Protein AF-0000000070388817 (afdb_homodimer)

Secondary structure (DSSP, 8-state):
-------EEEEEEES--S---TTSTT-GGGGTTS-EEEEEETT--HHHHHHT---HHHHHHHHHHHHHIIIII-EEEEEES-GGGGGGHHHHHHHSTTEE--TTHHHHHHHHHTS-SGGGGGTEEEEES-GGG--HHHHHTTT--TT--EEE----TTT-HHHHHHHS-PPP-HHHHHHHHHHHHHHHHHH-TT--EEEE-STT-GGGHHHHHHHH-SEEE-HHHHHHHHHHHHS------/-------EEEEEEES--S---TTSTT-GGGGTTS-EEEEEETT--HHHHHHT---HHHHHHHHHHHHHIIIII-EEEEEES-GGGGGGHHHHHTTSTTEE--TTHHHHHHHHHHS-STTGGGSEEEEES-GGG--HHHHHTTT--TT--EEE----TTT-HHHHHHHS-PPP-HHHHHHHHHHHHHHHHHH-TT--EEEE-STT-GGGHHHHHHHH-SEEE-HHHHHHHHHHHHS------

Foldseek 3Di:
DPPPADAAEEEAEEPFDFDADQQFPQDQNVQPPGHYDYDYLDVGHPCCQLVVVDDPVSLVSSLVVLVCCCVPRVYQAYEYQALSCLLVCVVNCVRHPHYHDWLLLVLQVCLPPPPDDDCSQLAEEEEEADPVSDALSSNVSNRHDSSRQYFYFDDPCVPGQSCCRGPVVDHDDPVSLLVRRLVRLVVSCVVRVNYQEYEYTGSRCSVNLVVNCVSPVHHYHYRSNSSNVSVCVRDPDDPPD/DPPPADAAEEEAEEPFDFDADQQFPQDQNVQPPGHYDYDYLDVGHPCCLLVVVDDPVSLVSSLVVLVCCCVPRVYQAYEYQALSCLLVCVVNCVRHPHYHDWLLLVLQVCLPPPPDDDCSQLAEEEEEADPVSDALSSNVSNRHDSSRQYFYFDDPCVPGQSCCRGPVVDHDDPVSLLVRRLVRLVVSCVVRVNYQEYEYTGSRCSVNLVVNCVSPVHHYHYRSNSSNVSVCVRDPDDPPD

Structure (mmCIF, N/CA/C/O backbone):
data_AF-0000000070388817-model_v1
#
loop_
_entity.id
_entity.type
_entity.pdbx_description
1 polymer 'Aspartate racemase'
#
loop_
_atom_site.group_PDB
_atom_site.id
_atom_site.type_symbol
_atom_site.label_atom_id
_atom_site.label_alt_id
_atom_site.label_comp_id
_atom_site.label_asym_id
_atom_site.label_entity_id
_atom_site.label_seq_id
_atom_site.pdbx_PDB_ins_code
_atom_site.Cartn_x
_atom_site.Cartn_y
_atom_site.Cartn_z
_atom_site.occupancy
_atom_site.B_iso_or_equiv
_atom_site.auth_seq_id
_atom_site.auth_comp_id
_atom_site.auth_asym_id
_atom_site.auth_atom_id
_atom_site.pdbx_PDB_model_num
ATOM 1 N N . MET A 1 1 ? -33.094 2.416 -12.523 1 27.52 1 MET A N 1
ATOM 2 C CA . MET A 1 1 ? -31.797 2.477 -13.211 1 27.52 1 MET A CA 1
ATOM 3 C C . MET A 1 1 ? -30.688 2.906 -12.258 1 27.52 1 MET A C 1
ATOM 5 O O . MET A 1 1 ? -30.672 4.047 -11.797 1 27.52 1 MET A O 1
ATOM 9 N N . THR A 1 2 ? -30.297 2.182 -11.258 1 37.56 2 THR A N 1
ATOM 10 C CA . THR A 1 2 ? -29.406 2.537 -10.156 1 37.56 2 THR A CA 1
ATOM 11 C C . THR A 1 2 ? -28.156 3.246 -10.68 1 37.56 2 THR A C 1
ATOM 13 O O . THR A 1 2 ? -27.438 2.707 -11.523 1 37.56 2 THR A O 1
ATOM 16 N N . THR A 1 3 ? -28.234 4.465 -10.977 1 45.88 3 THR A N 1
ATOM 17 C CA . THR A 1 3 ? -27.188 5.293 -11.57 1 45.88 3 THR A CA 1
ATOM 18 C C . THR A 1 3 ? -25.812 4.93 -11.008 1 45.88 3 THR A C 1
ATOM 20 O O . THR A 1 3 ? -25.594 5.027 -9.797 1 45.88 3 THR A O 1
ATOM 23 N N . THR A 1 4 ? -25.234 3.961 -11.539 1 62.66 4 THR A N 1
ATOM 24 C CA . THR A 1 4 ? -23.953 3.439 -11.102 1 62.66 4 THR A CA 1
ATOM 25 C C . THR A 1 4 ? -22.938 4.57 -10.93 1 62.66 4 THR A C 1
ATOM 27 O O . THR A 1 4 ? -22.562 5.23 -11.898 1 62.66 4 THR A O 1
ATOM 30 N N . ARG A 1 5 ? -22.938 5.211 -9.859 1 78.44 5 ARG A N 1
ATOM 31 C CA . ARG A 1 5 ? -22.047 6.316 -9.508 1 78.44 5 ARG A CA 1
ATOM 32 C C . ARG A 1 5 ? -20.578 5.883 -9.57 1 78.44 5 ARG A C 1
ATOM 34 O O . ARG A 1 5 ? -20.234 4.773 -9.156 1 78.44 5 ARG A O 1
ATOM 41 N N . THR A 1 6 ? -19.812 6.66 -10.305 1 92.69 6 THR A N 1
ATOM 42 C CA . THR A 1 6 ? -18.359 6.48 -10.352 1 92.69 6 THR A CA 1
ATOM 43 C C . THR A 1 6 ? -17.766 6.445 -8.945 1 92.69 6 THR A C 1
ATOM 45 O O . THR A 1 6 ? -17.984 7.363 -8.156 1 92.69 6 THR A O 1
ATOM 48 N N . PRO A 1 7 ? -17.219 5.363 -8.562 1 97.12 7 PRO A N 1
ATOM 49 C CA . PRO A 1 7 ? -16.594 5.312 -7.242 1 97.12 7 PRO A CA 1
ATOM 50 C C . PRO A 1 7 ? -15.523 6.391 -7.051 1 97.12 7 PRO A C 1
ATOM 52 O O . PRO A 1 7 ? -14.758 6.68 -7.973 1 97.12 7 PRO A O 1
ATOM 55 N N . LYS A 1 8 ? -15.531 7.074 -5.879 1 98.5 8 LYS A N 1
ATOM 56 C CA . LYS A 1 8 ? -14.625 8.195 -5.621 1 98.5 8 LYS A CA 1
ATOM 57 C C . LYS A 1 8 ? -13.812 7.961 -4.355 1 98.5 8 LYS A C 1
ATOM 59 O O . LYS A 1 8 ? -14.211 7.18 -3.486 1 98.5 8 LYS A O 1
ATOM 64 N N . LEU A 1 9 ? -12.688 8.539 -4.344 1 98.75 9 LEU A N 1
ATOM 65 C CA . LEU A 1 9 ? -11.922 8.664 -3.109 1 98.75 9 LEU A CA 1
ATOM 66 C C . LEU A 1 9 ? -12.398 9.859 -2.291 1 98.75 9 LEU A C 1
ATOM 68 O O . LEU A 1 9 ? -12.594 10.945 -2.832 1 98.75 9 LEU A O 1
ATOM 72 N N . GLY A 1 10 ? -12.672 9.633 -1.018 1 98.81 10 GLY A N 1
ATOM 73 C CA . GLY A 1 10 ? -13.078 10.719 -0.134 1 98.81 10 GLY A CA 1
ATOM 74 C C . GLY A 1 10 ? -11.93 11.273 0.688 1 98.81 10 GLY A C 1
ATOM 75 O O . GLY A 1 10 ? -11.125 10.508 1.231 1 98.81 10 GLY A O 1
ATOM 76 N N . VAL A 1 11 ? -11.82 12.539 0.743 1 98.88 11 VAL A N 1
ATOM 77 C CA . VAL A 1 11 ? -10.906 13.234 1.648 1 98.88 11 VAL A CA 1
ATOM 78 C C . VAL A 1 11 ? -11.703 13.953 2.732 1 98.88 11 VAL A C 1
ATOM 80 O O . VAL A 1 11 ? -12.461 14.883 2.441 1 98.88 11 VAL A O 1
ATOM 83 N N . LEU A 1 12 ? -11.602 13.5 3.939 1 98.88 12 LEU A N 1
ATOM 84 C CA . LEU A 1 12 ? -12.164 14.211 5.082 1 98.88 12 LEU A CA 1
ATOM 85 C C . LEU A 1 12 ? -11.188 15.266 5.598 1 98.88 12 LEU A C 1
ATOM 87 O O . LEU A 1 12 ? -10.219 14.938 6.281 1 98.88 12 LEU A O 1
ATOM 91 N N . GLN A 1 13 ? -11.484 16.469 5.305 1 98.62 13 GLN A N 1
ATOM 92 C CA . GLN A 1 13 ? -10.555 17.578 5.492 1 98.62 13 GLN A CA 1
ATOM 93 C C . GLN A 1 13 ? -10.852 18.328 6.781 1 98.62 13 GLN A C 1
ATOM 95 O O . GLN A 1 13 ? -12.016 18.594 7.098 1 98.62 13 GLN A O 1
ATOM 100 N N . LEU A 1 14 ? -9.789 18.672 7.527 1 97.94 14 LEU A N 1
ATOM 101 C CA . LEU A 1 14 ? -9.953 19.562 8.672 1 97.94 14 LEU A CA 1
ATOM 102 C C . LEU A 1 14 ? -10.398 20.938 8.227 1 97.94 14 LEU A C 1
ATOM 104 O O . LEU A 1 14 ? -10.211 21.312 7.062 1 97.94 14 LEU A O 1
ATOM 108 N N . LYS A 1 15 ? -10.992 21.688 9.156 1 96.88 15 LYS A N 1
ATOM 109 C CA . LYS A 1 15 ? -11.43 23.062 8.891 1 96.88 15 LYS A CA 1
ATOM 110 C C . LYS A 1 15 ? -10.242 24.016 8.836 1 96.88 15 LYS A C 1
ATOM 112 O O . LYS A 1 15 ? -9.867 24.609 9.852 1 96.88 15 LYS A O 1
ATOM 117 N N . THR A 1 16 ? -9.641 24.141 7.641 1 93.56 16 THR A N 1
ATOM 118 C CA . THR A 1 16 ? -8.477 24.969 7.418 1 93.56 16 THR A CA 1
ATOM 119 C C . THR A 1 16 ? -8.641 25.812 6.156 1 93.56 16 THR A C 1
ATOM 121 O O . THR A 1 16 ? -9.531 25.547 5.34 1 93.56 16 THR A O 1
ATOM 124 N N . THR A 1 17 ? -7.812 26.859 6.027 1 91.69 17 THR A N 1
ATOM 125 C CA . THR A 1 17 ? -8.031 27.797 4.926 1 91.69 17 THR A CA 1
ATOM 126 C C . THR A 1 17 ? -6.727 28.062 4.18 1 91.69 17 THR A C 1
ATOM 128 O O . THR A 1 17 ? -6.688 28.891 3.262 1 91.69 17 THR A O 1
ATOM 131 N N . PHE A 1 18 ? -5.602 27.469 4.543 1 93.75 18 PHE A N 1
ATOM 132 C CA . PHE A 1 18 ? -4.34 27.703 3.854 1 93.75 18 PHE A CA 1
ATOM 133 C C . PHE A 1 18 ? -4.395 27.156 2.43 1 93.75 18 PHE A C 1
ATOM 135 O O . PHE A 1 18 ? -5.23 26.312 2.115 1 93.75 18 PHE A O 1
ATOM 142 N N . PRO A 1 19 ? -3.51 27.672 1.552 1 94.12 19 PRO A N 1
ATOM 143 C CA . PRO A 1 19 ? -3.506 27.203 0.164 1 94.12 19 PRO A CA 1
ATOM 144 C C . PRO A 1 19 ? -3.133 25.719 0.041 1 94.12 19 PRO A C 1
ATOM 146 O O . PRO A 1 19 ? -2.301 25.219 0.805 1 94.12 19 PRO A O 1
ATOM 149 N N . ARG A 1 20 ? -3.746 25.109 -0.902 1 96.44 20 ARG A N 1
ATOM 150 C CA . ARG A 1 20 ? -3.482 23.703 -1.207 1 96.44 20 ARG A CA 1
ATOM 151 C C . ARG A 1 20 ? -3.15 23.516 -2.684 1 96.44 20 ARG A C 1
ATOM 153 O O . ARG A 1 20 ? -4.043 23.281 -3.502 1 96.44 20 ARG A O 1
ATOM 160 N N . PRO A 1 21 ? -1.899 23.594 -3.01 1 97.19 21 PRO A N 1
ATOM 161 C CA . PRO A 1 21 ? -1.491 23.422 -4.406 1 97.19 21 PRO A CA 1
ATOM 162 C C . PRO A 1 21 ? -1.543 21.953 -4.852 1 97.19 21 PRO A C 1
ATOM 164 O O . PRO A 1 21 ? -1.771 21.062 -4.027 1 97.19 21 PRO A O 1
ATOM 167 N N . PRO A 1 22 ? -1.35 21.688 -6.148 1 98 22 PRO A N 1
ATOM 168 C CA . PRO A 1 22 ? -1.189 20.297 -6.57 1 98 22 PRO A CA 1
ATOM 169 C C . PRO A 1 22 ? -0.124 19.562 -5.766 1 98 22 PRO A C 1
ATOM 171 O O . PRO A 1 22 ? 0.962 20.094 -5.531 1 98 22 PRO A O 1
ATOM 174 N N . GLY A 1 23 ? -0.397 18.391 -5.355 1 98.31 23 GLY A N 1
ATOM 175 C CA . GLY A 1 23 ? 0.413 17.609 -4.434 1 98.31 23 GLY A CA 1
ATOM 176 C C . GLY A 1 23 ? -0.197 17.5 -3.049 1 98.31 23 GLY A C 1
ATOM 177 O O . GLY A 1 23 ? 0.01 16.5 -2.35 1 98.31 23 GLY A O 1
ATOM 178 N N . ASP A 1 24 ? -0.891 18.578 -2.68 1 98.44 24 ASP A N 1
ATOM 179 C CA . ASP A 1 24 ? -1.602 18.562 -1.405 1 98.44 24 ASP A CA 1
ATOM 180 C C . ASP A 1 24 ? -2.764 17.562 -1.44 1 98.44 24 ASP A C 1
ATOM 182 O O . ASP A 1 24 ? -3.459 17.453 -2.453 1 98.44 24 ASP A O 1
ATOM 186 N N . VAL A 1 25 ? -3.1 16.969 -0.306 1 98.81 25 VAL A N 1
ATOM 187 C CA . VAL A 1 25 ? -4.145 15.961 -0.204 1 98.81 25 VAL A CA 1
ATOM 188 C C . VAL A 1 25 ? -5.488 16.562 -0.605 1 98.81 25 VAL A C 1
ATOM 190 O O . VAL A 1 25 ? -6.363 15.859 -1.12 1 98.81 25 VAL A O 1
ATOM 193 N N . GLY A 1 26 ? -5.625 17.891 -0.343 1 98.38 26 GLY A N 1
ATOM 194 C CA . GLY A 1 26 ? -6.891 18.578 -0.575 1 98.38 26 GLY A CA 1
ATOM 195 C C . GLY A 1 26 ? -7 19.172 -1.96 1 98.38 26 GLY A C 1
ATOM 196 O O . GLY A 1 26 ? -7.859 20.031 -2.203 1 98.38 26 GLY A O 1
ATOM 197 N N . HIS A 1 27 ? -6.137 18.844 -2.885 1 98.31 27 HIS A N 1
ATOM 198 C CA . HIS A 1 27 ? -6.195 19.344 -4.254 1 98.31 27 HIS A CA 1
ATOM 199 C C . HIS A 1 27 ? -6.551 18.219 -5.227 1 98.31 27 HIS A C 1
ATOM 201 O O . HIS A 1 27 ? -5.824 17.234 -5.332 1 98.31 27 HIS A O 1
ATOM 207 N N . PRO A 1 28 ? -7.598 18.391 -6.031 1 97.81 28 PRO A N 1
ATOM 208 C CA . PRO A 1 28 ? -8.023 17.312 -6.926 1 97.81 28 PRO A CA 1
ATOM 209 C C . PRO A 1 28 ? -6.922 16.891 -7.898 1 97.81 28 PRO A C 1
ATOM 211 O O . PRO A 1 28 ? -6.812 15.703 -8.234 1 97.81 28 PRO A O 1
ATOM 214 N N . ALA A 1 29 ? -6.031 17.766 -8.273 1 97.75 29 ALA A N 1
ATOM 215 C CA . ALA A 1 29 ? -5 17.453 -9.258 1 97.75 29 ALA A CA 1
ATOM 216 C C . ALA A 1 29 ? -3.934 16.531 -8.672 1 97.75 29 ALA A C 1
ATOM 218 O O . ALA A 1 29 ? -3.113 15.977 -9.406 1 97.75 29 ALA A O 1
ATOM 219 N N . SER A 1 30 ? -3.91 16.391 -7.324 1 98.62 30 SER A N 1
ATOM 220 C CA . SER A 1 30 ? -2.932 15.539 -6.656 1 98.62 30 SER A CA 1
ATOM 221 C C . SER A 1 30 ? -3.193 14.07 -6.949 1 98.62 30 SER A C 1
ATOM 223 O O . SER A 1 30 ? -2.301 13.234 -6.797 1 98.62 30 SER A O 1
ATOM 225 N N . TRP A 1 31 ? -4.383 13.75 -7.453 1 98.38 31 TRP A N 1
ATOM 226 C CA . TRP A 1 31 ? -4.848 12.367 -7.445 1 98.38 31 TRP A CA 1
ATOM 227 C C . TRP A 1 31 ? -4.922 11.812 -8.867 1 98.38 31 TRP A C 1
ATOM 229 O O . TRP A 1 31 ? -5.355 10.68 -9.07 1 98.38 31 TRP A O 1
ATOM 239 N N . GLY A 1 32 ? -4.41 12.57 -9.852 1 95.44 32 GLY A N 1
ATOM 240 C CA . GLY A 1 32 ? -4.445 12.117 -11.234 1 95.44 32 GLY A CA 1
ATOM 241 C C . GLY A 1 32 ? -5.848 11.82 -11.727 1 95.44 32 GLY A C 1
ATOM 242 O O . GLY A 1 32 ? -6.738 12.664 -11.625 1 95.44 32 GLY A O 1
ATOM 243 N N . ASP A 1 33 ? -6.082 10.539 -12.125 1 95.12 33 ASP A N 1
ATOM 244 C CA . ASP A 1 33 ? -7.359 10.148 -12.719 1 95.12 33 ASP A CA 1
ATOM 245 C C . ASP A 1 33 ? -8.336 9.664 -11.648 1 95.12 33 ASP A C 1
ATOM 247 O O . ASP A 1 33 ? -9.477 9.305 -11.961 1 95.12 33 ASP A O 1
ATOM 251 N N . ILE A 1 34 ? -7.949 9.656 -10.422 1 98.06 34 ILE A N 1
ATOM 252 C CA . ILE A 1 34 ? -8.828 9.203 -9.352 1 98.06 34 ILE A CA 1
ATOM 253 C C . ILE A 1 34 ? -9.828 10.305 -9.008 1 98.06 34 ILE A C 1
ATOM 255 O O . ILE A 1 34 ? -9.445 11.391 -8.562 1 98.06 34 ILE A O 1
ATOM 259 N N . PRO A 1 35 ? -11.094 10.062 -9.297 1 98.38 35 PRO A N 1
ATOM 260 C CA . PRO A 1 35 ? -12.078 11.039 -8.828 1 98.38 35 PRO A CA 1
ATOM 261 C C . PRO A 1 35 ? -12.094 11.188 -7.312 1 98.38 35 PRO A C 1
ATOM 263 O O . PRO A 1 35 ? -12.07 10.188 -6.59 1 98.38 35 PRO A O 1
ATOM 266 N N . VAL A 1 36 ? -12.102 12.414 -6.867 1 98.56 36 VAL A N 1
ATOM 267 C CA . VAL A 1 36 ? -11.984 12.648 -5.434 1 98.56 36 VAL A CA 1
ATOM 268 C C . VAL A 1 36 ? -13.062 13.625 -4.977 1 98.56 36 VAL A C 1
ATOM 270 O O . VAL A 1 36 ? -13.477 14.5 -5.742 1 98.56 36 VAL A O 1
ATOM 273 N N . VAL A 1 37 ? -13.594 13.43 -3.836 1 98.5 37 VAL A N 1
ATOM 274 C CA . VAL A 1 37 ? -14.477 14.344 -3.133 1 98.5 37 VAL A CA 1
ATOM 275 C C . VAL A 1 37 ? -13.812 14.828 -1.847 1 98.5 37 VAL A C 1
ATOM 277 O O . VAL A 1 37 ? -13.359 14.023 -1.034 1 98.5 37 VAL A O 1
ATOM 280 N N . ILE A 1 38 ? -13.711 16.094 -1.721 1 98.5 38 ILE A N 1
ATOM 281 C CA . ILE A 1 38 ? -13.133 16.703 -0.527 1 98.5 38 ILE A CA 1
ATOM 282 C C . ILE A 1 38 ? -14.234 17.344 0.318 1 98.5 38 ILE A C 1
ATOM 284 O O . ILE A 1 38 ? -15.008 18.156 -0.177 1 98.5 38 ILE A O 1
ATOM 288 N N . ARG A 1 39 ? -14.328 16.938 1.521 1 98.25 39 ARG A N 1
ATOM 289 C CA . ARG A 1 39 ? -15.352 17.438 2.426 1 98.25 39 ARG A CA 1
ATOM 290 C C . ARG A 1 39 ? -14.742 17.891 3.75 1 98.25 39 ARG A C 1
ATOM 292 O O . ARG A 1 39 ? -13.969 17.141 4.363 1 98.25 39 ARG A O 1
ATOM 299 N N . VAL A 1 40 ? -15.133 19.078 4.172 1 98.38 40 VAL A N 1
ATOM 300 C CA . VAL A 1 40 ? -14.633 19.625 5.43 1 98.38 40 VAL A CA 1
ATOM 301 C C . VAL A 1 40 ? -15.445 19.047 6.594 1 98.38 40 VAL A C 1
ATOM 303 O O . VAL A 1 40 ? -16.672 19.031 6.543 1 98.38 40 VAL A O 1
ATOM 306 N N . VAL A 1 41 ? -14.781 18.469 7.562 1 98.62 41 VAL A N 1
ATOM 307 C CA . VAL A 1 41 ? -15.398 18.172 8.852 1 98.62 41 VAL A CA 1
ATOM 308 C C . VAL A 1 41 ? -15.344 19.406 9.75 1 98.62 41 VAL A C 1
ATOM 310 O O . VAL A 1 41 ? -14.32 19.688 10.375 1 98.62 41 VAL A O 1
ATOM 313 N N . GLU A 1 42 ? -16.453 20.078 9.883 1 97.75 42 GLU A N 1
ATOM 314 C CA . GLU A 1 42 ? -16.516 21.406 10.477 1 97.75 42 GLU A CA 1
ATOM 315 C C . GLU A 1 42 ? -16.016 21.406 11.914 1 97.75 42 GLU A C 1
ATOM 317 O O . GLU A 1 42 ? -15.422 22.375 12.375 1 97.75 42 GLU A O 1
ATOM 322 N N . GLU A 1 43 ? -16.188 20.328 12.609 1 97.06 43 GLU A N 1
ATOM 323 C CA . GLU A 1 43 ? -15.805 20.234 14.016 1 97.06 43 GLU A CA 1
ATOM 324 C C . GLU A 1 43 ? -14.297 20.016 14.172 1 97.06 43 GLU A C 1
ATOM 326 O O . GLU A 1 43 ? -13.758 20.141 15.273 1 97.06 43 GLU A O 1
ATOM 331 N N . ALA A 1 44 ? -13.625 19.641 13.086 1 96.94 44 ALA A N 1
ATOM 332 C CA . ALA A 1 44 ? -12.219 19.25 13.156 1 96.94 44 ALA A CA 1
ATOM 333 C C . ALA A 1 44 ? -11.312 20.453 12.938 1 96.94 44 ALA A C 1
ATOM 335 O O . ALA A 1 44 ? -10.93 20.766 11.812 1 96.94 44 ALA A O 1
ATOM 336 N N . VAL A 1 45 ? -10.953 21.062 14.016 1 94.19 45 VAL A N 1
ATOM 337 C CA . VAL A 1 45 ? -10.008 22.188 13.938 1 94.19 45 VAL A CA 1
ATOM 338 C C . VAL A 1 45 ? -8.633 21.719 14.406 1 94.19 45 VAL A C 1
ATOM 340 O O . VAL A 1 45 ? -8.516 20.828 15.25 1 94.19 45 VAL A O 1
ATOM 343 N N . SER A 1 46 ? -7.617 22.359 13.898 1 90.62 46 SER A N 1
ATOM 344 C CA . SER A 1 46 ? -6.234 21.938 14.086 1 90.62 46 SER A CA 1
ATOM 345 C C . SER A 1 46 ? -5.871 21.891 15.57 1 90.62 46 SER A C 1
ATOM 347 O O . SER A 1 46 ? -5.184 20.953 16 1 90.62 46 SER A O 1
ATOM 349 N N . THR A 1 47 ? -6.301 22.828 16.297 1 89.19 47 THR A N 1
ATOM 350 C CA . THR A 1 47 ? -5.949 22.906 17.719 1 89.19 47 THR A CA 1
ATOM 351 C C . THR A 1 47 ? -6.488 21.703 18.469 1 89.19 47 THR A C 1
ATOM 353 O O . THR A 1 47 ? -5.836 21.188 19.391 1 89.19 47 THR A O 1
ATOM 356 N N . LEU A 1 48 ? -7.629 21.234 18.078 1 90.25 48 LEU A N 1
ATOM 357 C CA . LEU A 1 48 ? -8.234 20.062 18.703 1 90.25 48 LEU A CA 1
ATOM 358 C C . LEU A 1 48 ? -7.48 18.781 18.328 1 90.25 48 LEU A C 1
ATOM 360 O O . LEU A 1 48 ? -7.188 17.953 19.203 1 90.25 48 LEU A O 1
ATOM 364 N N . VAL A 1 49 ? -7.074 18.672 17.109 1 90.69 49 VAL A N 1
ATOM 365 C CA . VAL A 1 49 ? -6.465 17.453 16.594 1 90.69 49 VAL A CA 1
ATOM 366 C C . VAL A 1 49 ? -5 17.391 17.016 1 90.69 49 VAL A C 1
ATOM 368 O O . VAL A 1 49 ? -4.57 16.422 17.641 1 90.69 49 VAL A O 1
ATOM 371 N N . VAL A 1 50 ? -4.266 18.422 16.828 1 87.5 50 VAL A N 1
ATOM 372 C CA . VAL A 1 50 ? -2.832 18.453 17.094 1 87.5 50 VAL A CA 1
ATOM 373 C C . VAL A 1 50 ? -2.596 18.578 18.594 1 87.5 50 VAL A C 1
ATOM 375 O O . VAL A 1 50 ? -1.626 18.016 19.125 1 87.5 50 VAL A O 1
ATOM 378 N N . GLY A 1 51 ? -3.527 19.188 19.266 1 85.62 51 GLY A N 1
ATOM 379 C CA . GLY A 1 51 ? -3.422 19.359 20.703 1 85.62 51 GLY A CA 1
ATOM 380 C C . GLY A 1 51 ? -3.752 18.094 21.469 1 85.62 51 GLY A C 1
ATOM 381 O O . GLY A 1 51 ? -3.432 17.984 22.656 1 85.62 51 GLY A O 1
ATOM 382 N N . GLY A 1 52 ? -4.473 17.188 20.844 1 84.81 52 GLY A N 1
ATOM 383 C CA . GLY A 1 52 ? -4.734 15.883 21.438 1 84.81 52 GLY A CA 1
ATOM 384 C C . GLY A 1 52 ? -5.902 15.891 22.406 1 84.81 52 GLY A C 1
ATOM 385 O O . GLY A 1 52 ? -5.996 15.031 23.281 1 84.81 52 GLY A O 1
ATOM 386 N N . THR A 1 53 ? -6.773 16.844 22.266 1 87.38 53 THR A N 1
ATOM 387 C CA . THR A 1 53 ? -7.875 16.984 23.203 1 87.38 53 THR A CA 1
ATOM 388 C C . THR A 1 53 ? -9.188 16.531 22.578 1 87.38 53 THR A C 1
ATOM 390 O O . THR A 1 53 ? -10.266 16.781 23.125 1 87.38 53 THR A O 1
ATOM 393 N N . TRP A 1 54 ? -9.078 15.844 21.531 1 89.94 54 TRP A N 1
ATOM 394 C CA . TRP A 1 54 ? -10.273 15.375 20.844 1 89.94 54 TRP A CA 1
ATOM 395 C C . TRP A 1 54 ? -10.945 14.258 21.609 1 89.94 54 TRP A C 1
ATOM 397 O O . TRP A 1 54 ? -10.312 13.586 22.438 1 89.94 54 TRP A O 1
ATOM 407 N N . GLY A 1 55 ? -12.25 14.102 21.438 1 92.19 55 GLY A N 1
ATOM 408 C CA . GLY A 1 55 ? -13.047 13.062 22.078 1 92.19 55 GLY A CA 1
ATOM 409 C C . GLY A 1 55 ? -14.008 12.383 21.109 1 92.19 55 GLY A C 1
ATOM 410 O O . GLY A 1 55 ? -13.805 12.414 19.906 1 92.19 55 GLY A O 1
ATOM 411 N N . LYS A 1 56 ? -14.938 11.766 21.703 1 94.75 56 LYS A N 1
ATOM 412 C CA . LYS A 1 56 ? -15.906 10.969 20.953 1 94.75 56 LYS A CA 1
ATOM 413 C C . LYS A 1 56 ? -16.672 11.82 19.953 1 94.75 56 LYS A C 1
ATOM 415 O O . LYS A 1 56 ? -17.016 11.359 18.859 1 94.75 56 LYS A O 1
ATOM 420 N N . ASP A 1 57 ? -16.922 13.031 20.266 1 96.44 57 ASP A N 1
ATOM 421 C CA . ASP A 1 57 ? -17.703 13.922 19.406 1 96.44 57 ASP A CA 1
ATOM 422 C C . ASP A 1 57 ? -16.984 14.164 18.078 1 96.44 57 ASP A C 1
ATOM 424 O O . ASP A 1 57 ? -17.641 14.234 17.031 1 96.44 57 ASP A O 1
ATOM 428 N N . LEU A 1 58 ? -15.727 14.328 18.156 1 97.44 58 LEU A N 1
ATOM 429 C CA . LEU A 1 58 ? -14.992 14.562 16.922 1 97.44 58 LEU A CA 1
ATOM 430 C C . LEU A 1 58 ? -14.969 13.305 16.047 1 97.44 58 LEU A C 1
ATOM 432 O O . LEU A 1 58 ? -15.117 13.383 14.828 1 97.44 58 LEU A O 1
ATOM 436 N N . VAL A 1 59 ? -14.789 12.141 16.672 1 97.69 59 VAL A N 1
ATOM 437 C CA . VAL A 1 59 ? -14.852 10.875 15.945 1 97.69 59 VAL A CA 1
ATOM 438 C C . VAL A 1 59 ? -16.203 10.75 15.258 1 97.69 59 VAL A C 1
ATOM 440 O O . VAL A 1 59 ? -16.281 10.414 14.07 1 97.69 59 VAL A O 1
ATOM 443 N N . ASP A 1 60 ? -17.312 11.109 15.984 1 98.38 60 ASP A N 1
ATOM 444 C CA . ASP A 1 60 ? -18.656 11.039 15.438 1 98.38 60 ASP A CA 1
ATOM 445 C C . ASP A 1 60 ? -18.812 11.969 14.242 1 98.38 60 ASP A C 1
ATOM 447 O O . ASP A 1 60 ? -19.516 11.641 13.273 1 98.38 60 ASP A O 1
ATOM 451 N N . ALA A 1 61 ? -18.203 13.07 14.328 1 98.62 61 ALA A N 1
ATOM 452 C CA . ALA A 1 61 ? -18.281 14.031 13.234 1 98.62 61 ALA A CA 1
ATOM 453 C C . ALA A 1 61 ? -17.625 13.484 11.969 1 98.62 61 ALA A C 1
ATOM 455 O O . ALA A 1 61 ? -18.172 13.602 10.875 1 98.62 61 ALA A O 1
ATOM 456 N N . PHE A 1 62 ? -16.438 12.867 12.133 1 98.69 62 PHE A N 1
ATOM 457 C CA . PHE A 1 62 ? -15.766 12.242 11 1 98.69 62 PHE A CA 1
ATOM 458 C C . PHE A 1 62 ? -16.625 11.133 10.406 1 98.69 62 PHE A C 1
ATOM 460 O O . PHE A 1 62 ? -16.781 11.039 9.188 1 98.69 62 PHE A O 1
ATOM 467 N N . VAL A 1 63 ? -17.203 10.312 11.266 1 98.69 63 VAL A N 1
ATOM 468 C CA . VAL A 1 63 ? -18.016 9.188 10.828 1 98.69 63 VAL A CA 1
ATOM 469 C C . VAL A 1 63 ? -19.25 9.695 10.102 1 98.69 63 VAL A C 1
ATOM 471 O O . VAL A 1 63 ? -19.641 9.164 9.062 1 98.69 63 VAL A O 1
ATOM 474 N N . ARG A 1 64 ? -19.875 10.75 10.633 1 98.69 64 ARG A N 1
ATOM 475 C CA . ARG A 1 64 ? -21.062 11.344 10.016 1 98.69 64 ARG A CA 1
ATOM 476 C C . ARG A 1 64 ? -20.766 11.82 8.602 1 98.69 64 ARG A C 1
ATOM 478 O O . ARG A 1 64 ? -21.484 11.469 7.66 1 98.69 64 ARG A O 1
ATOM 485 N N . GLU A 1 65 ? -19.703 12.578 8.445 1 98.75 65 GLU A N 1
ATOM 486 C CA . GLU A 1 65 ? -19.359 13.109 7.129 1 98.75 65 GLU A CA 1
ATOM 487 C C . GLU A 1 65 ? -18.953 11.992 6.176 1 98.75 65 GLU A C 1
ATOM 489 O O . GLU A 1 65 ? -19.328 12 5 1 98.75 65 GLU A O 1
ATOM 494 N N . GLY A 1 66 ? -18.156 11.023 6.676 1 98.62 66 GLY A N 1
ATOM 495 C CA . GLY A 1 66 ? -17.781 9.883 5.855 1 98.62 66 GLY A CA 1
ATOM 496 C C . GLY A 1 66 ? -18.969 9.078 5.367 1 98.62 66 GLY A C 1
ATOM 497 O O . GLY A 1 66 ? -19.016 8.688 4.199 1 98.62 66 GLY A O 1
ATOM 498 N N . THR A 1 67 ? -19.938 8.891 6.234 1 98.5 67 THR A N 1
ATOM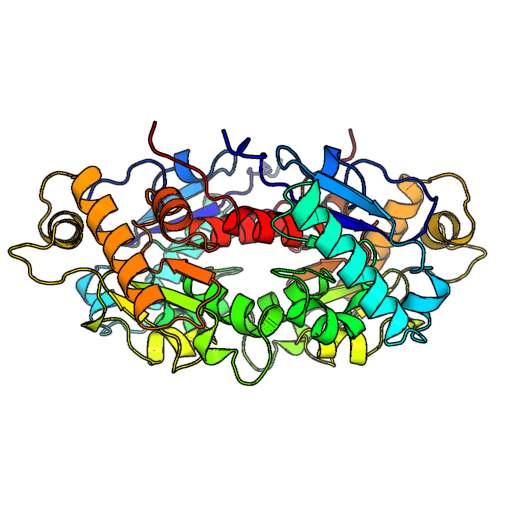 499 C CA . THR A 1 67 ? -21.141 8.141 5.883 1 98.5 67 THR A CA 1
ATOM 500 C C . THR A 1 67 ? -21.938 8.867 4.805 1 98.5 67 THR A C 1
ATOM 502 O O . THR A 1 67 ? -22.422 8.242 3.854 1 98.5 67 THR A O 1
ATOM 505 N N . LYS A 1 68 ? -22.047 10.164 4.969 1 98.44 68 LYS A N 1
ATOM 506 C CA . LYS A 1 68 ? -22.719 10.969 3.957 1 98.44 68 LYS A CA 1
ATOM 507 C C . LYS A 1 68 ? -22.016 10.852 2.607 1 98.44 68 LYS A C 1
ATOM 509 O O . LYS A 1 68 ? -22.672 10.766 1.565 1 98.44 68 LYS A O 1
ATOM 514 N N . MET A 1 69 ? -20.734 10.828 2.607 1 98.44 69 MET A N 1
ATOM 515 C CA . MET A 1 69 ? -19.953 10.742 1.378 1 98.44 69 MET A CA 1
ATOM 516 C C . MET A 1 69 ? -20.141 9.391 0.699 1 98.44 69 MET A C 1
ATOM 518 O O . MET A 1 69 ? -20.125 9.305 -0.53 1 98.44 69 MET A O 1
ATOM 522 N N . ILE A 1 70 ? -20.297 8.328 1.496 1 98 70 ILE A N 1
ATOM 523 C CA . ILE A 1 70 ? -20.609 7.02 0.933 1 98 70 ILE A CA 1
ATOM 524 C C . ILE A 1 70 ? -21.984 7.055 0.263 1 98 70 ILE A C 1
ATOM 526 O O . ILE A 1 70 ? -22.125 6.652 -0.895 1 98 70 ILE A O 1
ATOM 530 N N . GLU A 1 71 ? -22.969 7.613 0.887 1 97.56 71 GLU A N 1
ATOM 531 C CA . GLU A 1 71 ? -24.359 7.555 0.461 1 97.56 71 GLU A CA 1
ATOM 532 C C . GLU A 1 71 ? -24.641 8.531 -0.679 1 97.56 71 GLU A C 1
ATOM 534 O O . GLU A 1 71 ? -25.375 8.211 -1.61 1 97.56 71 GLU A O 1
ATOM 539 N N . GLU A 1 72 ? -23.969 9.695 -0.57 1 97.62 72 GLU A N 1
ATOM 540 C CA . GLU A 1 72 ? -24.328 10.773 -1.48 1 97.62 72 GLU A CA 1
ATOM 541 C C . GLU A 1 72 ? -23.359 10.875 -2.645 1 97.62 72 GLU A C 1
ATOM 543 O O . GLU A 1 72 ? -23.734 11.281 -3.746 1 97.62 72 GLU A O 1
ATOM 548 N N . ASP A 1 73 ? -22.094 10.523 -2.371 1 97.69 73 ASP A N 1
ATOM 549 C CA . ASP A 1 73 ? -21.078 10.828 -3.375 1 97.69 73 ASP A CA 1
ATOM 550 C C . ASP A 1 73 ? -20.5 9.547 -3.963 1 97.69 73 ASP A C 1
ATOM 552 O O . ASP A 1 73 ? -19.797 9.586 -4.973 1 97.69 73 ASP A O 1
ATOM 556 N N . GLY A 1 74 ? -20.734 8.383 -3.314 1 97.38 74 GLY A N 1
ATOM 557 C CA . GLY A 1 74 ? -20.203 7.125 -3.812 1 97.38 74 GLY A CA 1
ATOM 558 C C . GLY A 1 74 ? -18.734 6.914 -3.447 1 97.38 74 GLY A C 1
ATOM 559 O O . GLY A 1 74 ? -17.984 6.309 -4.211 1 97.38 74 GLY A O 1
ATOM 560 N N . CYS A 1 75 ? -18.297 7.488 -2.301 1 98.25 75 CYS A N 1
ATOM 561 C CA . CYS A 1 75 ? -16.922 7.285 -1.852 1 98.25 75 CYS A CA 1
ATOM 562 C C . CYS A 1 75 ? -16.703 5.852 -1.387 1 98.25 75 CYS A C 1
ATOM 564 O O . CYS A 1 75 ? -17.547 5.293 -0.674 1 98.25 75 CYS A O 1
ATOM 566 N N . VAL A 1 76 ? -15.555 5.297 -1.802 1 97.62 76 VAL A N 1
ATOM 567 C CA . VAL A 1 76 ? -15.328 3.875 -1.574 1 97.62 76 VAL A CA 1
ATOM 568 C C . VAL A 1 76 ? -14.086 3.68 -0.707 1 97.62 76 VAL A C 1
ATOM 570 O O . VAL A 1 76 ? -13.812 2.57 -0.244 1 97.62 76 VAL A O 1
ATOM 573 N N . ALA A 1 77 ? -13.305 4.637 -0.497 1 98.06 77 ALA A N 1
ATOM 574 C CA . ALA A 1 77 ? -12.141 4.719 0.385 1 98.06 77 ALA A CA 1
ATOM 575 C C . ALA A 1 77 ? -11.914 6.152 0.858 1 98.06 77 ALA A C 1
ATOM 577 O O . ALA A 1 77 ? -12.445 7.098 0.277 1 98.06 77 ALA A O 1
ATOM 578 N N . PHE A 1 78 ? -11.148 6.305 1.972 1 98.69 78 PHE A N 1
ATOM 579 C CA . PHE A 1 78 ? -11.031 7.633 2.562 1 98.69 78 PHE A CA 1
ATOM 580 C C . PHE A 1 78 ? -9.594 7.898 3.01 1 98.69 78 PHE A C 1
ATOM 582 O O . PHE A 1 78 ? -8.883 6.973 3.398 1 98.69 78 PHE A O 1
ATOM 589 N N . VAL A 1 79 ? -9.188 9.125 2.943 1 98.88 79 VAL A N 1
ATOM 590 C CA . VAL A 1 79 ? -8.039 9.648 3.67 1 98.88 79 VAL A CA 1
ATOM 591 C C . VAL A 1 79 ? -8.422 10.93 4.398 1 98.88 79 VAL A C 1
ATOM 593 O O . VAL A 1 79 ? -9.539 11.43 4.246 1 98.88 79 VAL A O 1
ATOM 596 N N . THR A 1 80 ? -7.574 11.383 5.281 1 98.75 80 THR A N 1
ATOM 597 C CA . THR A 1 80 ? -7.805 12.633 5.996 1 98.75 80 THR A CA 1
ATOM 598 C C . THR A 1 80 ? -6.77 13.68 5.598 1 98.75 80 THR A C 1
ATOM 600 O O . THR A 1 80 ? -5.852 13.398 4.828 1 98.75 80 THR A O 1
ATOM 603 N N . SER A 1 81 ? -6.93 14.906 6.148 1 98.5 81 SER A N 1
ATOM 604 C CA . SER A 1 81 ? -6.043 16 5.766 1 98.5 81 SER A CA 1
ATOM 605 C C . SER A 1 81 ? -5.07 16.344 6.895 1 98.5 81 SER A C 1
ATOM 607 O O . SER A 1 81 ? -4.457 17.406 6.887 1 98.5 81 SER A O 1
ATOM 609 N N . CYS A 1 82 ? -4.941 15.508 7.879 1 98 82 CYS A N 1
ATOM 610 C CA . CYS A 1 82 ? -4.012 15.734 8.984 1 98 82 CYS A CA 1
ATOM 611 C C . CYS A 1 82 ? -3.453 14.414 9.508 1 98 82 CYS A C 1
ATOM 613 O O . CYS A 1 82 ? -4.207 13.562 9.977 1 98 82 CYS A O 1
ATOM 615 N N . GLY A 1 83 ? -2.135 14.297 9.516 1 98.12 83 GLY A N 1
ATOM 616 C CA . GLY A 1 83 ? -1.49 13.062 9.93 1 98.12 83 GLY A CA 1
ATOM 617 C C . GLY A 1 83 ? -1.601 12.797 11.414 1 98.12 83 GLY A C 1
ATOM 618 O O . GLY A 1 83 ? -1.425 11.656 11.867 1 98.12 83 GLY A O 1
ATOM 619 N N . PHE A 1 84 ? -1.884 13.805 12.234 1 98.12 84 PHE A N 1
ATOM 620 C CA . PHE A 1 84 ? -1.968 13.664 13.68 1 98.12 84 PHE A CA 1
ATOM 621 C C . PHE A 1 84 ? -3.236 12.922 14.078 1 98.12 84 PHE A C 1
ATOM 623 O O . PHE A 1 84 ? -3.377 12.492 15.227 1 98.12 84 PHE A O 1
ATOM 630 N N . LEU A 1 85 ? -4.109 12.727 13.062 1 98.25 85 LEU A N 1
ATOM 631 C CA . LEU A 1 85 ? -5.305 11.938 13.336 1 98.25 85 LEU A CA 1
ATOM 632 C C . LEU A 1 85 ? -4.949 10.469 13.555 1 98.25 85 LEU A C 1
ATOM 634 O O . LEU A 1 85 ? -5.832 9.641 13.766 1 98.25 85 LEU A O 1
ATOM 638 N N . ALA A 1 86 ? -3.695 10.164 13.562 1 98.38 86 ALA A N 1
ATOM 639 C CA . ALA A 1 86 ? -3.205 8.812 13.82 1 98.38 86 ALA A CA 1
ATOM 640 C C . ALA A 1 86 ? -3.793 8.25 15.109 1 98.38 86 ALA A C 1
ATOM 642 O O . ALA A 1 86 ? -4.168 7.078 15.172 1 98.38 86 ALA A O 1
ATOM 643 N N . THR A 1 87 ? -3.922 9.094 16.141 1 97.69 87 THR A N 1
ATOM 644 C CA . THR A 1 87 ? -4.398 8.625 17.438 1 97.69 87 THR A CA 1
ATOM 645 C C . THR A 1 87 ? -5.875 8.25 17.375 1 97.69 87 THR A C 1
ATOM 647 O O . THR A 1 87 ? -6.371 7.512 18.219 1 97.69 87 THR A O 1
ATOM 650 N N . MET A 1 88 ? -6.559 8.703 16.375 1 97.12 88 MET A N 1
ATOM 651 C CA . MET A 1 88 ? -7.977 8.406 16.188 1 97.12 88 MET A CA 1
ATOM 652 C C . MET A 1 88 ? -8.172 7.203 15.281 1 97.12 88 MET A C 1
ATOM 654 O O . MET A 1 88 ? -9.297 6.707 15.133 1 97.12 88 MET A O 1
ATOM 658 N N . HIS A 1 89 ? -7.125 6.711 14.672 1 97.88 89 HIS A N 1
ATOM 659 C CA . HIS A 1 89 ? -7.23 5.699 13.633 1 97.88 89 HIS A CA 1
ATOM 660 C C . HIS A 1 89 ? -7.969 4.465 14.133 1 97.88 89 HIS A C 1
ATOM 662 O O . HIS A 1 89 ? -8.891 3.975 13.477 1 97.88 89 HIS A O 1
ATOM 668 N N . PRO A 1 90 ? -7.672 3.963 15.359 1 94.62 90 PRO A N 1
ATOM 669 C CA . PRO A 1 90 ? -8.383 2.756 15.797 1 94.62 90 PRO A CA 1
ATOM 670 C C . PRO A 1 90 ? -9.891 2.957 15.875 1 94.62 90 PRO A C 1
ATOM 672 O O . PRO A 1 90 ? -10.656 2.037 15.578 1 94.62 90 PRO A O 1
ATOM 675 N N . CYS A 1 91 ? -10.289 4.195 16.203 1 95.12 91 CYS A N 1
ATOM 676 C CA . CYS A 1 91 ? -11.719 4.488 16.312 1 95.12 91 CYS A CA 1
ATOM 677 C C . CYS A 1 91 ? -12.359 4.637 14.938 1 95.12 91 CYS A C 1
ATOM 679 O O . CYS A 1 91 ? -13.422 4.07 14.68 1 95.12 91 CYS A O 1
ATOM 681 N N . LEU A 1 92 ? -11.68 5.312 14.07 1 97.25 92 LEU A N 1
ATOM 682 C CA . LEU A 1 92 ? -12.258 5.629 12.766 1 97.25 92 LEU A CA 1
ATOM 683 C C . LEU A 1 92 ? -12.273 4.395 11.867 1 97.25 92 LEU A C 1
ATOM 685 O O . LEU A 1 92 ? -13.227 4.184 11.117 1 97.25 92 LEU A O 1
ATOM 689 N N . ALA A 1 93 ? -11.211 3.561 11.938 1 95.56 93 ALA A N 1
ATOM 690 C CA . ALA A 1 93 ? -11.094 2.391 11.07 1 95.56 93 ALA A CA 1
ATOM 691 C C . ALA A 1 93 ? -12.227 1.404 11.328 1 95.56 93 ALA A C 1
ATOM 693 O O . ALA A 1 93 ? -12.664 0.699 10.414 1 95.56 93 ALA A O 1
ATOM 694 N N . ASN A 1 94 ? -12.781 1.391 12.492 1 93.44 94 ASN A N 1
ATOM 695 C CA . ASN A 1 94 ? -13.852 0.47 12.859 1 93.44 94 ASN A CA 1
ATOM 696 C C . ASN A 1 94 ? -15.211 0.966 12.375 1 93.44 94 ASN A C 1
ATOM 698 O O . ASN A 1 94 ? -16.156 0.185 12.258 1 93.44 94 ASN A O 1
ATOM 702 N N . ARG A 1 95 ? -15.258 2.199 12.07 1 95.62 95 ARG A N 1
ATOM 703 C CA . ARG A 1 95 ? -16.578 2.771 11.82 1 95.62 95 ARG A CA 1
ATOM 704 C C . ARG A 1 95 ? -16.703 3.234 10.375 1 95.62 95 ARG A C 1
ATOM 706 O O . ARG A 1 95 ? -17.828 3.365 9.859 1 95.62 95 ARG A O 1
ATOM 713 N N . LEU A 1 96 ? -15.633 3.574 9.711 1 96.12 96 LEU A N 1
ATOM 714 C CA . LEU A 1 96 ? -15.602 3.936 8.297 1 96.12 96 LEU A CA 1
ATOM 715 C C . LEU A 1 96 ? -14.773 2.936 7.496 1 96.12 96 LEU A C 1
ATOM 717 O O . LEU A 1 96 ? -13.633 2.641 7.859 1 96.12 96 LEU A O 1
ATOM 721 N N . PRO A 1 97 ? -15.375 2.41 6.465 1 91.38 97 PRO A N 1
ATOM 722 C CA . PRO A 1 97 ? -14.641 1.397 5.699 1 91.38 97 PRO A CA 1
ATOM 723 C C . PRO A 1 97 ? -13.422 1.969 4.984 1 91.38 97 PRO A C 1
ATOM 725 O O . PRO A 1 97 ? -13.508 3.018 4.34 1 91.38 97 PRO A O 1
ATOM 728 N N . PHE A 1 98 ? -12.25 1.248 5.172 1 97 98 PHE A N 1
ATOM 729 C CA . PHE A 1 98 ? -11.008 1.529 4.461 1 97 98 PHE A CA 1
ATOM 730 C C . PHE A 1 98 ? -10.602 2.986 4.645 1 97 98 PHE A C 1
ATOM 732 O O . PHE A 1 98 ? -10.32 3.684 3.668 1 97 98 PHE A O 1
ATOM 739 N N . MET A 1 99 ? -10.609 3.457 5.859 1 98.06 99 MET A N 1
ATOM 740 C CA . MET A 1 99 ? -10.18 4.785 6.281 1 98.06 99 MET A CA 1
ATOM 741 C C . MET A 1 99 ? -8.664 4.832 6.484 1 98.06 99 MET A C 1
ATOM 743 O O . MET A 1 99 ? -8.148 4.281 7.457 1 98.06 99 MET A O 1
ATOM 747 N N . GLY A 1 100 ? -7.973 5.48 5.547 1 98.62 100 GLY A N 1
ATOM 748 C CA . GLY A 1 100 ? -6.574 5.82 5.758 1 98.62 100 GLY A CA 1
ATOM 749 C C . GLY A 1 100 ? -6.379 7.141 6.473 1 98.62 100 GLY A C 1
ATOM 750 O O . GLY A 1 100 ? -6.234 8.188 5.832 1 98.62 100 GLY A O 1
ATOM 751 N N . THR A 1 101 ? -6.297 7.125 7.793 1 98.5 101 THR A N 1
ATOM 752 C CA . THR A 1 101 ? -6.34 8.32 8.633 1 98.5 101 THR A CA 1
ATOM 753 C C . THR A 1 101 ? -5.023 9.094 8.539 1 98.5 101 THR A C 1
ATOM 755 O O . THR A 1 101 ? -5 10.305 8.734 1 98.5 101 THR A O 1
ATOM 758 N N . THR A 1 102 ? -3.949 8.375 8.281 1 98.81 102 THR A N 1
ATOM 759 C CA . THR A 1 102 ? -2.617 8.961 8.336 1 98.81 102 THR A CA 1
ATOM 760 C C . THR A 1 102 ? -1.639 8.188 7.465 1 98.81 102 THR A C 1
ATOM 762 O O . THR A 1 102 ? -1.72 6.957 7.371 1 98.81 102 THR A O 1
ATOM 765 N N . SER A 1 103 ? -0.703 8.922 6.879 1 98.88 103 SER A N 1
ATOM 766 C CA . SER A 1 103 ? 0.363 8.273 6.125 1 98.88 103 SER A CA 1
ATOM 767 C C . SER A 1 103 ? 1.234 7.41 7.027 1 98.88 103 SER A C 1
ATOM 769 O O . SER A 1 103 ? 1.948 6.527 6.551 1 98.88 103 SER A O 1
ATOM 771 N N . LEU A 1 104 ? 1.191 7.543 8.359 1 98.94 104 LEU A N 1
ATOM 772 C CA . LEU A 1 104 ? 2.012 6.816 9.32 1 98.94 104 LEU A CA 1
ATOM 773 C C . LEU A 1 104 ? 1.677 5.328 9.305 1 98.94 104 LEU A C 1
ATOM 775 O O . LEU A 1 104 ? 2.463 4.504 9.781 1 98.94 104 LEU A O 1
ATOM 779 N N . LEU A 1 105 ? 0.493 4.953 8.781 1 98.94 105 LEU A N 1
ATOM 780 C CA . LEU A 1 105 ? 0.175 3.543 8.578 1 98.94 105 LEU A CA 1
ATOM 781 C C . LEU A 1 105 ? 1.267 2.846 7.773 1 98.94 105 LEU A C 1
ATOM 783 O O . LEU A 1 105 ? 1.613 1.696 8.055 1 98.94 105 LEU A O 1
ATOM 787 N N . GLN A 1 106 ? 1.849 3.57 6.867 1 98.94 106 GLN A N 1
ATOM 788 C CA . GLN A 1 106 ? 2.828 3.002 5.945 1 98.94 106 GLN A CA 1
ATOM 789 C C . GLN A 1 106 ? 4.176 2.803 6.633 1 98.94 106 GLN A C 1
ATOM 791 O O . GLN A 1 106 ? 5.027 2.059 6.137 1 98.94 106 GLN A O 1
ATOM 796 N N . VAL A 1 107 ? 4.43 3.496 7.781 1 98.94 107 VAL A N 1
ATOM 797 C CA . VAL A 1 107 ? 5.629 3.236 8.562 1 98.94 107 VAL A CA 1
ATOM 798 C C . VAL A 1 107 ? 5.625 1.791 9.055 1 98.94 107 VAL A C 1
ATOM 800 O O . VAL A 1 107 ? 6.609 1.066 8.875 1 98.94 107 VAL A O 1
ATOM 803 N N . ALA A 1 108 ? 4.5 1.353 9.617 1 98.38 108 ALA A N 1
ATOM 804 C CA . ALA A 1 108 ? 4.367 -0.013 10.117 1 98.38 108 ALA A CA 1
ATOM 805 C C . ALA A 1 108 ? 4.512 -1.029 8.984 1 98.38 108 ALA A C 1
ATOM 807 O O . ALA A 1 108 ? 5.184 -2.053 9.148 1 98.38 108 ALA A O 1
ATOM 808 N N . TRP A 1 109 ? 3.865 -0.748 7.848 1 98.69 109 TRP A N 1
ATOM 809 C CA . TRP A 1 109 ? 3.947 -1.651 6.707 1 98.69 109 TRP A CA 1
ATOM 810 C C . TRP A 1 109 ? 5.395 -1.856 6.277 1 98.69 109 TRP A C 1
ATOM 812 O O . TRP A 1 109 ? 5.844 -2.992 6.105 1 98.69 109 TRP A O 1
ATOM 822 N N . LEU A 1 110 ? 6.102 -0.754 6.137 1 98.69 110 LEU A N 1
ATOM 823 C CA . LEU A 1 110 ? 7.492 -0.793 5.691 1 98.69 110 LEU A CA 1
ATOM 824 C C . LEU A 1 110 ? 8.367 -1.523 6.707 1 98.69 110 LEU A C 1
ATOM 826 O O . LEU A 1 110 ? 9.141 -2.408 6.34 1 98.69 110 LEU A O 1
ATOM 830 N N . GLN A 1 111 ? 8.211 -1.213 7.973 1 98.25 111 GLN A N 1
ATOM 831 C CA . GLN A 1 111 ? 9.016 -1.82 9.031 1 98.25 111 GLN A CA 1
ATOM 832 C C . GLN A 1 111 ? 8.797 -3.33 9.086 1 98.25 111 GLN A C 1
ATOM 834 O O . GLN A 1 111 ? 9.758 -4.098 9.156 1 98.25 111 GLN A O 1
ATOM 839 N N . GLN A 1 112 ? 7.574 -3.748 8.922 1 96.56 112 GLN A N 1
ATOM 840 C CA . GLN A 1 112 ? 7.223 -5.145 9.164 1 96.56 112 GLN A CA 1
ATOM 841 C C . GLN A 1 112 ? 7.449 -5.992 7.918 1 96.56 112 GLN A C 1
ATOM 843 O O . GLN A 1 112 ? 7.895 -7.137 8.008 1 96.56 112 GLN A O 1
ATOM 848 N N . SER A 1 113 ? 7.273 -5.438 6.801 1 97.88 113 SER A N 1
ATOM 849 C CA . SER A 1 113 ? 7.246 -6.25 5.586 1 97.88 113 SER A CA 1
ATOM 850 C C . SER A 1 113 ? 8.578 -6.188 4.848 1 97.88 113 SER A C 1
ATOM 852 O O . SER A 1 113 ? 8.953 -7.137 4.156 1 97.88 113 SER A O 1
ATOM 854 N N . PHE A 1 114 ? 9.344 -5.129 5.035 1 97.94 114 PHE A N 1
ATOM 855 C CA . PHE A 1 114 ? 10.492 -4.945 4.148 1 97.94 114 PHE A CA 1
ATOM 856 C C . PHE A 1 114 ? 11.781 -4.824 4.949 1 97.94 114 PHE A C 1
ATOM 858 O O . PHE A 1 114 ? 12.875 -4.984 4.402 1 97.94 114 PHE A O 1
ATOM 865 N N . PHE A 1 115 ? 11.602 -4.492 6.191 1 95.94 115 PHE A N 1
ATOM 866 C CA . PHE A 1 115 ? 12.781 -4.367 7.043 1 95.94 115 PHE A CA 1
ATOM 867 C C . PHE A 1 115 ? 12.578 -5.113 8.359 1 95.94 115 PHE A C 1
ATOM 869 O O . PHE A 1 115 ? 12.742 -4.535 9.438 1 95.94 115 PHE A O 1
ATOM 876 N N . PRO A 1 116 ? 12.266 -6.398 8.266 1 88.25 116 PRO A N 1
ATOM 877 C CA . PRO A 1 116 ? 12.008 -7.137 9.508 1 88.25 116 PRO A CA 1
ATOM 878 C C . PRO A 1 116 ? 13.281 -7.363 10.328 1 88.25 116 PRO A C 1
ATOM 880 O O . PRO A 1 116 ? 14.391 -7.25 9.797 1 88.25 116 PRO A O 1
ATOM 883 N N . GLY A 1 117 ? 13.078 -7.691 11.609 1 89.12 117 GLY A N 1
ATOM 884 C CA . GLY A 1 117 ? 14.203 -8.039 12.461 1 89.12 117 GLY A CA 1
ATOM 885 C C . GLY A 1 117 ? 14.531 -6.969 13.484 1 89.12 117 GLY A C 1
ATOM 886 O O . GLY A 1 117 ? 13.719 -6.082 13.742 1 89.12 117 GLY A O 1
ATOM 887 N N . LEU A 1 118 ? 15.664 -6.996 13.984 1 89.31 118 LEU A N 1
ATOM 888 C CA . LEU A 1 118 ? 16.047 -6.184 15.133 1 89.31 118 LEU A CA 1
ATOM 889 C C . LEU A 1 118 ? 16.234 -4.727 14.734 1 89.31 118 LEU A C 1
ATOM 891 O O . LEU A 1 118 ? 15.984 -3.82 15.531 1 89.31 118 LEU A O 1
ATOM 895 N N . ASN A 1 119 ? 16.5 -4.531 13.516 1 92.19 119 ASN A N 1
ATOM 896 C CA . ASN A 1 119 ? 16.797 -3.168 13.078 1 92.19 119 ASN A CA 1
ATOM 897 C C . ASN A 1 119 ? 15.555 -2.504 12.484 1 92.19 119 ASN A C 1
ATOM 899 O O . ASN A 1 119 ? 15.633 -1.39 11.961 1 92.19 119 ASN A O 1
ATOM 903 N N . SER A 1 120 ? 14.398 -3.154 12.57 1 95.44 120 SER A N 1
ATOM 904 C CA . SER A 1 120 ? 13.156 -2.652 12.008 1 95.44 120 SER A CA 1
ATOM 905 C C . SER A 1 120 ? 12.797 -1.284 12.578 1 95.44 120 SER A C 1
ATOM 907 O O . SER A 1 120 ? 12.367 -0.392 11.844 1 95.44 120 SER A O 1
ATOM 909 N N . LYS A 1 121 ? 13.07 -1.049 13.836 1 96.75 121 LYS A N 1
ATOM 910 C CA . LYS A 1 121 ? 12.68 0.169 14.539 1 96.75 121 LYS A CA 1
ATOM 911 C C . LYS A 1 121 ? 13.398 1.389 13.969 1 96.75 121 LYS A C 1
ATOM 913 O O . LYS A 1 121 ? 12.883 2.506 14.031 1 96.75 121 LYS A O 1
ATOM 918 N N . ASP A 1 122 ? 14.562 1.162 13.328 1 97.88 122 ASP A N 1
ATOM 919 C CA . ASP A 1 122 ? 15.398 2.256 12.844 1 97.88 122 ASP A CA 1
ATOM 920 C C . ASP A 1 122 ? 15.281 2.396 11.328 1 97.88 122 ASP A C 1
ATOM 922 O O . ASP A 1 122 ? 15.938 3.252 10.727 1 97.88 122 ASP A O 1
ATOM 926 N N . SER A 1 123 ? 14.453 1.591 10.742 1 98.25 123 SER A N 1
ATOM 927 C CA . SER A 1 123 ? 14.531 1.383 9.297 1 98.25 123 SER A CA 1
ATOM 928 C C . SER A 1 123 ? 13.742 2.443 8.547 1 98.25 123 SER A C 1
ATOM 930 O O . SER A 1 123 ? 14.008 2.703 7.367 1 98.25 123 SER A O 1
ATOM 932 N N . VAL A 1 124 ? 12.75 3.02 9.211 1 98.88 124 VAL A N 1
ATOM 933 C CA . VAL A 1 124 ? 11.883 4.016 8.586 1 98.88 124 VAL A CA 1
ATOM 934 C C . VAL A 1 124 ? 11.914 5.312 9.391 1 98.88 124 VAL A C 1
ATOM 936 O O . VAL A 1 124 ? 11.82 5.289 10.617 1 98.88 124 VAL A O 1
ATOM 939 N N . GLY A 1 125 ? 12.156 6.41 8.719 1 98.94 125 GLY A N 1
ATOM 940 C CA . GLY A 1 125 ? 12.102 7.711 9.359 1 98.94 125 GLY A CA 1
ATOM 941 C C . GLY A 1 125 ? 10.852 8.5 9.016 1 98.94 125 GLY A C 1
ATOM 942 O O . GLY A 1 125 ? 10.289 8.328 7.934 1 98.94 125 GLY A O 1
ATOM 943 N N . VAL A 1 126 ? 10.461 9.375 9.922 1 99 126 VAL A N 1
ATOM 944 C CA . VAL A 1 126 ? 9.281 10.219 9.727 1 99 126 VAL A CA 1
ATOM 945 C C . VAL A 1 126 ? 9.688 11.688 9.758 1 99 126 VAL A C 1
ATOM 947 O O . VAL A 1 126 ? 10.375 12.133 10.68 1 99 126 VAL A O 1
ATOM 950 N N . VAL A 1 127 ? 9.32 12.445 8.727 1 98.94 127 VAL A N 1
ATOM 951 C CA . VAL A 1 127 ? 9.344 13.898 8.789 1 98.94 127 VAL A CA 1
ATOM 952 C C . VAL A 1 127 ? 7.953 14.422 9.141 1 98.94 127 VAL A C 1
ATOM 954 O O . VAL A 1 127 ? 6.969 14.086 8.484 1 98.94 127 VAL A O 1
ATOM 957 N N . THR A 1 128 ? 7.906 15.203 10.195 1 98.88 128 THR A N 1
ATOM 958 C CA . THR A 1 128 ? 6.617 15.672 10.703 1 98.88 128 THR A CA 1
ATOM 959 C C . THR A 1 128 ? 6.57 17.188 10.75 1 98.88 128 THR A C 1
ATOM 961 O O . THR A 1 128 ? 7.613 17.844 10.82 1 98.88 128 THR A O 1
ATOM 964 N N . PHE A 1 129 ? 5.348 17.703 10.68 1 97.81 129 PHE A N 1
ATOM 965 C CA . PHE A 1 129 ? 5.102 19.141 10.734 1 97.81 129 PHE A CA 1
ATOM 966 C C . PHE A 1 129 ? 5.578 19.703 12.062 1 97.81 129 PHE A C 1
ATOM 968 O O . PHE A 1 129 ? 6.234 20.75 12.102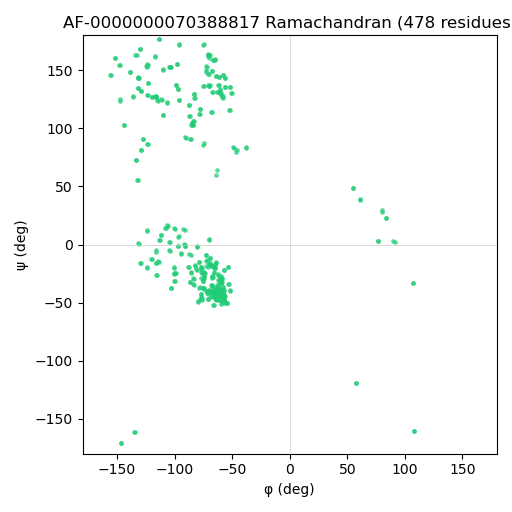 1 97.81 129 PHE A O 1
ATOM 975 N N . LYS A 1 130 ? 5.348 19.016 13.055 1 96.56 130 LYS A N 1
ATOM 976 C CA . LYS A 1 130 ? 5.609 19.484 14.414 1 96.56 130 LYS A CA 1
ATOM 977 C C . LYS A 1 130 ? 6.098 18.359 15.312 1 96.56 130 LYS A C 1
ATOM 979 O O . LYS A 1 130 ? 5.289 17.578 15.836 1 96.56 130 LYS A O 1
ATOM 984 N N . LYS A 1 131 ? 7.395 18.375 15.539 1 97.06 131 LYS A N 1
ATOM 985 C CA . LYS A 1 131 ? 7.996 17.281 16.312 1 97.06 131 LYS A CA 1
ATOM 986 C C . LYS A 1 131 ? 7.441 17.25 17.734 1 97.06 131 LYS A C 1
ATOM 988 O O . LYS A 1 131 ? 7.168 16.172 18.281 1 97.06 131 LYS A O 1
ATOM 993 N N . SER A 1 132 ? 7.211 18.375 18.297 1 96.12 132 SER A N 1
ATOM 994 C CA . SER A 1 132 ? 6.762 18.453 19.688 1 96.12 132 SER A CA 1
ATOM 995 C C . SER A 1 132 ? 5.352 17.891 19.844 1 96.12 132 SER A C 1
ATOM 997 O O . SER A 1 132 ? 4.926 17.562 20.953 1 96.12 132 SER A O 1
ATOM 999 N N . ALA A 1 133 ? 4.625 17.766 18.734 1 96.38 133 ALA A N 1
ATOM 1000 C CA . ALA A 1 133 ? 3.234 17.328 18.781 1 96.38 133 ALA A CA 1
ATOM 1001 C C . ALA A 1 133 ? 3.113 15.844 18.422 1 96.38 133 ALA A C 1
ATOM 1003 O O . ALA A 1 133 ? 2.088 15.219 18.688 1 96.38 133 ALA A O 1
ATOM 1004 N N . LEU A 1 134 ? 4.145 15.266 17.719 1 97.94 134 LEU A N 1
ATOM 1005 C CA . LEU A 1 134 ? 4.086 13.852 17.359 1 97.94 134 LEU A CA 1
ATOM 1006 C C . LEU A 1 134 ? 4.598 12.969 18.484 1 97.94 134 LEU A C 1
ATOM 1008 O O . LEU A 1 134 ? 5.809 12.805 18.641 1 97.94 134 LEU A O 1
ATOM 1012 N N . THR A 1 135 ? 3.713 12.352 19.188 1 97.31 135 THR A N 1
ATOM 1013 C CA . THR A 1 135 ? 4.059 11.547 20.344 1 97.31 135 THR A CA 1
ATOM 1014 C C . THR A 1 135 ? 4.172 10.07 19.969 1 97.31 135 THR A C 1
ATOM 1016 O O . THR A 1 135 ? 3.811 9.68 18.859 1 97.31 135 THR A O 1
ATOM 1019 N N . VAL A 1 136 ? 4.637 9.312 20.922 1 98.25 136 VAL A N 1
ATOM 1020 C CA . VAL A 1 136 ? 4.742 7.863 20.766 1 98.25 136 VAL A CA 1
ATOM 1021 C C . VAL A 1 136 ? 3.361 7.27 20.484 1 98.25 136 VAL A C 1
ATOM 1023 O O . VAL A 1 136 ? 3.232 6.316 19.719 1 98.25 136 VAL A O 1
ATOM 1026 N N . LYS A 1 137 ? 2.33 7.902 21.047 1 97.81 137 LYS A N 1
ATOM 1027 C CA . LYS A 1 137 ? 0.968 7.414 20.859 1 97.81 137 LYS A CA 1
ATOM 1028 C C . LYS A 1 137 ? 0.56 7.488 19.391 1 97.81 137 LYS A C 1
ATOM 1030 O O . LYS A 1 137 ? -0.168 6.621 18.891 1 97.81 137 LYS A O 1
ATOM 1035 N N . HIS A 1 138 ? 0.976 8.523 18.656 1 98.56 138 HIS A N 1
ATOM 1036 C CA . HIS A 1 138 ? 0.675 8.633 17.234 1 98.56 138 HIS A CA 1
ATOM 1037 C C . HIS A 1 138 ? 1.246 7.449 16.453 1 98.56 138 HIS A C 1
ATOM 1039 O O . HIS A 1 138 ? 0.59 6.914 15.555 1 98.56 138 HIS A O 1
ATOM 1045 N N . LEU A 1 139 ? 2.455 7.039 16.812 1 98.69 139 LEU A N 1
ATOM 1046 C CA . LEU A 1 139 ? 3.123 5.934 16.141 1 98.69 139 LEU A CA 1
ATOM 1047 C C . LEU A 1 139 ? 2.465 4.605 16.484 1 98.69 139 LEU A C 1
ATOM 1049 O O . LEU A 1 139 ? 2.051 3.859 15.594 1 98.69 139 LEU A O 1
ATOM 1053 N N . THR A 1 140 ? 2.199 4.375 17.75 1 98.38 140 THR A N 1
ATOM 1054 C CA . THR A 1 140 ? 1.734 3.064 18.203 1 98.38 140 THR A CA 1
ATOM 1055 C C . THR A 1 140 ? 0.263 2.865 17.844 1 98.38 140 THR A C 1
ATOM 1057 O O . THR A 1 140 ? -0.185 1.733 17.641 1 98.38 140 THR A O 1
ATOM 1060 N N . SER A 1 141 ? -0.497 3.936 17.672 1 97.75 141 SER A N 1
ATOM 1061 C CA . SER A 1 141 ? -1.908 3.842 17.312 1 97.75 141 SER A CA 1
ATOM 1062 C C . SER A 1 141 ? -2.084 3.232 15.93 1 97.75 141 SER A C 1
ATOM 1064 O O . SER A 1 141 ? -3.172 2.764 15.586 1 97.75 141 SER A O 1
ATOM 1066 N N . VAL A 1 142 ? -0.969 3.242 15.172 1 98.25 142 VAL A N 1
ATOM 1067 C CA . VAL A 1 142 ? -1.098 2.742 13.812 1 98.25 142 VAL A CA 1
ATOM 1068 C C . VAL A 1 142 ? -0.104 1.605 13.578 1 98.25 142 VAL A C 1
ATOM 1070 O O . VAL A 1 142 ? 0.197 1.257 12.438 1 98.25 142 VAL A O 1
ATOM 1073 N N . GLY A 1 143 ? 0.516 1.093 14.602 1 97.25 143 GLY A N 1
ATOM 1074 C CA . GLY A 1 143 ? 1.333 -0.109 14.539 1 97.25 143 GLY A CA 1
ATOM 1075 C C . GLY A 1 143 ? 2.795 0.176 14.25 1 97.25 143 GLY A C 1
ATOM 1076 O O . GLY A 1 143 ? 3.598 -0.75 14.117 1 97.25 143 GLY A O 1
ATOM 1077 N N . ALA A 1 144 ? 3.193 1.416 14.133 1 98.44 144 ALA A N 1
ATOM 1078 C CA . ALA A 1 144 ? 4.598 1.771 13.945 1 98.44 144 ALA A CA 1
ATOM 1079 C C . ALA A 1 144 ? 5.391 1.566 15.234 1 98.44 144 ALA A C 1
ATOM 1081 O O . ALA A 1 144 ? 4.836 1.654 16.328 1 98.44 144 ALA A O 1
ATOM 1082 N N . HIS A 1 145 ? 6.621 1.259 15.109 1 98.44 145 HIS A N 1
ATOM 1083 C CA . HIS A 1 145 ? 7.465 1.065 16.281 1 98.44 145 HIS A CA 1
ATOM 1084 C C . HIS A 1 145 ? 7.57 2.348 17.094 1 98.44 145 HIS A C 1
ATOM 1086 O O . HIS A 1 145 ? 7.723 3.436 16.547 1 98.44 145 HIS A O 1
ATOM 1092 N N . PRO A 1 146 ? 7.492 2.266 18.438 1 98.25 146 PRO A N 1
ATOM 1093 C CA . PRO A 1 146 ? 7.508 3.467 19.281 1 98.25 146 PRO A CA 1
ATOM 1094 C C . PRO A 1 146 ? 8.836 4.223 19.188 1 98.25 146 PRO A C 1
ATOM 1096 O O . PRO A 1 146 ? 8.891 5.414 19.516 1 98.25 146 PRO A O 1
ATOM 1099 N N . GLU A 1 147 ? 9.914 3.57 18.75 1 98.12 147 GLU A N 1
ATOM 1100 C CA . GLU A 1 147 ? 11.227 4.211 18.688 1 98.12 147 GLU A CA 1
ATOM 1101 C C . GLU A 1 147 ? 11.547 4.656 17.25 1 98.12 147 GLU A C 1
ATOM 1103 O O . GLU A 1 147 ? 12.703 4.941 16.938 1 98.12 147 GLU A O 1
ATOM 1108 N N . THR A 1 148 ? 10.531 4.672 16.391 1 98.81 148 THR A N 1
ATOM 1109 C CA . THR A 1 148 ? 10.727 5.148 15.016 1 98.81 148 THR A CA 1
ATOM 1110 C C . THR A 1 148 ? 11.414 6.508 15.008 1 98.81 148 THR A C 1
ATOM 1112 O O . THR A 1 148 ? 11.008 7.422 15.727 1 98.81 148 THR A O 1
ATOM 1115 N N . PRO A 1 149 ? 12.492 6.676 14.195 1 98.88 149 PRO A N 1
ATOM 1116 C CA . PRO A 1 149 ? 13.133 7.988 14.078 1 98.88 149 PRO A CA 1
ATOM 1117 C C . PRO A 1 149 ? 12.18 9.062 13.562 1 98.88 149 PRO A C 1
ATOM 1119 O O . PRO A 1 149 ? 11.461 8.836 12.586 1 98.88 149 PRO A O 1
ATOM 1122 N N . VAL A 1 150 ? 12.141 10.203 14.273 1 98.88 150 VAL A N 1
ATOM 1123 C CA . VAL A 1 150 ? 11.273 11.305 13.883 1 98.88 150 VAL A CA 1
ATOM 1124 C C . VAL A 1 150 ? 12.07 12.609 13.898 1 98.88 150 VAL A C 1
ATOM 1126 O O . VAL A 1 150 ? 12.859 12.859 14.812 1 98.88 150 VAL A O 1
ATOM 1129 N N . TYR A 1 151 ? 11.93 13.422 12.891 1 98.81 151 TYR A N 1
ATOM 1130 C CA . TYR A 1 151 ? 12.43 14.789 12.867 1 98.81 151 TYR A CA 1
ATOM 1131 C C . TYR A 1 151 ? 11.344 15.758 12.391 1 98.81 151 TYR A C 1
ATOM 1133 O O . TYR A 1 151 ? 10.492 15.391 11.586 1 98.81 151 TYR A O 1
ATOM 1141 N N . GLY A 1 152 ? 11.305 16.953 12.953 1 98.62 152 GLY A N 1
ATOM 1142 C CA . GLY A 1 152 ? 10.25 17.906 12.656 1 98.62 152 GLY A CA 1
ATOM 1143 C C . GLY A 1 152 ? 10.758 19.172 12.008 1 98.62 152 GLY A C 1
ATOM 1144 O O . GLY A 1 152 ? 11.961 19.469 12.055 1 98.62 152 GLY A O 1
ATOM 1145 N N . LEU A 1 153 ? 9.852 19.859 11.414 1 98.5 153 LEU A N 1
ATOM 1146 C CA . LEU A 1 153 ? 10.141 21.188 10.867 1 98.5 153 LEU A CA 1
ATOM 1147 C C . LEU A 1 153 ? 10.375 22.203 11.977 1 98.5 153 LEU A C 1
ATOM 1149 O O . LEU A 1 153 ? 10.047 21.938 13.141 1 98.5 153 LEU A O 1
ATOM 1153 N N . PRO A 1 154 ? 11 23.328 11.539 1 97.44 154 PRO A N 1
ATOM 1154 C CA . PRO A 1 154 ? 11.156 24.406 12.539 1 97.44 154 PRO A CA 1
ATOM 1155 C C . PRO A 1 154 ? 9.82 24.828 13.141 1 97.44 154 PRO A C 1
ATOM 1157 O O . PRO A 1 154 ? 8.812 24.906 12.43 1 97.44 154 PRO A O 1
ATOM 1160 N N . GLU A 1 155 ? 9.844 25.141 14.414 1 93.75 155 GLU A N 1
ATOM 1161 C CA . GLU A 1 155 ? 8.586 25.438 15.102 1 93.75 155 GLU A CA 1
ATOM 1162 C C . GLU A 1 155 ? 8.57 26.891 15.594 1 93.75 155 GLU A C 1
ATOM 1164 O O . GLU A 1 155 ? 7.543 27.375 16.062 1 93.75 155 GLU A O 1
ATOM 1169 N N . ASP A 1 156 ? 9.711 27.531 15.398 1 90.25 156 ASP A N 1
ATOM 1170 C CA . ASP A 1 156 ? 9.758 28.922 15.812 1 90.25 156 ASP A CA 1
ATOM 1171 C C . ASP A 1 156 ? 8.859 29.797 14.93 1 90.25 156 ASP A C 1
ATOM 1173 O O . ASP A 1 156 ? 9.109 29.938 13.727 1 90.25 156 ASP A O 1
ATOM 1177 N N . PRO A 1 157 ? 7.852 30.328 15.5 1 79.31 157 PRO A N 1
ATOM 1178 C CA . PRO A 1 157 ? 6.875 31.094 14.719 1 79.31 157 PRO A CA 1
ATOM 1179 C C . PRO A 1 157 ? 7.512 32.25 13.961 1 79.31 157 PRO A C 1
ATOM 1181 O O . PRO A 1 157 ? 6.941 32.75 12.977 1 79.31 157 PRO A O 1
ATOM 1184 N N . LYS A 1 158 ? 8.734 32.75 14.391 1 84.81 158 LYS A N 1
ATOM 1185 C CA . LYS A 1 158 ? 9.375 33.906 13.766 1 84.81 158 LYS A CA 1
ATOM 1186 C C . LYS A 1 158 ? 10.117 33.5 12.492 1 84.81 158 LYS A C 1
ATOM 1188 O O . LYS A 1 158 ? 10.281 34.312 11.586 1 84.81 158 LYS A O 1
ATOM 1193 N N . THR A 1 159 ? 10.414 32.219 12.43 1 90.12 159 THR A N 1
ATOM 1194 C CA . THR A 1 159 ? 11.32 31.875 11.344 1 90.12 159 THR A CA 1
ATOM 1195 C C . THR A 1 159 ? 10.773 30.703 10.547 1 90.12 159 THR A C 1
ATOM 1197 O O . THR A 1 159 ? 11.188 30.469 9.406 1 90.12 159 THR A O 1
ATOM 1200 N N . ALA A 1 160 ? 9.859 30.047 11.094 1 95.38 160 ALA A N 1
ATOM 1201 C CA . ALA A 1 160 ? 9.336 28.859 10.445 1 95.38 160 ALA A CA 1
ATOM 1202 C C . ALA A 1 160 ? 8.383 29.219 9.312 1 95.38 160 ALA A C 1
ATOM 1204 O O . ALA A 1 160 ? 7.305 29.766 9.547 1 95.38 160 ALA A O 1
ATOM 1205 N N . ILE A 1 161 ? 8.758 28.859 8.117 1 96.38 161 ILE A N 1
ATOM 1206 C CA . ILE A 1 161 ? 7.98 29.234 6.934 1 96.38 161 ILE A CA 1
ATOM 1207 C C . ILE A 1 161 ? 6.75 28.328 6.824 1 96.38 161 ILE A C 1
ATOM 1209 O O . ILE A 1 161 ? 5.637 28.812 6.625 1 96.38 161 ILE A O 1
ATOM 1213 N N . PHE A 1 162 ? 6.926 27.031 6.965 1 96.44 162 PHE A N 1
ATOM 1214 C CA . PHE A 1 162 ? 5.828 26.078 6.852 1 96.44 162 PHE A CA 1
ATOM 1215 C C . PHE A 1 162 ? 4.75 26.359 7.891 1 96.44 162 PHE A C 1
ATOM 1217 O O . PHE A 1 162 ? 3.568 26.453 7.555 1 96.44 162 PHE A O 1
ATOM 1224 N N . ARG A 1 163 ? 5.148 26.562 9.094 1 94.38 163 ARG A N 1
ATOM 1225 C CA . ARG A 1 163 ? 4.23 26.906 10.18 1 94.38 163 ARG A CA 1
ATOM 1226 C C . ARG A 1 163 ? 3.545 28.234 9.914 1 94.38 163 ARG A C 1
ATOM 1228 O O . ARG A 1 163 ? 2.35 28.391 10.18 1 94.38 163 ARG A O 1
ATOM 1235 N N . GLY A 1 164 ? 4.348 29.203 9.43 1 93.69 164 GLY A N 1
ATOM 1236 C CA . GLY A 1 164 ? 3.771 30.484 9.102 1 93.69 164 GLY A CA 1
ATOM 1237 C C . GLY A 1 164 ? 2.643 30.391 8.086 1 93.69 164 GLY A C 1
ATOM 1238 O O . GLY A 1 164 ? 1.612 31.062 8.242 1 93.69 164 GLY A O 1
ATOM 1239 N N . VAL A 1 165 ? 2.855 29.516 7.117 1 93.94 165 VAL A N 1
ATOM 1240 C CA . VAL A 1 165 ? 1.854 29.359 6.066 1 93.94 165 VAL A CA 1
ATOM 1241 C C . VAL A 1 165 ? 0.609 28.672 6.633 1 93.94 165 VAL A C 1
ATOM 1243 O O . VAL A 1 165 ? -0.514 29.141 6.402 1 93.94 165 VAL A O 1
ATOM 1246 N N . LEU A 1 166 ? 0.739 27.625 7.465 1 92.06 166 LEU A N 1
ATOM 1247 C CA . LEU A 1 166 ? -0.391 26.812 7.906 1 92.06 166 LEU A CA 1
ATOM 1248 C C . LEU A 1 166 ? -1.083 27.453 9.109 1 92.06 166 LEU A C 1
ATOM 1250 O O . LEU A 1 166 ? -2.311 27.422 9.211 1 92.06 166 LEU A O 1
ATOM 1254 N N . ASP A 1 167 ? -0.315 28.125 9.977 1 87.88 167 ASP A N 1
ATOM 1255 C CA . ASP A 1 167 ? -0.873 28.594 11.234 1 87.88 167 ASP A CA 1
ATOM 1256 C C . ASP A 1 167 ? -1.148 30.094 11.188 1 87.88 167 ASP A C 1
ATOM 1258 O O . ASP A 1 167 ? -2.143 30.562 11.75 1 87.88 167 ASP A O 1
ATOM 1262 N N . GLU A 1 168 ? -0.212 30.812 10.508 1 80.06 168 GLU A N 1
ATOM 1263 C CA . GLU A 1 168 ? -0.286 32.25 10.547 1 80.06 168 GLU A CA 1
ATOM 1264 C C . GLU A 1 168 ? -0.833 32.844 9.242 1 80.06 168 GLU A C 1
ATOM 1266 O O . GLU A 1 168 ? -1.033 34.031 9.117 1 80.06 168 GLU A O 1
ATOM 1271 N N . ARG A 1 169 ? -1.027 32.031 8.336 1 83.19 169 ARG A N 1
ATOM 1272 C CA . ARG A 1 169 ? -1.662 32.375 7.066 1 83.19 169 ARG A CA 1
ATOM 1273 C C . ARG A 1 169 ? -0.861 33.438 6.32 1 83.19 169 ARG A C 1
ATOM 1275 O O . ARG A 1 169 ? -1.434 34.344 5.758 1 83.19 169 ARG A O 1
ATOM 1282 N N . ILE A 1 170 ? 0.461 33.281 6.41 1 87.62 170 ILE A N 1
ATOM 1283 C CA . ILE A 1 170 ? 1.29 34.062 5.5 1 87.62 170 ILE A CA 1
ATOM 1284 C C . ILE A 1 170 ? 1.143 33.531 4.074 1 87.62 170 ILE A C 1
ATOM 1286 O O . ILE A 1 170 ? 0.579 32.438 3.867 1 87.62 170 ILE A O 1
ATOM 1290 N N . PRO A 1 171 ? 1.549 34.344 3.125 1 92.56 171 PRO A N 1
ATOM 1291 C CA . PRO A 1 171 ? 1.449 33.844 1.747 1 92.56 171 PRO A CA 1
ATOM 1292 C C . PRO A 1 171 ? 2.217 32.562 1.526 1 92.56 171 PRO A C 1
ATOM 1294 O O . PRO A 1 171 ? 3.264 32.344 2.143 1 92.56 171 PRO A O 1
ATOM 1297 N N . TYR A 1 172 ? 1.672 31.781 0.699 1 95.25 172 TYR A N 1
ATOM 1298 C CA . TYR A 1 172 ? 2.299 30.5 0.36 1 95.25 172 TYR A CA 1
ATOM 1299 C C . TYR A 1 172 ? 3.705 30.719 -0.19 1 95.25 172 TYR A C 1
ATOM 1301 O O . TYR A 1 172 ? 3.898 31.5 -1.13 1 95.25 172 TYR A O 1
ATOM 1309 N N . ASP A 1 173 ? 4.676 30.094 0.351 1 95.62 173 ASP A N 1
ATOM 1310 C CA . ASP A 1 173 ? 6.078 30.188 -0.039 1 95.62 173 ASP A CA 1
ATOM 1311 C C . ASP A 1 173 ? 6.641 28.812 -0.391 1 95.62 173 ASP A C 1
ATOM 1313 O O . ASP A 1 173 ? 7.262 28.156 0.448 1 95.62 173 ASP A O 1
ATOM 1317 N N . TYR A 1 174 ? 6.449 28.453 -1.652 1 96.88 174 TYR A N 1
ATOM 1318 C CA . TYR A 1 174 ? 6.809 27.109 -2.092 1 96.88 174 TYR A CA 1
ATOM 1319 C C . TYR A 1 174 ? 8.273 26.812 -1.8 1 96.88 174 TYR A C 1
ATOM 1321 O O . TYR A 1 174 ? 8.602 25.797 -1.196 1 96.88 174 TYR A O 1
ATOM 1329 N N . GLU A 1 175 ? 9.141 27.719 -2.193 1 97.5 175 GLU A N 1
ATOM 1330 C CA . GLU A 1 175 ? 10.578 27.5 -2.066 1 97.5 175 GLU A CA 1
ATOM 1331 C C . GLU A 1 175 ? 10.992 27.375 -0.603 1 97.5 175 GLU A C 1
ATOM 1333 O O . GLU A 1 175 ? 11.789 26.516 -0.245 1 97.5 175 GLU A O 1
ATOM 1338 N N . GLY A 1 176 ? 10.508 28.297 0.17 1 97.5 176 GLY A N 1
ATOM 1339 C CA . GLY A 1 176 ? 10.812 28.234 1.591 1 97.5 176 GLY A CA 1
ATOM 1340 C C . GLY A 1 176 ? 10.305 26.969 2.262 1 97.5 176 GLY A C 1
ATOM 1341 O O . GLY A 1 176 ? 11.008 26.359 3.074 1 97.5 176 GLY A O 1
ATOM 1342 N N . MET A 1 177 ? 9.125 26.547 1.954 1 97.75 177 MET A N 1
ATOM 1343 C CA . MET A 1 177 ? 8.531 25.344 2.51 1 97.75 177 MET A CA 1
ATOM 1344 C C . MET A 1 177 ? 9.297 24.094 2.059 1 97.75 177 MET A C 1
ATOM 1346 O O . MET A 1 177 ? 9.602 23.219 2.869 1 97.75 177 MET A O 1
ATOM 1350 N N . GLU A 1 178 ? 9.617 24.062 0.771 1 98.44 178 GLU A N 1
ATOM 1351 C CA . GLU A 1 178 ? 10.414 22.953 0.253 1 98.44 178 GLU A CA 1
ATOM 1352 C C . GLU A 1 178 ? 11.742 22.828 0.987 1 98.44 178 GLU A C 1
ATOM 1354 O O . GLU A 1 178 ? 12.148 21.734 1.383 1 98.44 178 GLU A O 1
ATOM 1359 N N . LYS A 1 179 ? 12.391 23.953 1.136 1 98.62 179 LYS A N 1
ATOM 1360 C CA . LYS A 1 179 ? 13.688 23.953 1.811 1 98.62 179 LYS A CA 1
ATOM 1361 C C . LYS A 1 179 ? 13.578 23.391 3.225 1 98.62 179 LYS A C 1
ATOM 1363 O O . LYS A 1 179 ? 14.406 22.594 3.645 1 98.62 179 LYS A O 1
ATOM 1368 N N . GLU A 1 180 ? 12.57 23.781 3.943 1 98.75 180 GLU A N 1
ATOM 1369 C CA . GLU A 1 180 ? 12.391 23.297 5.312 1 98.75 180 GLU A CA 1
ATOM 1370 C C . GLU A 1 180 ? 12.164 21.797 5.355 1 98.75 180 GLU A C 1
ATOM 1372 O O . GLU A 1 180 ? 12.75 21.094 6.188 1 98.75 180 GLU A O 1
ATOM 1377 N N . VAL A 1 181 ? 11.352 21.281 4.457 1 98.88 181 VAL A N 1
ATOM 1378 C CA . VAL A 1 181 ? 11.031 19.859 4.441 1 98.88 181 VAL A CA 1
ATOM 1379 C C . VAL A 1 181 ? 12.273 19.047 4.043 1 98.88 181 VAL A C 1
ATOM 1381 O O . VAL A 1 181 ? 12.602 18.047 4.68 1 98.88 181 VAL A O 1
ATOM 1384 N N . VAL A 1 182 ? 12.961 19.516 3.012 1 98.94 182 VAL A N 1
ATOM 1385 C CA . VAL A 1 182 ? 14.156 18.828 2.533 1 98.94 182 VAL A CA 1
ATOM 1386 C C . VAL A 1 182 ? 15.234 18.859 3.615 1 98.94 182 VAL A C 1
ATOM 1388 O O . VAL A 1 182 ? 15.875 17.844 3.895 1 98.94 182 VAL A O 1
ATOM 1391 N N . ASP A 1 183 ? 15.406 20.031 4.277 1 98.88 183 ASP A N 1
ATOM 1392 C CA . ASP A 1 183 ? 16.391 20.141 5.348 1 98.88 183 ASP A CA 1
ATOM 1393 C C . ASP A 1 183 ? 16.062 19.172 6.492 1 98.88 183 ASP A C 1
ATOM 1395 O O . ASP A 1 183 ? 16.953 18.516 7.023 1 98.88 183 ASP A O 1
ATOM 1399 N N . ALA A 1 184 ? 14.828 19.109 6.832 1 98.94 184 ALA A N 1
ATOM 1400 C CA . ALA A 1 184 ? 14.406 18.203 7.895 1 98.94 184 ALA A CA 1
ATOM 1401 C C . ALA A 1 184 ? 14.727 16.75 7.539 1 98.94 184 ALA A C 1
ATOM 1403 O O . ALA A 1 184 ? 15.219 16 8.383 1 98.94 184 ALA A O 1
ATOM 1404 N N . ALA A 1 185 ? 14.461 16.391 6.328 1 98.94 185 ALA A N 1
ATOM 1405 C CA . ALA A 1 185 ? 14.742 15.023 5.879 1 98.94 185 ALA A CA 1
ATOM 1406 C C . ALA A 1 185 ? 16.234 14.734 5.91 1 98.94 185 ALA A C 1
ATOM 1408 O O . ALA A 1 185 ? 16.656 13.648 6.324 1 98.94 185 ALA A O 1
ATOM 1409 N N . LEU A 1 186 ? 17 15.68 5.484 1 98.94 186 LEU A N 1
ATOM 1410 C CA . LEU A 1 186 ? 18.453 15.492 5.461 1 98.94 186 LEU A CA 1
ATOM 1411 C C . LEU A 1 186 ? 19 15.359 6.875 1 98.94 186 LEU A C 1
ATOM 1413 O O . LEU A 1 186 ? 19.891 14.531 7.121 1 98.94 186 LEU A O 1
ATOM 1417 N N . VAL A 1 187 ? 18.484 16.156 7.797 1 98.94 187 VAL A N 1
ATOM 1418 C CA . VAL A 1 187 ? 18.906 16.047 9.188 1 98.94 187 VAL A CA 1
ATOM 1419 C C . VAL A 1 187 ? 18.5 14.688 9.758 1 98.94 187 VAL A C 1
ATOM 1421 O O . VAL A 1 187 ? 19.281 14.031 10.453 1 98.94 187 VAL A O 1
ATOM 1424 N N . LEU A 1 188 ? 17.297 14.289 9.438 1 98.88 188 LEU A N 1
ATOM 1425 C CA . LEU A 1 188 ? 16.797 12.992 9.891 1 98.88 188 LEU A CA 1
ATOM 1426 C C . LEU A 1 188 ? 17.75 11.867 9.484 1 98.88 188 LEU A C 1
ATOM 1428 O O . LEU A 1 188 ? 18.156 11.07 10.32 1 98.88 188 LEU A O 1
ATOM 1432 N N . VAL A 1 189 ? 18.125 11.836 8.25 1 98.62 189 VAL A N 1
ATOM 1433 C CA . VAL A 1 189 ? 18.906 10.719 7.727 1 98.62 189 VAL A CA 1
ATOM 1434 C C . VAL A 1 189 ? 20.344 10.828 8.219 1 98.62 189 VAL A C 1
ATOM 1436 O O . VAL A 1 189 ? 21.016 9.812 8.453 1 98.62 189 VAL A O 1
ATOM 1439 N N . LYS A 1 190 ? 20.828 12.047 8.422 1 98.75 190 LYS A N 1
ATOM 1440 C CA . LYS A 1 190 ? 22.141 12.242 9.008 1 98.75 190 LYS A CA 1
ATOM 1441 C C . LYS A 1 190 ? 22.203 11.695 10.43 1 98.75 190 LYS A C 1
ATOM 1443 O O . LYS A 1 190 ? 23.156 11.008 10.797 1 98.75 190 LYS A O 1
ATOM 1448 N N . ASN A 1 191 ? 21.188 11.977 11.211 1 98.69 191 ASN A N 1
ATOM 1449 C CA . ASN A 1 191 ? 21.141 11.57 12.609 1 98.69 191 ASN A CA 1
ATOM 1450 C C . ASN A 1 191 ? 20.828 10.078 12.75 1 98.69 191 ASN A C 1
ATOM 1452 O O . ASN A 1 191 ? 21.172 9.469 13.766 1 98.69 191 ASN A O 1
ATOM 1456 N N . HIS A 1 192 ? 20.203 9.539 11.789 1 98.62 192 HIS A N 1
ATOM 1457 C CA . HIS A 1 192 ? 19.797 8.141 11.812 1 98.62 192 HIS A CA 1
ATOM 1458 C C . HIS A 1 192 ? 20.234 7.422 10.539 1 98.62 192 HIS A C 1
ATOM 1460 O O . HIS A 1 192 ? 19.391 7.113 9.688 1 98.62 192 HIS A O 1
ATOM 1466 N N . PRO A 1 193 ? 21.422 7.016 10.445 1 97.94 193 PRO A N 1
ATOM 1467 C CA . PRO A 1 193 ? 21.984 6.484 9.203 1 97.94 193 PRO A CA 1
ATOM 1468 C C . PRO A 1 193 ? 21.391 5.133 8.812 1 97.94 193 PRO A C 1
ATOM 1470 O O . PRO A 1 193 ? 21.609 4.66 7.695 1 97.94 193 PRO A O 1
ATOM 1473 N N . LYS A 1 194 ? 20.641 4.484 9.703 1 97.69 194 LYS A N 1
ATOM 1474 C CA . LYS A 1 194 ? 20.062 3.184 9.406 1 97.69 194 LYS A CA 1
ATOM 1475 C C . LYS A 1 194 ? 18.703 3.34 8.711 1 97.69 194 LYS A C 1
ATOM 1477 O O . LYS A 1 194 ? 18.109 2.354 8.266 1 97.69 194 LYS A O 1
ATOM 1482 N N . VAL A 1 195 ? 18.172 4.543 8.625 1 98.62 195 VAL A N 1
ATOM 1483 C CA . VAL A 1 195 ? 16.906 4.789 7.941 1 98.62 195 VAL A CA 1
ATOM 1484 C C . VAL A 1 195 ? 17.031 4.422 6.465 1 98.62 195 VAL A C 1
ATOM 1486 O O . VAL A 1 195 ? 17.984 4.832 5.797 1 98.62 195 VAL A O 1
ATOM 1489 N N . LYS A 1 196 ? 16.062 3.66 5.98 1 98 196 LYS A N 1
ATOM 1490 C CA . LYS A 1 196 ? 16.094 3.178 4.602 1 98 196 LYS A CA 1
ATOM 1491 C C . LYS A 1 196 ? 14.922 3.742 3.803 1 98 196 LYS A C 1
ATOM 1493 O O . LYS A 1 196 ? 14.914 3.67 2.572 1 98 196 LYS A O 1
ATOM 1498 N N . ALA A 1 197 ? 13.945 4.254 4.438 1 98.81 197 ALA A N 1
ATOM 1499 C CA . ALA A 1 197 ? 12.758 4.859 3.832 1 98.81 197 ALA A CA 1
ATOM 1500 C C . ALA A 1 197 ? 12.227 5.996 4.695 1 98.81 197 ALA A C 1
ATOM 1502 O O . ALA A 1 197 ? 12.469 6.039 5.902 1 98.81 197 ALA A O 1
ATOM 1503 N N . ILE A 1 198 ? 11.531 6.938 4.078 1 98.94 198 ILE A N 1
ATOM 1504 C CA . ILE A 1 198 ? 10.984 8.094 4.781 1 98.94 198 ILE A CA 1
ATOM 1505 C C . ILE A 1 198 ? 9.469 8.156 4.574 1 98.94 198 ILE A C 1
ATOM 1507 O O . ILE A 1 198 ? 8.977 7.883 3.479 1 98.94 198 ILE A O 1
ATOM 1511 N N . VAL A 1 199 ? 8.711 8.469 5.551 1 99 199 VAL A N 1
ATOM 1512 C CA . VAL A 1 199 ? 7.293 8.781 5.457 1 99 1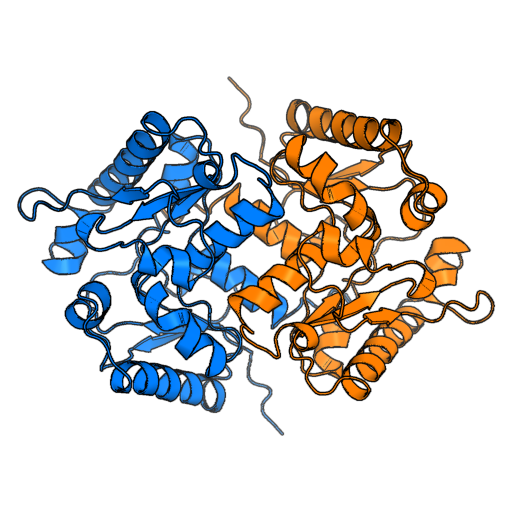99 VAL A CA 1
ATOM 1513 C C . VAL A 1 199 ? 7.055 10.227 5.879 1 99 199 VAL A C 1
ATOM 1515 O O . VAL A 1 199 ? 7.539 10.664 6.922 1 99 199 VAL A O 1
ATOM 1518 N N . LEU A 1 200 ? 6.383 11 5.039 1 99 200 LEU A N 1
ATOM 1519 C CA . LEU A 1 200 ? 5.98 12.359 5.375 1 99 200 LEU A CA 1
ATOM 1520 C C . LEU A 1 200 ? 4.629 12.367 6.078 1 99 200 LEU A C 1
ATOM 1522 O O . LEU A 1 200 ? 3.623 11.93 5.508 1 99 200 LEU A O 1
ATOM 1526 N N . GLU A 1 201 ? 4.613 12.859 7.258 1 98.88 201 GLU A N 1
ATOM 1527 C CA . GLU A 1 201 ? 3.43 12.805 8.109 1 98.88 201 GLU A CA 1
ATOM 1528 C C . GLU A 1 201 ? 2.391 13.836 7.676 1 98.88 201 GLU A C 1
ATOM 1530 O O . GLU A 1 201 ? 1.2 13.523 7.59 1 98.88 201 GLU A O 1
ATOM 1535 N N . CYS A 1 202 ? 2.832 15.031 7.426 1 98.56 202 CYS A N 1
ATOM 1536 C CA . CYS A 1 202 ? 1.923 16.141 7.141 1 98.56 202 CYS A CA 1
ATOM 1537 C C . CYS A 1 202 ? 1.342 16.016 5.734 1 98.56 202 CYS A C 1
ATOM 1539 O O . CYS A 1 202 ? 2.07 15.75 4.777 1 98.56 202 CYS A O 1
ATOM 1541 N N . THR A 1 203 ? 0.053 16.266 5.629 1 98.56 203 THR A N 1
ATOM 1542 C CA . THR A 1 203 ? -0.664 16.062 4.379 1 98.56 203 THR A CA 1
ATOM 1543 C C . THR A 1 203 ? -0.454 17.234 3.426 1 98.56 203 THR A C 1
ATOM 1545 O O . THR A 1 203 ? -0.882 17.188 2.27 1 98.56 203 THR A O 1
ATOM 1548 N N . ASN A 1 204 ? 0.295 18.25 3.875 1 98.06 204 ASN A N 1
ATOM 1549 C CA . ASN A 1 204 ? 0.697 19.375 3.021 1 98.06 204 ASN A CA 1
ATOM 1550 C C . ASN A 1 204 ? 2.104 19.172 2.465 1 98.06 204 ASN A C 1
ATOM 1552 O O . ASN A 1 204 ? 2.57 19.953 1.643 1 98.06 204 ASN A O 1
ATOM 1556 N N . MET A 1 205 ? 2.764 18.125 2.805 1 98.75 205 MET A N 1
ATOM 1557 C CA . MET A 1 205 ? 4.164 17.922 2.443 1 98.75 205 MET A CA 1
ATOM 1558 C C . MET A 1 205 ? 4.289 17.25 1.082 1 98.75 205 MET A C 1
ATOM 1560 O O . MET A 1 205 ? 5.316 17.375 0.416 1 98.75 205 MET A O 1
ATOM 1564 N N . PRO A 1 206 ? 3.234 16.578 0.566 1 98.75 206 PRO A N 1
ATOM 1565 C CA . PRO A 1 206 ? 3.412 15.781 -0.655 1 98.75 206 PRO A CA 1
ATOM 1566 C C . PRO A 1 206 ? 3.869 16.625 -1.843 1 98.75 206 PRO A C 1
ATOM 1568 O O . PRO A 1 206 ? 4.59 16.141 -2.715 1 98.75 206 PRO A O 1
ATOM 1571 N N . PRO A 1 207 ? 3.553 17.953 -1.928 1 98.69 207 PRO A N 1
ATOM 1572 C CA . PRO A 1 207 ? 4.16 18.75 -2.996 1 98.69 207 PRO A CA 1
ATOM 1573 C C . PRO A 1 207 ? 5.684 18.656 -3.014 1 98.69 207 PRO A C 1
ATOM 1575 O O . PRO A 1 207 ? 6.312 18.875 -4.051 1 98.69 207 PRO A O 1
ATOM 1578 N N . PHE A 1 208 ? 6.305 18.234 -1.897 1 98.75 208 PHE A N 1
ATOM 1579 C CA . PHE A 1 208 ? 7.754 18.281 -1.77 1 98.75 208 PHE A CA 1
ATOM 1580 C C . PHE A 1 208 ? 8.352 16.891 -1.721 1 98.75 208 PHE A C 1
ATOM 1582 O O . PHE A 1 208 ? 9.547 16.719 -1.483 1 98.75 208 PHE A O 1
ATOM 1589 N N . THR A 1 209 ? 7.516 15.859 -1.876 1 98.88 209 THR A N 1
ATOM 1590 C CA . THR A 1 209 ? 7.977 14.477 -1.745 1 98.88 209 THR A CA 1
ATOM 1591 C C . THR A 1 209 ? 9.094 14.188 -2.748 1 98.88 209 THR A C 1
ATOM 1593 O O . THR A 1 209 ? 10.109 13.586 -2.396 1 98.88 209 THR A O 1
ATOM 1596 N N . HIS A 1 210 ? 8.93 14.648 -3.955 1 98.62 210 HIS A N 1
ATOM 1597 C CA . HIS A 1 210 ? 9.93 14.453 -4.996 1 98.62 210 HIS A CA 1
ATOM 1598 C C . HIS A 1 210 ? 11.266 15.078 -4.605 1 98.62 210 HIS A C 1
ATOM 1600 O O . HIS A 1 210 ? 12.32 14.469 -4.785 1 98.62 210 HIS A O 1
ATOM 1606 N N . ALA A 1 211 ? 11.211 16.266 -4.066 1 98.75 211 ALA A N 1
ATOM 1607 C CA . ALA A 1 211 ? 12.43 16.953 -3.658 1 98.75 211 ALA A CA 1
ATOM 1608 C C . ALA A 1 211 ? 13.141 16.219 -2.529 1 98.75 211 ALA A C 1
ATOM 1610 O O . ALA A 1 211 ? 14.367 16.172 -2.479 1 98.75 211 ALA A O 1
ATOM 1611 N N . VAL A 1 212 ? 12.391 15.641 -1.603 1 98.94 212 VAL A N 1
ATOM 1612 C CA . VAL A 1 212 ? 12.961 14.867 -0.504 1 98.94 212 VAL A CA 1
ATOM 1613 C C . VAL A 1 212 ? 13.672 13.633 -1.054 1 98.94 212 VAL A C 1
ATOM 1615 O O . VAL A 1 212 ? 14.797 13.328 -0.655 1 98.94 212 VAL A O 1
ATOM 1618 N N . GLU A 1 213 ? 12.969 12.953 -1.956 1 98.69 213 GLU A N 1
ATOM 1619 C CA . GLU A 1 213 ? 13.57 11.781 -2.588 1 98.69 213 GLU A CA 1
ATOM 1620 C C . GLU A 1 213 ? 14.875 12.141 -3.291 1 98.69 213 GLU A C 1
ATOM 1622 O O . GLU A 1 213 ? 15.891 11.469 -3.104 1 98.69 213 GLU A O 1
ATOM 1627 N N . LYS A 1 214 ? 14.898 13.211 -4.027 1 98 214 LYS A N 1
ATOM 1628 C CA . LYS A 1 214 ? 16.078 13.641 -4.766 1 98 214 LYS A CA 1
ATOM 1629 C C . LYS A 1 214 ? 17.219 13.992 -3.812 1 98 214 LYS A C 1
ATOM 1631 O O . LYS A 1 214 ? 18.375 13.641 -4.066 1 98 214 LYS A O 1
ATOM 1636 N N . ALA A 1 215 ? 16.906 14.617 -2.764 1 98.81 215 ALA A N 1
ATOM 1637 C CA . ALA A 1 215 ? 17.922 15.117 -1.845 1 98.81 215 ALA A CA 1
ATOM 1638 C C . ALA A 1 215 ? 18.516 13.984 -1.021 1 98.81 215 ALA A C 1
ATOM 1640 O O . ALA A 1 215 ? 19.719 14 -0.71 1 98.81 215 ALA A O 1
ATOM 1641 N N . THR A 1 216 ? 17.703 12.992 -0.618 1 98.75 216 THR A N 1
ATOM 1642 C CA . THR A 1 216 ? 18.156 11.977 0.326 1 98.75 216 THR A CA 1
ATOM 1643 C C . THR A 1 216 ? 18.562 10.695 -0.407 1 98.75 216 THR A C 1
ATOM 1645 O O . THR A 1 216 ? 19.297 9.867 0.141 1 98.75 216 THR A O 1
ATOM 1648 N N . GLY A 1 217 ? 18.016 10.508 -1.581 1 97.62 217 GLY A N 1
ATOM 1649 C CA . GLY A 1 217 ? 18.219 9.258 -2.301 1 97.62 217 GLY A CA 1
ATOM 1650 C C . GLY A 1 217 ? 17.375 8.117 -1.756 1 97.62 217 GLY A C 1
ATOM 1651 O O . GLY A 1 217 ? 17.5 6.977 -2.209 1 97.62 217 GLY A O 1
ATOM 1652 N N . LEU A 1 218 ? 16.547 8.398 -0.78 1 98.5 218 LEU A N 1
ATOM 1653 C CA . LEU A 1 218 ? 15.719 7.367 -0.17 1 98.5 218 LEU A CA 1
ATOM 1654 C C . LEU A 1 218 ? 14.312 7.383 -0.756 1 98.5 218 LEU A C 1
ATOM 1656 O O . LEU A 1 218 ? 13.883 8.391 -1.328 1 98.5 218 LEU A O 1
ATOM 1660 N N . ARG A 1 219 ? 13.648 6.27 -0.69 1 98.44 219 ARG A N 1
ATOM 1661 C CA . ARG A 1 219 ? 12.242 6.207 -1.067 1 98.44 219 ARG A CA 1
ATOM 1662 C C . ARG A 1 219 ? 11.367 6.93 -0.046 1 98.44 219 ARG A C 1
ATOM 1664 O O . ARG A 1 219 ? 11.672 6.922 1.149 1 98.44 219 ARG A O 1
ATOM 1671 N N . VAL A 1 220 ? 10.281 7.543 -0.539 1 98.94 220 VAL A N 1
ATOM 1672 C CA . VAL A 1 220 ? 9.461 8.398 0.31 1 98.94 220 VAL A CA 1
ATOM 1673 C C . VAL A 1 220 ? 7.98 8.109 0.072 1 98.94 220 VAL A C 1
ATOM 1675 O O . VAL A 1 220 ? 7.523 8.078 -1.073 1 98.94 220 VAL A O 1
ATOM 1678 N N . TRP A 1 221 ? 7.219 7.836 1.132 1 98.94 221 TRP A N 1
ATOM 1679 C CA . TRP A 1 221 ? 5.77 7.672 1.096 1 98.94 221 TRP A CA 1
ATOM 1680 C C . TRP A 1 221 ? 5.074 8.836 1.793 1 98.94 221 TRP A C 1
ATOM 1682 O O . TRP A 1 221 ? 5.648 9.469 2.684 1 98.94 221 TRP A O 1
ATOM 1692 N N . ASP A 1 222 ? 3.926 9.125 1.362 1 98.94 222 ASP A N 1
ATOM 1693 C CA . ASP A 1 222 ? 3.074 10.172 1.924 1 98.94 222 ASP A CA 1
ATOM 1694 C C . ASP A 1 222 ? 1.599 9.797 1.816 1 98.94 222 ASP A C 1
ATOM 1696 O O . ASP A 1 222 ? 1.266 8.648 1.514 1 98.94 222 ASP A O 1
ATOM 1700 N N . VAL A 1 223 ? 0.726 10.711 2.113 1 98.94 223 VAL A N 1
ATOM 1701 C CA . VAL A 1 223 ? -0.702 10.414 2.186 1 98.94 223 VAL A CA 1
ATOM 1702 C C . VAL A 1 223 ? -1.229 10.062 0.797 1 98.94 223 VAL A C 1
ATOM 1704 O O . VAL A 1 223 ? -2.188 9.297 0.666 1 98.94 223 VAL A O 1
ATOM 1707 N N . LEU A 1 224 ? -0.642 10.57 -0.268 1 98.94 224 LEU A N 1
ATOM 1708 C CA . LEU A 1 224 ? -1.116 10.258 -1.612 1 98.94 224 LEU A CA 1
ATOM 1709 C C . LEU A 1 224 ? -0.827 8.805 -1.971 1 98.94 224 LEU A C 1
ATOM 1711 O O . LEU A 1 224 ? -1.653 8.141 -2.602 1 98.94 224 LEU A O 1
ATOM 1715 N N . THR A 1 225 ? 0.366 8.258 -1.578 1 98.88 225 THR A N 1
ATOM 1716 C CA . THR A 1 225 ? 0.662 6.852 -1.823 1 98.88 225 THR A CA 1
ATOM 1717 C C . THR A 1 225 ? -0.345 5.957 -1.108 1 98.88 225 THR A C 1
ATOM 1719 O O . THR A 1 225 ? -0.78 4.941 -1.656 1 98.88 225 THR A O 1
ATOM 1722 N N . LEU A 1 226 ? -0.749 6.375 0.089 1 98.94 226 LEU A N 1
ATOM 1723 C CA . LEU A 1 226 ? -1.741 5.625 0.851 1 98.94 226 LEU A CA 1
ATOM 1724 C C . LEU A 1 226 ? -3.096 5.648 0.149 1 98.94 226 LEU A C 1
ATOM 1726 O O . LEU A 1 226 ? -3.709 4.598 -0.06 1 98.94 226 LEU A O 1
ATOM 1730 N N . GLY A 1 227 ? -3.57 6.809 -0.189 1 98.88 227 GLY A N 1
ATOM 1731 C CA . GLY A 1 227 ? -4.875 6.945 -0.818 1 98.88 227 GLY A CA 1
ATOM 1732 C C . GLY A 1 227 ? -4.973 6.223 -2.148 1 98.88 227 GLY A C 1
ATOM 1733 O O . GLY A 1 227 ? -5.996 5.605 -2.449 1 98.88 227 GLY A O 1
ATOM 1734 N N . LYS A 1 228 ? -3.93 6.301 -2.943 1 98.69 228 LYS A N 1
ATOM 1735 C CA . LYS A 1 228 ? -3.926 5.633 -4.242 1 98.69 228 LYS A CA 1
ATOM 1736 C C . LYS A 1 228 ? -3.963 4.117 -4.082 1 98.69 228 LYS A C 1
ATOM 1738 O O . LYS A 1 228 ? -4.621 3.424 -4.859 1 98.69 228 LYS A O 1
ATOM 1743 N N . TRP A 1 229 ? -3.25 3.627 -3.111 1 98.88 229 TRP A N 1
ATOM 1744 C CA . TRP A 1 229 ? -3.289 2.197 -2.818 1 98.88 229 TRP A CA 1
ATOM 1745 C C . TRP A 1 229 ? -4.688 1.769 -2.391 1 98.88 229 TRP A C 1
ATOM 1747 O O . TRP A 1 229 ? -5.199 0.743 -2.848 1 98.88 229 TRP A O 1
ATOM 1757 N N . LEU A 1 230 ? -5.309 2.549 -1.509 1 98.88 230 LEU A N 1
ATOM 1758 C C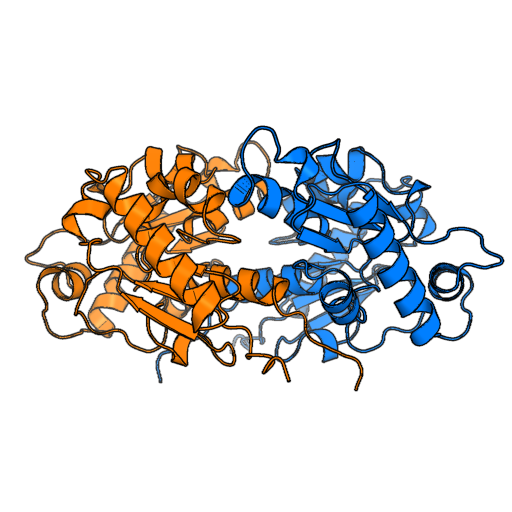A . LEU A 1 230 ? -6.66 2.256 -1.05 1 98.88 230 LEU A CA 1
ATOM 1759 C C . LEU A 1 230 ? -7.641 2.24 -2.219 1 98.88 230 LEU A C 1
ATOM 1761 O O . LEU A 1 230 ? -8.445 1.316 -2.348 1 98.88 230 LEU A O 1
ATOM 1765 N N . TYR A 1 231 ? -7.512 3.213 -3.066 1 98.62 231 TYR A N 1
ATOM 1766 C CA . TYR A 1 231 ? -8.43 3.324 -4.195 1 98.62 231 TYR A CA 1
ATOM 1767 C C . TYR A 1 231 ? -8.219 2.178 -5.18 1 98.62 231 TYR A C 1
ATOM 1769 O O . TYR A 1 231 ? -9.18 1.684 -5.773 1 98.62 231 TYR A O 1
ATOM 1777 N N . ALA A 1 232 ? -6.996 1.772 -5.336 1 98.19 232 ALA A N 1
ATOM 1778 C CA . ALA A 1 232 ? -6.684 0.692 -6.27 1 98.19 232 ALA A CA 1
ATOM 1779 C C . ALA A 1 232 ? -7.387 -0.6 -5.867 1 98.19 232 ALA A C 1
ATOM 1781 O O . ALA A 1 232 ? -7.867 -1.347 -6.727 1 98.19 232 ALA A O 1
ATOM 1782 N N . GLY A 1 233 ? -7.441 -0.902 -4.594 1 98.19 233 GLY A N 1
ATOM 1783 C CA . GLY A 1 233 ? -8.156 -2.078 -4.121 1 98.19 233 GLY A CA 1
ATOM 1784 C C . GLY A 1 233 ? -9.656 -1.978 -4.305 1 98.19 233 GLY A C 1
ATOM 1785 O O . GLY A 1 233 ? -10.328 -2.99 -4.504 1 98.19 233 GLY A O 1
ATOM 1786 N N . ALA A 1 234 ? -10.148 -0.746 -4.285 1 97.81 234 ALA A N 1
ATOM 1787 C CA . ALA A 1 234 ? -11.586 -0.501 -4.355 1 97.81 234 ALA A CA 1
ATOM 1788 C C . ALA A 1 234 ? -12.07 -0.518 -5.801 1 97.81 234 ALA A C 1
ATOM 1790 O O . ALA A 1 234 ? -13.227 -0.865 -6.07 1 97.81 234 ALA A O 1
ATOM 1791 N N . VAL A 1 235 ? -11.188 -0.142 -6.723 1 97.25 235 VAL A N 1
ATOM 1792 C CA . VAL A 1 235 ? -11.578 -0.001 -8.125 1 97.25 235 VAL A CA 1
ATOM 1793 C C . VAL A 1 235 ? -10.539 -0.67 -9.016 1 97.25 235 VAL A C 1
ATOM 1795 O O . VAL A 1 235 ? -9.812 0.006 -9.75 1 97.25 235 VAL A O 1
ATOM 1798 N N . PRO A 1 236 ? -10.539 -2 -9.008 1 97.25 236 PRO A N 1
ATOM 1799 C CA . PRO A 1 236 ? -9.57 -2.684 -9.875 1 97.25 236 PRO A CA 1
ATOM 1800 C C . PRO A 1 236 ? -9.781 -2.369 -11.352 1 97.25 236 PRO A C 1
ATOM 1802 O O . PRO A 1 236 ? -10.914 -2.211 -11.797 1 97.25 236 PRO A O 1
ATOM 1805 N N . LYS A 1 237 ? -8.688 -2.283 -12.039 1 95.69 237 LYS A N 1
ATOM 1806 C CA . LYS A 1 237 ? -8.727 -2.033 -13.477 1 95.69 237 LYS A CA 1
ATOM 1807 C C . LYS A 1 237 ? -9.266 -3.246 -14.234 1 95.69 237 LYS A C 1
ATOM 1809 O O . LYS A 1 237 ? -8.922 -4.387 -13.914 1 95.69 237 LYS A O 1
ATOM 1814 N N . ASP A 1 238 ? -10.102 -3.008 -15.164 1 96.44 238 ASP A N 1
ATOM 1815 C CA . ASP A 1 238 ? -10.562 -4.031 -16.094 1 96.44 238 ASP A CA 1
ATOM 1816 C C . ASP A 1 238 ? -9.625 -4.16 -17.297 1 96.44 238 ASP A C 1
ATOM 1818 O O . ASP A 1 238 ? -9.508 -3.236 -18.094 1 96.44 238 ASP A O 1
ATOM 1822 N N . TYR A 1 239 ? -8.914 -5.23 -17.391 1 95.12 239 TYR A N 1
ATOM 1823 C CA . TYR A 1 239 ? -7.941 -5.422 -18.453 1 95.12 239 TYR A CA 1
ATOM 1824 C C . TYR A 1 239 ? -8.578 -6.117 -19.656 1 95.12 239 TYR A C 1
ATOM 1826 O O . TYR A 1 239 ? -7.906 -6.383 -20.656 1 95.12 239 TYR A O 1
ATOM 1834 N N . ARG A 1 240 ? -9.812 -6.449 -19.578 1 84.69 240 ARG A N 1
ATOM 1835 C CA . ARG A 1 240 ? -10.484 -7.148 -20.656 1 84.69 240 ARG A CA 1
ATOM 1836 C C . ARG A 1 240 ? -10.516 -6.293 -21.922 1 84.69 240 ARG A C 1
ATOM 1838 O O . ARG A 1 240 ? -10.914 -5.129 -21.875 1 84.69 240 ARG A O 1
ATOM 1845 N N . VAL A 1 241 ? -9.438 -5.852 -22.703 1 54.91 241 VAL A N 1
ATOM 1846 C CA . VAL A 1 241 ? -9.648 -5.16 -23.969 1 54.91 241 VAL A CA 1
ATOM 1847 C C . VAL A 1 241 ? -10.477 -6.043 -24.906 1 54.91 241 VAL A C 1
ATOM 1849 O O . VAL A 1 241 ? -10.398 -7.273 -24.844 1 54.91 241 VAL A O 1
ATOM 1852 N N . MET B 1 1 ? 28.703 12.039 -17.453 1 27.34 1 MET B N 1
ATOM 1853 C CA . MET B 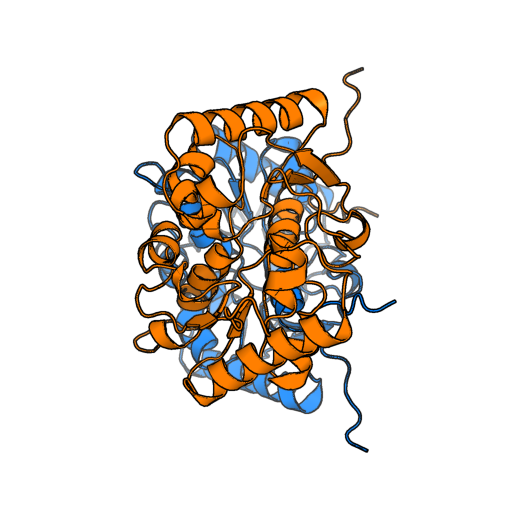1 1 ? 27.281 12.359 -17.609 1 27.34 1 MET B CA 1
ATOM 1854 C C . MET B 1 1 ? 26.406 11.219 -17.109 1 27.34 1 MET B C 1
ATOM 1856 O O . MET B 1 1 ? 26.375 10.141 -17.719 1 27.34 1 MET B O 1
ATOM 1860 N N . THR B 1 2 ? 26.375 10.844 -15.875 1 37.66 2 THR B N 1
ATOM 1861 C CA . THR B 1 2 ? 25.75 9.656 -15.297 1 37.66 2 THR B CA 1
ATOM 1862 C C . THR B 1 2 ? 24.328 9.477 -15.852 1 37.66 2 THR B C 1
ATOM 1864 O O . THR B 1 2 ? 23.5 10.383 -15.75 1 37.66 2 THR B O 1
ATOM 1867 N N . THR B 1 3 ? 24.172 8.945 -16.984 1 45.91 3 THR B N 1
ATOM 1868 C CA . THR B 1 3 ? 22.922 8.758 -17.719 1 45.91 3 THR B CA 1
ATOM 1869 C C . THR B 1 3 ? 21.797 8.391 -16.766 1 45.91 3 THR B C 1
ATOM 1871 O O . THR B 1 3 ? 21.859 7.375 -16.078 1 45.91 3 THR B O 1
ATOM 1874 N N . THR B 1 4 ? 21.203 9.336 -16.188 1 62.84 4 THR B N 1
ATOM 1875 C CA . THR B 1 4 ? 20.141 9.172 -15.219 1 62.84 4 THR B CA 1
ATOM 1876 C C . THR B 1 4 ? 19.078 8.211 -15.734 1 62.84 4 THR B C 1
ATOM 1878 O O . THR B 1 4 ? 18.391 8.5 -16.719 1 62.84 4 THR B O 1
ATOM 1881 N N . ARG B 1 5 ? 19.25 6.984 -15.594 1 78.44 5 ARG B N 1
ATOM 1882 C CA . ARG B 1 5 ? 18.359 5.922 -16.031 1 78.44 5 ARG B CA 1
ATOM 1883 C C . ARG B 1 5 ? 16.984 6.059 -15.367 1 78.44 5 ARG B C 1
ATOM 1885 O O . ARG B 1 5 ? 16.891 6.387 -14.18 1 78.44 5 ARG B O 1
ATOM 1892 N N . THR B 1 6 ? 15.969 6.027 -16.219 1 92.62 6 THR B N 1
ATOM 1893 C CA . THR B 1 6 ? 14.586 6.008 -15.75 1 92.62 6 THR B CA 1
ATOM 1894 C C . THR B 1 6 ? 14.375 4.875 -14.742 1 92.62 6 THR B C 1
ATOM 1896 O O . THR B 1 6 ? 14.68 3.717 -15.031 1 92.62 6 THR B O 1
ATOM 1899 N N . PRO B 1 7 ? 14.07 5.191 -13.555 1 97.06 7 PRO B N 1
ATOM 1900 C CA . PRO B 1 7 ? 13.805 4.133 -12.578 1 97.06 7 PRO B CA 1
ATOM 1901 C C . PRO B 1 7 ? 12.703 3.178 -13.031 1 97.06 7 PRO B C 1
ATOM 1903 O O . PRO B 1 7 ? 11.695 3.615 -13.594 1 97.06 7 PRO B O 1
ATOM 1906 N N . LYS B 1 8 ? 12.922 1.853 -12.867 1 98.5 8 LYS B N 1
ATOM 1907 C CA . LYS B 1 8 ? 11.977 0.846 -13.352 1 98.5 8 LYS B CA 1
ATOM 1908 C C . LYS B 1 8 ? 11.539 -0.082 -12.219 1 98.5 8 LYS B C 1
ATOM 1910 O O . LYS B 1 8 ? 12.234 -0.211 -11.211 1 98.5 8 LYS B O 1
ATOM 1915 N N . LEU B 1 9 ? 10.391 -0.602 -12.383 1 98.75 9 LEU B N 1
ATOM 1916 C CA . LEU B 1 9 ? 9.945 -1.72 -11.562 1 98.75 9 LEU B CA 1
ATOM 1917 C C . LEU B 1 9 ? 10.469 -3.043 -12.109 1 98.75 9 LEU B C 1
ATOM 1919 O O . LEU B 1 9 ? 10.398 -3.287 -13.32 1 98.75 9 LEU B O 1
ATOM 1923 N N . GLY B 1 10 ? 11.078 -3.836 -11.25 1 98.81 10 GLY B N 1
ATOM 1924 C CA . GLY B 1 10 ? 11.555 -5.148 -11.656 1 98.81 10 GLY B CA 1
ATOM 1925 C C . GLY B 1 10 ? 10.586 -6.266 -11.312 1 98.81 10 GLY B C 1
ATOM 1926 O O . GLY B 1 10 ? 10.039 -6.301 -10.211 1 98.81 10 GLY B O 1
ATOM 1927 N N . VAL B 1 11 ? 10.344 -7.133 -12.242 1 98.88 11 VAL B N 1
ATOM 1928 C CA . VAL B 1 11 ? 9.609 -8.375 -12.008 1 98.88 11 VAL B CA 1
ATOM 1929 C C . VAL B 1 11 ? 10.562 -9.562 -12.125 1 98.88 11 VAL B C 1
ATOM 1931 O O . VAL B 1 11 ? 11.102 -9.836 -13.203 1 98.88 11 VAL B O 1
ATOM 1934 N N . LEU B 1 12 ? 10.82 -10.211 -11.031 1 98.88 12 LEU B N 1
ATOM 1935 C CA . LEU B 1 12 ? 11.555 -11.469 -11.039 1 98.88 12 LEU B CA 1
ATOM 1936 C C . LEU B 1 12 ? 10.625 -12.641 -11.305 1 98.88 12 LEU B C 1
ATOM 1938 O O . LEU B 1 12 ? 9.906 -13.086 -10.406 1 98.88 12 LEU B O 1
ATOM 1942 N N . GLN B 1 13 ? 10.688 -13.133 -12.484 1 98.62 13 GLN B N 1
ATOM 1943 C CA . GLN B 1 13 ? 9.711 -14.086 -12.984 1 98.62 13 GLN B CA 1
ATOM 1944 C C . GLN B 1 13 ? 10.227 -15.516 -12.875 1 98.62 13 GLN B C 1
ATOM 1946 O O . GLN B 1 13 ? 11.391 -15.789 -13.18 1 98.62 13 GLN B O 1
ATOM 1951 N N . LEU B 1 14 ? 9.352 -16.438 -12.43 1 97.94 14 LEU B N 1
ATOM 1952 C CA . LEU B 1 14 ? 9.688 -17.844 -12.469 1 97.94 14 LEU B CA 1
ATOM 1953 C C . LEU B 1 14 ? 9.836 -18.328 -13.914 1 97.94 14 LEU B C 1
ATOM 1955 O O . LEU B 1 14 ? 9.328 -17.688 -14.836 1 97.94 14 LEU B O 1
ATOM 1959 N N . LYS B 1 15 ? 10.547 -19.453 -14.078 1 96.88 15 LYS B N 1
ATOM 1960 C CA . LYS B 1 15 ? 10.742 -20.047 -15.391 1 96.88 15 LYS B CA 1
ATOM 1961 C C . LYS B 1 15 ? 9.477 -20.75 -15.875 1 96.88 15 LYS B C 1
ATOM 1963 O O . LYS B 1 15 ? 9.305 -21.953 -15.648 1 96.88 15 LYS B O 1
ATOM 1968 N N . THR B 1 16 ? 8.586 -19.969 -16.5 1 93.5 16 THR B N 1
ATOM 1969 C CA . THR B 1 16 ? 7.305 -20.469 -17 1 93.5 16 THR B CA 1
ATOM 1970 C C . THR B 1 16 ? 7.055 -20 -18.422 1 93.5 16 THR B C 1
ATOM 1972 O O . THR B 1 16 ? 7.73 -19.094 -18.906 1 93.5 16 THR B O 1
ATOM 1975 N N . THR B 1 17 ? 6.105 -20.656 -19.109 1 91.69 17 THR B N 1
ATOM 1976 C CA . THR B 1 17 ? 5.934 -20.359 -20.531 1 91.69 17 THR B CA 1
ATOM 1977 C C . THR B 1 17 ? 4.465 -20.125 -20.859 1 91.69 17 THR B C 1
ATOM 1979 O O . THR B 1 17 ? 4.105 -19.938 -22.031 1 91.69 17 THR B O 1
ATOM 1982 N N . PHE B 1 18 ? 3.545 -20.172 -19.922 1 93.69 18 PHE B N 1
ATOM 1983 C CA . PHE B 1 18 ? 2.133 -19.953 -20.203 1 93.69 18 PHE B CA 1
ATOM 1984 C C . PHE B 1 18 ? 1.89 -18.516 -20.625 1 93.69 18 PHE B C 1
ATOM 1986 O O . PHE B 1 18 ? 2.713 -17.625 -20.375 1 93.69 18 PHE B O 1
ATOM 1993 N N . PRO B 1 19 ? 0.756 -18.266 -21.328 1 94.19 19 PRO B N 1
ATOM 1994 C CA . PRO B 1 19 ? 0.457 -16.906 -21.781 1 94.19 19 PRO B CA 1
ATOM 1995 C C . PRO B 1 19 ? 0.242 -15.922 -20.625 1 94.19 19 PRO B C 1
ATOM 1997 O O . PRO B 1 19 ? -0.309 -16.297 -19.578 1 94.19 19 PRO B O 1
ATOM 2000 N N . ARG B 1 20 ? 0.663 -14.734 -20.859 1 96.44 20 ARG B N 1
ATOM 2001 C CA . ARG B 1 20 ? 0.498 -13.648 -19.891 1 96.44 20 ARG B CA 1
ATOM 2002 C C . ARG B 1 20 ? -0.167 -12.438 -20.531 1 96.44 20 ARG B C 1
ATOM 2004 O O . ARG B 1 20 ? 0.514 -11.555 -21.062 1 96.44 20 ARG B O 1
ATOM 2011 N N . PRO B 1 21 ? -1.457 -12.383 -20.469 1 97.19 21 PRO B N 1
ATOM 2012 C CA . PRO B 1 21 ? -2.176 -11.242 -21.047 1 97.19 21 PR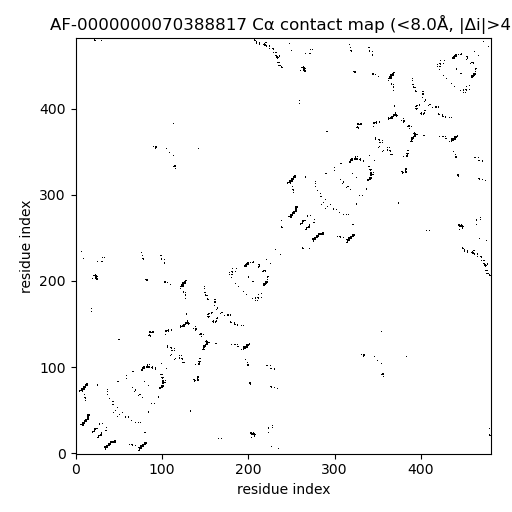O B CA 1
ATOM 2013 C C . PRO B 1 21 ? -2.059 -9.977 -20.203 1 97.19 21 PRO B C 1
ATOM 2015 O O . PRO B 1 21 ? -1.521 -10.023 -19.094 1 97.19 21 PRO B O 1
ATOM 2018 N N . PRO B 1 22 ? -2.539 -8.844 -20.703 1 98 22 PRO B N 1
ATOM 2019 C CA . PRO B 1 22 ? -2.631 -7.664 -19.844 1 98 22 PRO B CA 1
ATOM 2020 C C . PRO B 1 22 ? -3.361 -7.949 -18.531 1 98 22 PRO B C 1
ATOM 2022 O O . PRO B 1 22 ? -4.41 -8.602 -18.531 1 98 22 PRO B O 1
ATOM 2025 N N . GLY B 1 23 ? -2.855 -7.488 -17.453 1 98.25 23 GLY B N 1
ATOM 2026 C CA . GLY B 1 23 ? -3.309 -7.809 -16.109 1 98.25 23 GLY B CA 1
ATOM 2027 C C . GLY B 1 23 ? -2.359 -8.727 -15.367 1 98.25 23 GLY B C 1
ATOM 2028 O O . GLY B 1 23 ? -2.258 -8.664 -14.141 1 98.25 23 GLY B O 1
ATOM 2029 N N . ASP B 1 24 ? -1.73 -9.609 -16.156 1 98.44 24 ASP B N 1
ATOM 2030 C CA . ASP B 1 24 ? -0.726 -10.492 -15.57 1 98.44 24 ASP B CA 1
ATOM 2031 C C . ASP B 1 24 ? 0.502 -9.703 -15.117 1 98.44 24 ASP B C 1
ATOM 2033 O O . ASP B 1 24 ? 0.934 -8.773 -15.805 1 98.44 24 ASP B O 1
ATOM 2037 N N . VAL B 1 25 ? 1.179 -10.156 -14.078 1 98.81 25 VAL B N 1
ATOM 2038 C CA . VAL B 1 25 ? 2.33 -9.477 -13.5 1 98.81 25 VAL B CA 1
ATOM 2039 C C . VAL B 1 25 ? 3.451 -9.383 -14.539 1 98.81 25 VAL B C 1
ATOM 2041 O O . VAL B 1 25 ? 4.242 -8.438 -14.523 1 98.81 25 VAL B O 1
ATOM 2044 N N . GLY B 1 26 ? 3.479 -10.406 -15.445 1 98.38 26 GLY B N 1
ATOM 2045 C CA . GLY B 1 26 ? 4.559 -10.5 -16.406 1 98.38 26 GLY B CA 1
ATOM 2046 C C . GLY B 1 26 ? 4.242 -9.805 -17.734 1 98.38 26 GLY B C 1
ATOM 2047 O O . GLY B 1 26 ? 4.902 -10.055 -18.734 1 98.38 26 GLY B O 1
ATOM 2048 N N . HIS B 1 27 ? 3.225 -9 -17.797 1 98.31 27 HIS B N 1
ATOM 2049 C CA . HIS B 1 27 ? 2.877 -8.25 -19 1 98.31 27 HIS B CA 1
ATOM 2050 C C . HIS B 1 27 ? 3.113 -6.758 -18.812 1 98.31 27 HIS B C 1
ATOM 2052 O O . HIS B 1 27 ? 2.512 -6.141 -17.922 1 98.31 27 HIS B O 1
ATOM 2058 N N . PRO B 1 28 ? 3.896 -6.121 -19.672 1 97.81 28 PRO B N 1
ATOM 2059 C CA . PRO B 1 28 ? 4.211 -4.703 -19.469 1 97.81 28 PRO B CA 1
ATOM 2060 C C . PRO B 1 28 ? 2.965 -3.82 -19.438 1 97.81 28 PRO B C 1
ATOM 2062 O O . PRO B 1 28 ? 2.92 -2.83 -18.703 1 97.81 28 PRO B O 1
ATOM 2065 N N . ALA B 1 29 ? 1.902 -4.184 -20.125 1 97.69 29 ALA B N 1
ATOM 2066 C CA . ALA B 1 29 ? 0.702 -3.355 -20.203 1 97.69 29 ALA B CA 1
ATOM 2067 C C . ALA B 1 29 ? -0.063 -3.359 -18.891 1 97.69 29 ALA B C 1
ATOM 2069 O O . ALA B 1 29 ? -0.966 -2.545 -18.688 1 97.69 29 ALA B O 1
ATOM 2070 N N . SER B 1 30 ? 0.272 -4.305 -17.969 1 98.62 30 SER B N 1
ATOM 2071 C CA . SER B 1 30 ? -0.395 -4.398 -16.688 1 98.62 30 SER B CA 1
ATOM 2072 C C . SER B 1 30 ? -0.036 -3.215 -15.789 1 98.62 30 SER B C 1
ATOM 2074 O O . SER B 1 30 ? -0.751 -2.912 -14.828 1 98.62 30 SER B O 1
ATOM 2076 N N . TRP B 1 31 ? 1.018 -2.49 -16.141 1 98.38 31 TRP B N 1
ATOM 2077 C CA . TRP B 1 31 ? 1.634 -1.567 -15.188 1 98.38 31 TRP B CA 1
ATOM 2078 C C . TRP B 1 31 ? 1.418 -0.12 -15.617 1 98.38 31 TRP B C 1
ATOM 2080 O O . TRP B 1 31 ? 1.925 0.806 -14.984 1 98.38 31 TRP B O 1
ATOM 2090 N N . GLY B 1 32 ? 0.579 0.093 -16.656 1 95.38 32 GLY B N 1
ATOM 2091 C CA . GLY B 1 32 ? 0.321 1.444 -17.125 1 95.38 32 GLY B CA 1
ATOM 2092 C C . GLY B 1 32 ? 1.579 2.184 -17.531 1 95.38 32 GLY B C 1
ATOM 2093 O O . GLY B 1 32 ? 2.363 1.685 -18.344 1 95.38 32 GLY B O 1
ATOM 2094 N N . ASP B 1 33 ? 1.866 3.328 -16.844 1 95.12 33 ASP B N 1
ATOM 2095 C CA . ASP B 1 33 ? 2.988 4.184 -17.219 1 95.12 33 ASP B CA 1
ATOM 2096 C C . ASP B 1 33 ? 4.254 3.787 -16.453 1 95.12 33 ASP B C 1
ATOM 2098 O O . ASP B 1 33 ? 5.312 4.391 -16.656 1 95.12 33 ASP B O 1
ATOM 2102 N N . ILE B 1 34 ? 4.191 2.803 -15.633 1 98.06 34 ILE B N 1
ATOM 2103 C CA . ILE B 1 34 ? 5.359 2.367 -14.875 1 98.06 34 ILE B CA 1
ATOM 2104 C C . ILE B 1 34 ? 6.273 1.534 -15.766 1 98.06 34 ILE B C 1
ATOM 2106 O O . ILE B 1 34 ? 5.887 0.463 -16.234 1 98.06 34 ILE B O 1
ATOM 2110 N N . PRO B 1 35 ? 7.445 2.062 -16.062 1 98.38 35 PRO B N 1
ATOM 2111 C CA . PRO B 1 35 ? 8.391 1.209 -16.781 1 98.38 35 PRO B CA 1
ATOM 2112 C C . PRO B 1 35 ? 8.766 -0.051 -16.016 1 98.38 35 PRO B C 1
ATOM 2114 O O . PRO B 1 35 ? 9.047 0.02 -14.812 1 98.38 35 PRO B O 1
ATOM 2117 N N . VAL B 1 36 ? 8.727 -1.164 -16.703 1 98.56 36 VAL B N 1
ATOM 2118 C CA . VAL B 1 36 ? 8.945 -2.428 -16 1 98.56 36 VAL B CA 1
ATOM 2119 C C . VAL B 1 36 ? 9.977 -3.264 -16.75 1 98.56 36 VAL B C 1
ATOM 2121 O O . VAL B 1 36 ? 10.07 -3.186 -17.984 1 98.56 36 VAL B O 1
ATOM 2124 N N . VAL B 1 37 ? 10.797 -3.947 -16.047 1 98.5 37 VAL B N 1
ATOM 2125 C CA . VAL B 1 37 ? 11.719 -4.957 -16.562 1 98.5 37 VAL B CA 1
ATOM 2126 C C . VAL B 1 37 ? 11.336 -6.328 -16.016 1 98.5 37 VAL B C 1
ATOM 2128 O O . VAL B 1 37 ? 11.203 -6.504 -14.805 1 98.5 37 VAL B O 1
ATOM 2131 N N . ILE B 1 38 ? 11.109 -7.242 -16.891 1 98.5 38 ILE B N 1
ATOM 2132 C CA . ILE B 1 38 ? 10.781 -8.609 -16.516 1 98.5 38 ILE B CA 1
ATOM 2133 C C . ILE B 1 38 ? 11.969 -9.523 -16.781 1 98.5 38 ILE B C 1
ATOM 2135 O O . ILE B 1 38 ? 12.492 -9.57 -17.906 1 98.5 38 ILE B O 1
ATOM 2139 N N . ARG B 1 39 ? 12.422 -10.172 -15.781 1 98.25 39 ARG B N 1
ATOM 2140 C CA . ARG B 1 39 ? 13.57 -11.062 -15.891 1 98.25 39 ARG B CA 1
ATOM 2141 C C . ARG B 1 39 ? 13.258 -12.438 -15.297 1 98.25 39 ARG B C 1
ATOM 2143 O O . ARG B 1 39 ? 12.758 -12.531 -14.18 1 98.25 39 ARG B O 1
ATOM 2150 N N . VAL B 1 40 ? 13.602 -13.461 -16.062 1 98.38 40 VAL B N 1
ATOM 2151 C CA . VAL B 1 40 ? 13.367 -14.836 -15.609 1 98.38 40 VAL B CA 1
ATOM 2152 C C . VAL B 1 40 ? 14.508 -15.273 -14.688 1 98.38 40 VAL B C 1
ATOM 2154 O O . VAL B 1 40 ? 15.68 -15.07 -15 1 98.38 40 VAL B O 1
ATOM 2157 N N . VAL B 1 41 ? 14.18 -15.734 -13.5 1 98.62 41 VAL B N 1
ATOM 2158 C CA . VAL B 1 41 ? 15.125 -16.453 -12.664 1 98.62 41 VAL B CA 1
ATOM 2159 C C . VAL B 1 41 ? 15.156 -17.922 -13.07 1 98.62 41 VAL B C 1
ATOM 2161 O O . VAL B 1 41 ? 14.289 -18.703 -12.656 1 98.62 41 VAL B O 1
ATOM 2164 N N . GLU B 1 42 ? 16.172 -18.328 -13.781 1 97.75 42 GLU B N 1
ATOM 2165 C CA . GLU B 1 42 ? 16.219 -19.609 -14.469 1 97.75 42 GLU B CA 1
ATOM 2166 C C . GLU B 1 42 ? 16.094 -20.766 -13.492 1 97.75 42 GLU B C 1
ATOM 2168 O O . GLU B 1 42 ? 15.523 -21.812 -13.82 1 97.75 42 GLU B O 1
ATOM 2173 N N . GLU B 1 43 ? 16.562 -20.609 -12.297 1 97.06 43 GLU B N 1
ATOM 2174 C CA . GLU B 1 43 ? 16.562 -21.672 -11.289 1 97.06 43 GLU B CA 1
ATOM 2175 C C . GLU B 1 43 ? 15.188 -21.828 -10.648 1 97.06 43 GLU B C 1
ATOM 2177 O O . GLU B 1 43 ? 14.93 -22.812 -9.961 1 97.06 43 GLU B O 1
ATOM 2182 N N . ALA B 1 44 ? 14.305 -20.844 -10.836 1 97 44 ALA B N 1
ATOM 2183 C CA . ALA B 1 44 ? 13.016 -20.828 -10.148 1 97 44 ALA B CA 1
ATOM 2184 C C . ALA B 1 44 ? 11.945 -21.547 -10.977 1 97 44 ALA B C 1
ATOM 2186 O O . ALA B 1 44 ? 11.25 -20.906 -11.773 1 97 44 ALA B O 1
ATOM 2187 N N . VAL B 1 45 ? 11.805 -22.781 -10.727 1 94.25 45 VAL B N 1
ATOM 2188 C CA . VAL B 1 45 ? 10.758 -23.547 -11.391 1 94.25 45 VAL B CA 1
ATOM 2189 C C . VAL B 1 45 ? 9.594 -23.781 -10.422 1 94.25 45 VAL B C 1
ATOM 2191 O O . VAL B 1 45 ? 9.805 -23.875 -9.211 1 94.25 45 VAL B O 1
ATOM 2194 N N . SER B 1 46 ? 8.414 -23.938 -10.969 1 90.62 46 SER B N 1
ATOM 2195 C CA . SER B 1 46 ? 7.184 -23.969 -10.188 1 90.62 46 SER B CA 1
ATOM 2196 C C . SER B 1 46 ? 7.207 -25.109 -9.18 1 90.62 46 SER B C 1
ATOM 2198 O O . SER B 1 46 ? 6.762 -24.953 -8.039 1 90.62 46 SER B O 1
ATOM 2200 N N . THR B 1 47 ? 7.691 -26.219 -9.578 1 89.19 47 THR B N 1
ATOM 2201 C CA . THR B 1 47 ? 7.691 -27.391 -8.711 1 89.19 47 THR B CA 1
ATOM 2202 C C . THR B 1 47 ? 8.539 -27.141 -7.465 1 89.19 47 THR B C 1
ATOM 2204 O O . THR B 1 47 ? 8.195 -27.609 -6.375 1 89.19 47 THR B O 1
ATOM 2207 N N . LEU B 1 48 ? 9.594 -26.406 -7.613 1 90.56 48 LEU B N 1
ATOM 2208 C CA . LEU B 1 48 ? 10.469 -26.094 -6.488 1 90.56 48 LEU B CA 1
ATOM 2209 C C . LEU B 1 48 ? 9.805 -25.094 -5.551 1 90.56 48 LEU B C 1
ATOM 2211 O O . LEU B 1 48 ? 9.836 -25.25 -4.328 1 90.56 48 LEU B O 1
ATOM 2215 N N . VAL B 1 49 ? 9.125 -24.109 -6.09 1 90.94 49 VAL B N 1
ATOM 2216 C CA . VAL B 1 49 ? 8.555 -23.016 -5.312 1 90.94 49 VAL B CA 1
ATOM 2217 C C . VAL B 1 49 ? 7.254 -23.469 -4.656 1 90.94 49 VAL B C 1
ATOM 2219 O O . VAL B 1 49 ? 7.102 -23.391 -3.436 1 90.94 49 VAL B O 1
ATOM 2222 N N . VAL B 1 50 ? 6.367 -24.047 -5.387 1 87.69 50 VAL B N 1
ATOM 2223 C CA . VAL B 1 50 ? 5.051 -24.453 -4.91 1 87.69 50 VAL B CA 1
ATOM 2224 C C . VAL B 1 50 ? 5.176 -25.719 -4.051 1 87.69 50 VAL B C 1
ATOM 2226 O O . VAL B 1 50 ? 4.434 -25.891 -3.08 1 87.69 50 VAL B O 1
ATOM 2229 N N . GLY B 1 51 ? 6.16 -26.516 -4.367 1 85.69 51 GLY B N 1
ATOM 2230 C CA . GLY B 1 51 ? 6.391 -27.734 -3.617 1 85.69 51 GLY B CA 1
ATOM 2231 C C . GLY B 1 51 ? 7.051 -27.5 -2.271 1 85.69 51 GLY B C 1
ATOM 2232 O O . GLY B 1 51 ? 7.047 -28.375 -1.406 1 85.69 51 GLY B O 1
ATOM 2233 N N . GLY B 1 52 ? 7.707 -26.359 -2.129 1 84.62 52 GLY B N 1
ATOM 2234 C CA . GLY B 1 52 ? 8.258 -25.953 -0.843 1 84.62 52 GLY B CA 1
ATOM 2235 C C . GLY B 1 52 ? 9.617 -26.562 -0.564 1 84.62 52 GLY B C 1
ATOM 2236 O O . GLY B 1 52 ? 10.023 -26.703 0.593 1 84.62 52 GLY B O 1
ATOM 2237 N N . THR B 1 53 ? 10.32 -26.953 -1.597 1 87.44 53 THR B N 1
ATOM 2238 C CA . THR B 1 53 ? 11.594 -27.625 -1.397 1 87.44 53 THR B CA 1
ATOM 2239 C C . THR B 1 53 ? 12.758 -26.703 -1.755 1 87.44 53 THR B C 1
ATOM 2241 O O . THR B 1 53 ? 13.898 -27.156 -1.874 1 87.44 53 THR B O 1
ATOM 2244 N N . TRP B 1 54 ? 12.469 -25.484 -1.831 1 90.12 54 TRP B N 1
ATOM 2245 C CA . TRP B 1 54 ? 13.508 -24.516 -2.176 1 90.12 54 TRP B CA 1
ATOM 2246 C C . TRP B 1 54 ? 14.484 -24.328 -1.02 1 90.12 54 TRP B C 1
ATOM 2248 O O . TRP B 1 54 ? 14.148 -24.609 0.135 1 90.12 54 TRP B O 1
ATOM 2258 N N . GLY B 1 55 ? 15.727 -23.953 -1.322 1 92.38 55 GLY B N 1
ATOM 2259 C CA . GLY B 1 55 ? 16.766 -23.688 -0.343 1 92.38 55 GLY B CA 1
ATOM 2260 C C . GLY B 1 55 ? 17.531 -22.406 -0.629 1 92.38 55 GLY B C 1
ATOM 2261 O O . GLY B 1 55 ? 17.047 -21.516 -1.323 1 92.38 55 GLY B O 1
ATOM 2262 N N . LYS B 1 56 ? 18.656 -22.359 -0.034 1 94.88 56 LYS B N 1
ATOM 2263 C CA . LYS B 1 56 ? 19.5 -21.156 -0.102 1 94.88 56 LYS B CA 1
ATOM 2264 C C . LYS B 1 56 ? 19.875 -20.844 -1.543 1 94.88 56 LYS B C 1
ATOM 2266 O O . LYS B 1 56 ? 20 -19.672 -1.915 1 94.88 56 LYS B O 1
ATOM 2271 N N . ASP B 1 57 ? 20.031 -21.812 -2.348 1 96.5 57 ASP B N 1
ATOM 2272 C CA . ASP B 1 57 ? 20.469 -21.641 -3.73 1 96.5 57 ASP B CA 1
ATOM 2273 C C . ASP B 1 57 ? 19.438 -20.844 -4.531 1 96.5 57 ASP B C 1
ATOM 2275 O O . ASP B 1 57 ? 19.797 -20.016 -5.367 1 96.5 57 ASP B O 1
ATOM 2279 N N . LEU B 1 58 ? 18.219 -21.156 -4.305 1 97.44 58 LEU B N 1
ATOM 2280 C CA . LEU B 1 58 ? 17.172 -20.438 -5.031 1 97.44 58 LEU B CA 1
ATOM 2281 C C . LEU B 1 58 ? 17.094 -18.984 -4.57 1 97.44 58 LEU B C 1
ATOM 2283 O O . LEU B 1 58 ? 16.922 -18.078 -5.391 1 97.44 58 LEU B O 1
ATOM 2287 N N . VAL B 1 59 ? 17.219 -18.75 -3.254 1 97.75 59 VAL B N 1
ATOM 2288 C CA . VAL B 1 59 ? 17.266 -17.391 -2.73 1 97.75 59 VAL B CA 1
ATOM 2289 C C . VAL B 1 59 ? 18.406 -16.609 -3.381 1 97.75 59 VAL B C 1
ATOM 2291 O O . VAL B 1 59 ? 18.219 -15.484 -3.84 1 97.75 59 VAL B O 1
ATOM 2294 N N . ASP B 1 60 ? 19.594 -17.266 -3.502 1 98.38 60 ASP B N 1
ATOM 2295 C CA . ASP B 1 60 ? 20.766 -16.656 -4.113 1 98.38 60 ASP B CA 1
ATOM 2296 C C . ASP B 1 60 ? 20.5 -16.297 -5.574 1 98.38 60 ASP B C 1
ATOM 2298 O O . ASP B 1 60 ? 20.969 -15.258 -6.059 1 98.38 60 ASP B O 1
ATOM 2302 N N . ALA B 1 61 ? 19.812 -17.125 -6.211 1 98.62 61 ALA B N 1
ATOM 2303 C CA . ALA B 1 61 ? 19.5 -16.875 -7.617 1 98.62 61 ALA B CA 1
ATOM 2304 C C . ALA B 1 61 ? 18.609 -15.641 -7.773 1 98.62 61 ALA B C 1
ATOM 2306 O O . ALA B 1 61 ? 18.859 -14.805 -8.648 1 98.62 61 ALA B O 1
ATOM 2307 N N . PHE B 1 62 ? 17.594 -15.523 -6.91 1 98.62 62 PHE B N 1
ATOM 2308 C CA . PHE B 1 62 ? 16.75 -14.336 -6.93 1 98.62 62 PHE B CA 1
ATOM 2309 C C . PHE B 1 62 ? 17.562 -13.078 -6.645 1 98.62 62 PHE B C 1
ATOM 2311 O O . PHE B 1 62 ? 17.422 -12.07 -7.336 1 98.62 62 PHE B O 1
ATOM 2318 N N . VAL B 1 63 ? 18.422 -13.164 -5.645 1 98.62 63 VAL B N 1
ATOM 2319 C CA . VAL B 1 63 ? 19.234 -12.016 -5.238 1 98.62 63 VAL B CA 1
ATOM 2320 C C . VAL B 1 63 ? 20.188 -11.633 -6.371 1 98.62 63 VAL B C 1
ATOM 2322 O O . VAL B 1 63 ? 20.359 -10.453 -6.672 1 98.62 63 VAL B O 1
ATOM 2325 N N . ARG B 1 64 ? 20.781 -12.625 -7.023 1 98.69 64 ARG B N 1
ATOM 2326 C CA . ARG B 1 64 ? 21.688 -12.391 -8.141 1 98.69 64 ARG B CA 1
ATOM 2327 C C . ARG B 1 64 ? 20.984 -11.641 -9.266 1 98.69 64 ARG B C 1
ATOM 2329 O O . ARG B 1 64 ? 21.484 -10.609 -9.734 1 98.69 64 ARG B O 1
ATOM 2336 N N . GLU B 1 65 ? 19.844 -12.125 -9.68 1 98.75 65 GLU B N 1
ATOM 2337 C CA . GLU B 1 65 ? 19.125 -11.484 -10.773 1 98.75 65 GLU B CA 1
ATOM 2338 C C . GLU B 1 65 ? 18.625 -10.102 -10.383 1 98.75 65 GLU B C 1
ATOM 2340 O O . GLU B 1 65 ? 18.703 -9.164 -11.18 1 98.75 65 GLU B O 1
ATOM 2345 N N . GLY B 1 66 ? 18.094 -9.969 -9.141 1 98.56 66 GLY B N 1
ATOM 2346 C CA . GLY B 1 66 ? 17.672 -8.664 -8.656 1 98.56 66 GLY B CA 1
ATOM 2347 C C . GLY B 1 66 ? 18.781 -7.641 -8.625 1 98.56 66 GLY B C 1
ATOM 2348 O O . GLY B 1 66 ? 18.594 -6.492 -9.031 1 98.56 66 GLY B O 1
ATOM 2349 N N . THR B 1 67 ? 19.953 -8.07 -8.211 1 98.5 67 THR B N 1
ATOM 2350 C CA . THR B 1 67 ? 21.125 -7.188 -8.141 1 98.5 67 THR B CA 1
ATOM 2351 C C . THR B 1 67 ? 21.531 -6.719 -9.531 1 98.5 67 THR B C 1
ATOM 2353 O O . THR B 1 67 ? 21.828 -5.539 -9.734 1 98.5 67 THR B O 1
ATOM 2356 N N . LYS B 1 68 ? 21.516 -7.648 -10.461 1 98.44 68 LYS B N 1
ATOM 2357 C CA . LYS B 1 68 ? 21.812 -7.297 -11.844 1 98.44 68 LYS B CA 1
ATOM 2358 C C . LYS B 1 68 ? 20.812 -6.273 -12.383 1 98.44 68 LYS B C 1
ATOM 2360 O O . LYS B 1 68 ? 21.188 -5.34 -13.086 1 98.44 68 LYS B O 1
ATOM 2365 N N . MET B 1 69 ? 19.594 -6.406 -12.031 1 98.44 69 MET B N 1
ATOM 2366 C CA . MET B 1 69 ? 18.547 -5.504 -12.5 1 98.44 69 MET B CA 1
ATOM 2367 C C . MET B 1 69 ? 18.719 -4.109 -11.914 1 98.44 69 MET B C 1
ATOM 2369 O O . MET B 1 69 ? 18.406 -3.109 -12.562 1 98.44 69 MET B O 1
ATOM 2373 N N . ILE B 1 70 ? 19.188 -4.043 -10.664 1 97.94 70 ILE B N 1
ATOM 2374 C CA . ILE B 1 70 ? 19.5 -2.748 -10.07 1 97.94 70 ILE B CA 1
ATOM 2375 C C . ILE B 1 70 ? 20.656 -2.09 -10.828 1 97.94 70 ILE B C 1
ATOM 2377 O O . ILE B 1 70 ? 20.547 -0.93 -11.242 1 97.94 70 ILE B O 1
ATOM 2381 N N . GLU B 1 71 ? 21.688 -2.795 -11.148 1 97.56 71 GLU B N 1
ATOM 2382 C CA . GLU B 1 71 ? 22.938 -2.264 -11.703 1 97.56 71 GLU B CA 1
ATOM 2383 C C . GLU B 1 71 ? 22.797 -1.968 -13.195 1 97.56 71 GLU B C 1
ATOM 2385 O O . GLU B 1 71 ? 23.312 -0.963 -13.688 1 97.56 71 GLU B O 1
ATOM 2390 N N . GLU B 1 72 ? 22.031 -2.869 -13.852 1 97.62 72 GLU B N 1
ATOM 2391 C CA . GLU B 1 72 ? 22.031 -2.803 -15.312 1 97.62 72 GLU B CA 1
ATOM 2392 C C . GLU B 1 72 ? 20.781 -2.09 -15.828 1 97.62 72 GLU B C 1
ATOM 2394 O O . GLU B 1 72 ? 20.812 -1.455 -16.891 1 97.62 72 GLU B O 1
ATOM 2399 N N . ASP B 1 73 ? 19.688 -2.223 -15.086 1 97.69 73 ASP B N 1
ATOM 2400 C CA . ASP B 1 73 ? 18.422 -1.762 -15.656 1 97.69 73 ASP B CA 1
ATOM 2401 C C . ASP B 1 73 ? 17.875 -0.58 -14.867 1 97.69 73 ASP B C 1
ATOM 2403 O O . ASP B 1 73 ? 16.922 0.08 -15.312 1 97.69 73 ASP B O 1
ATOM 2407 N N . GLY B 1 74 ? 18.406 -0.314 -13.648 1 97.38 74 GLY B N 1
ATOM 2408 C CA . GLY B 1 74 ? 17.922 0.791 -12.844 1 97.38 74 GLY B CA 1
ATOM 2409 C C . GLY B 1 74 ? 16.641 0.467 -12.094 1 97.38 74 GLY B C 1
ATOM 2410 O O . GLY B 1 74 ? 15.789 1.342 -11.891 1 97.38 74 GLY B O 1
ATOM 2411 N N . CYS B 1 75 ? 16.422 -0.827 -11.758 1 98.25 75 CYS B N 1
ATOM 2412 C CA . CYS B 1 75 ? 15.242 -1.213 -11 1 98.25 75 CYS B CA 1
ATOM 2413 C C . CYS B 1 75 ? 15.32 -0.695 -9.562 1 98.25 75 CYS B C 1
ATOM 2415 O O . CYS B 1 75 ? 16.375 -0.789 -8.93 1 98.25 75 CYS B O 1
ATOM 2417 N N . VAL B 1 76 ? 14.172 -0.168 -9.094 1 97.56 76 VAL B N 1
ATOM 2418 C CA . VAL B 1 76 ? 14.188 0.524 -7.812 1 97.56 76 VAL B CA 1
ATOM 2419 C C . VAL B 1 76 ? 13.234 -0.166 -6.844 1 97.56 76 VAL B C 1
ATOM 2421 O O . VAL B 1 76 ? 13.219 0.144 -5.648 1 97.56 76 VAL B O 1
ATOM 2424 N N . ALA B 1 77 ? 12.414 -1.02 -7.266 1 98.06 77 ALA B N 1
ATOM 2425 C CA . ALA B 1 77 ? 11.508 -1.888 -6.52 1 98.06 77 ALA B CA 1
ATOM 2426 C C . ALA B 1 77 ? 11.234 -3.18 -7.281 1 98.06 77 ALA B C 1
ATOM 2428 O O . ALA B 1 77 ? 11.484 -3.264 -8.484 1 98.06 77 ALA B O 1
ATOM 2429 N N . PHE B 1 78 ? 10.766 -4.215 -6.551 1 98.69 78 PHE B N 1
ATOM 2430 C CA . PHE B 1 78 ? 10.633 -5.52 -7.191 1 98.69 78 PHE B CA 1
ATOM 2431 C C . PHE B 1 78 ? 9.336 -6.203 -6.773 1 98.69 78 PHE B C 1
ATOM 2433 O O . PHE B 1 78 ? 8.859 -6 -5.656 1 98.69 78 PHE B O 1
ATOM 2440 N N . VAL B 1 79 ? 8.781 -6.98 -7.66 1 98.88 79 VAL B N 1
ATOM 2441 C CA . VAL B 1 79 ? 7.797 -8.008 -7.34 1 98.88 79 VAL B CA 1
ATOM 2442 C C . VAL B 1 79 ? 8.195 -9.328 -7.992 1 98.88 79 VAL B C 1
ATOM 2444 O O . VAL B 1 79 ? 9.172 -9.383 -8.742 1 98.88 79 VAL B O 1
ATOM 2447 N N . THR B 1 80 ? 7.543 -10.383 -7.605 1 98.75 80 THR B N 1
ATOM 2448 C CA . THR B 1 80 ? 7.793 -11.695 -8.203 1 98.75 80 THR B CA 1
ATOM 2449 C C . THR B 1 80 ? 6.574 -12.172 -8.984 1 98.75 80 THR B C 1
ATOM 2451 O O . THR B 1 80 ? 5.535 -11.516 -8.992 1 98.75 80 THR B O 1
ATOM 2454 N N . SER B 1 81 ? 6.719 -13.359 -9.641 1 98.5 81 SER B N 1
ATOM 2455 C CA . SER B 1 81 ? 5.637 -13.859 -10.484 1 98.5 81 SER B CA 1
ATOM 2456 C C . SER B 1 81 ? 4.949 -15.055 -9.836 1 98.5 81 SER B C 1
ATOM 2458 O O . SER B 1 81 ? 4.234 -15.805 -10.508 1 98.5 81 SER B O 1
ATOM 2460 N N . CYS B 1 82 ? 5.176 -15.297 -8.578 1 98.06 82 CYS B N 1
ATOM 2461 C CA . CYS B 1 82 ? 4.531 -16.391 -7.871 1 98.06 82 CYS B CA 1
ATOM 2462 C C . CYS B 1 82 ? 4.285 -16.031 -6.41 1 98.06 82 CYS B C 1
ATOM 2464 O O . CYS B 1 82 ? 5.23 -15.781 -5.66 1 98.06 82 CYS B O 1
ATOM 2466 N N . GLY B 1 83 ? 3.033 -16.141 -5.984 1 98.12 83 GLY B N 1
ATOM 2467 C CA . GLY B 1 83 ? 2.666 -15.742 -4.633 1 98.12 83 GLY B CA 1
ATOM 2468 C C . GLY B 1 83 ? 3.168 -16.719 -3.576 1 98.12 83 GLY B C 1
ATOM 2469 O O . GLY B 1 83 ? 3.24 -16.375 -2.395 1 98.12 83 GLY B O 1
ATOM 2470 N N . PHE B 1 84 ? 3.516 -17.938 -3.949 1 98.12 84 PHE B N 1
ATOM 2471 C CA . PHE B 1 84 ? 3.973 -18.953 -3.01 1 98.12 84 PHE B CA 1
ATOM 2472 C C . PHE B 1 84 ? 5.379 -18.641 -2.514 1 98.12 84 PHE B C 1
ATOM 2474 O O . PHE B 1 84 ? 5.848 -19.25 -1.546 1 98.12 84 PHE B O 1
ATOM 2481 N N . LEU B 1 85 ? 5.992 -17.625 -3.164 1 98.25 85 LEU B N 1
ATOM 2482 C CA . LEU B 1 85 ? 7.301 -17.188 -2.691 1 98.25 85 LEU B CA 1
ATOM 2483 C C . LEU B 1 85 ? 7.188 -16.484 -1.349 1 98.25 85 LEU B C 1
ATOM 2485 O O . LEU B 1 85 ? 8.188 -16.016 -0.804 1 98.25 85 LEU B O 1
ATOM 2489 N N . ALA B 1 86 ? 6.02 -16.453 -0.803 1 98.38 86 ALA B N 1
ATOM 2490 C CA . ALA B 1 86 ? 5.77 -15.867 0.508 1 98.38 86 ALA B CA 1
ATOM 2491 C C . ALA B 1 86 ? 6.727 -16.422 1.556 1 98.38 86 ALA B C 1
ATOM 2493 O O . ALA B 1 86 ? 7.242 -15.688 2.396 1 98.38 86 ALA B O 1
ATOM 2494 N N . THR B 1 87 ? 7.008 -17.734 1.492 1 97.69 87 THR B N 1
ATOM 2495 C CA . THR B 1 87 ? 7.848 -18.375 2.498 1 97.69 87 THR B CA 1
ATOM 2496 C C . THR B 1 87 ? 9.297 -17.906 2.375 1 97.69 87 THR B C 1
ATOM 2498 O O . THR B 1 87 ? 10.078 -18.031 3.318 1 97.69 87 THR B O 1
ATOM 2501 N N . MET B 1 88 ? 9.641 -17.344 1.258 1 97.12 88 MET B N 1
ATOM 2502 C CA . MET B 1 88 ? 10.992 -16.859 1.017 1 97.12 88 MET B CA 1
ATOM 2503 C C . MET B 1 88 ? 11.109 -15.367 1.353 1 97.12 88 MET B C 1
ATOM 2505 O O . MET B 1 88 ? 12.211 -14.812 1.36 1 97.12 88 MET B O 1
ATOM 2509 N N . HIS B 1 89 ? 10.008 -14.719 1.643 1 97.88 89 HIS B N 1
ATOM 2510 C CA . HIS B 1 89 ? 9.977 -13.266 1.78 1 97.88 89 HIS B CA 1
ATOM 2511 C C . HIS B 1 89 ? 10.969 -12.789 2.84 1 97.88 89 HIS B C 1
ATOM 2513 O O . HIS B 1 89 ? 11.75 -11.867 2.6 1 97.88 89 HIS B O 1
ATOM 2519 N N . PRO B 1 90 ? 11.047 -13.445 4.023 1 94.5 90 PRO B N 1
ATOM 2520 C CA . PRO B 1 90 ? 11.984 -12.945 5.027 1 94.5 90 PRO B CA 1
ATOM 2521 C C . PRO B 1 90 ? 13.43 -12.961 4.543 1 94.5 90 PRO B C 1
ATOM 2523 O O . PRO B 1 90 ? 14.211 -12.07 4.887 1 94.5 90 PRO B O 1
ATOM 2526 N N . CYS B 1 91 ? 13.742 -13.93 3.68 1 95 91 CYS B N 1
ATOM 2527 C CA . CYS B 1 91 ? 15.102 -14.047 3.166 1 95 91 CYS B CA 1
ATOM 2528 C C . CYS B 1 91 ? 15.359 -13 2.084 1 95 91 CYS B C 1
ATOM 2530 O O . CYS B 1 91 ? 16.391 -12.328 2.1 1 95 91 CYS B O 1
ATOM 2532 N N . LEU B 1 92 ? 14.406 -12.828 1.228 1 97.12 92 LEU B N 1
ATOM 2533 C CA . LEU B 1 92 ? 14.609 -11.953 0.075 1 97.12 92 LEU B CA 1
ATOM 2534 C C . LEU B 1 92 ? 14.547 -10.492 0.489 1 97.12 92 LEU B C 1
ATOM 2536 O O . LEU B 1 92 ? 15.305 -9.664 -0.032 1 97.12 92 LEU B O 1
ATOM 2540 N N . ALA B 1 93 ? 13.648 -10.148 1.442 1 95.25 93 ALA B N 1
ATOM 2541 C CA . ALA B 1 93 ? 13.469 -8.758 1.858 1 95.25 93 ALA B CA 1
ATOM 2542 C C . ALA B 1 93 ? 14.742 -8.195 2.48 1 95.25 93 ALA B C 1
ATOM 2544 O O . ALA B 1 93 ? 15.008 -7 2.387 1 95.25 93 ALA B O 1
ATOM 2545 N N . ASN B 1 94 ? 15.57 -9.016 3.023 1 93.06 94 ASN B N 1
ATOM 2546 C CA . ASN B 1 94 ? 16.812 -8.594 3.68 1 93.06 94 ASN B CA 1
ATOM 2547 C C . ASN B 1 94 ? 17.922 -8.367 2.672 1 93.06 94 ASN B C 1
ATOM 2549 O O . ASN B 1 94 ? 18.922 -7.695 2.975 1 93.06 94 ASN B O 1
ATOM 2553 N N . ARG B 1 95 ? 17.734 -8.906 1.534 1 95.44 95 ARG B N 1
ATOM 2554 C CA . ARG B 1 95 ? 18.875 -8.922 0.619 1 95.44 95 ARG B CA 1
ATOM 2555 C C . ARG B 1 95 ? 18.594 -8.078 -0.624 1 95.44 95 ARG B C 1
ATOM 2557 O O . ARG B 1 95 ? 19.516 -7.641 -1.311 1 95.44 95 ARG B O 1
ATOM 2564 N N . LEU B 1 96 ? 17.344 -7.91 -1.005 1 95.94 96 LEU B N 1
ATOM 2565 C CA . LEU B 1 96 ? 16.922 -7.055 -2.107 1 95.94 96 LEU B CA 1
ATOM 2566 C C . LEU B 1 96 ? 16.031 -5.918 -1.601 1 95.94 96 LEU B C 1
ATOM 2568 O O . LEU B 1 96 ? 15.086 -6.148 -0.854 1 95.94 96 LEU B O 1
ATOM 2572 N N . PRO B 1 97 ? 16.406 -4.723 -1.973 1 91.12 97 PRO B N 1
ATOM 2573 C CA . PRO B 1 97 ? 15.633 -3.588 -1.462 1 91.12 97 PRO B CA 1
ATOM 2574 C C . PRO B 1 97 ? 14.211 -3.551 -2.014 1 91.12 97 PRO B C 1
ATOM 2576 O O . PRO B 1 97 ? 14.008 -3.713 -3.221 1 91.12 97 PRO B O 1
ATOM 2579 N N . PHE B 1 98 ? 13.227 -3.381 -1.052 1 97 98 PHE B N 1
ATOM 2580 C CA . PHE B 1 98 ? 11.82 -3.16 -1.378 1 97 98 PHE B CA 1
ATOM 2581 C C . PHE B 1 98 ? 11.297 -4.266 -2.287 1 97 98 PHE B C 1
ATOM 2583 O O . PHE B 1 98 ? 10.711 -3.986 -3.334 1 97 98 PHE B O 1
ATOM 2590 N N . MET B 1 99 ? 11.547 -5.488 -1.93 1 98 99 MET B N 1
ATOM 2591 C CA . MET B 1 99 ? 11.078 -6.699 -2.604 1 98 99 MET B CA 1
ATOM 2592 C C . MET B 1 99 ? 9.672 -7.074 -2.148 1 98 99 MET B C 1
ATOM 2594 O O . MET B 1 99 ? 9.484 -7.559 -1.031 1 98 99 MET B O 1
ATOM 2598 N N . GLY B 1 100 ? 8.695 -6.84 -3.02 1 98.62 100 GLY B N 1
ATOM 2599 C CA . GLY B 1 100 ? 7.359 -7.379 -2.812 1 98.62 100 GLY B CA 1
ATOM 2600 C C . GLY B 1 100 ? 7.199 -8.789 -3.352 1 98.62 100 GLY B C 1
ATOM 2601 O O . GLY B 1 100 ? 6.777 -8.977 -4.496 1 98.62 100 GLY B O 1
ATOM 2602 N N . THR B 1 101 ? 7.449 -9.789 -2.539 1 98.5 101 THR B N 1
ATOM 2603 C CA . THR B 1 101 ? 7.559 -11.18 -2.965 1 98.5 101 THR B CA 1
ATOM 2604 C C . THR B 1 101 ? 6.184 -11.758 -3.277 1 98.5 101 THR B C 1
ATOM 2606 O O . THR B 1 101 ? 6.062 -12.688 -4.078 1 98.5 101 THR B O 1
ATOM 2609 N N . THR B 1 102 ? 5.172 -11.234 -2.621 1 98.81 102 THR B N 1
ATOM 2610 C CA . THR B 1 102 ? 3.838 -11.812 -2.705 1 98.81 102 THR B CA 1
ATOM 2611 C C . THR B 1 102 ? 2.773 -10.773 -2.383 1 98.81 102 THR B C 1
ATOM 2613 O O . THR B 1 102 ? 2.975 -9.922 -1.514 1 98.81 102 THR B O 1
ATOM 2616 N N . SER B 1 103 ? 1.632 -10.906 -3.062 1 98.88 103 SER B N 1
ATOM 2617 C CA . SER B 1 103 ? 0.496 -10.047 -2.742 1 98.88 103 SER B CA 1
ATOM 2618 C C . SER B 1 103 ? -0.013 -10.305 -1.329 1 98.88 103 SER B C 1
ATOM 2620 O O . SER B 1 103 ? -0.712 -9.469 -0.752 1 98.88 103 SER B O 1
ATOM 2622 N N . LEU B 1 104 ? 0.352 -11.398 -0.659 1 98.94 104 LEU B N 1
ATOM 2623 C CA . LEU B 1 104 ? -0.109 -11.781 0.671 1 98.94 104 LEU B CA 1
ATOM 2624 C C . LEU B 1 104 ? 0.388 -10.797 1.723 1 98.94 104 LEU B C 1
ATOM 2626 O O . LEU B 1 104 ? -0.147 -10.742 2.832 1 98.94 104 LEU B O 1
ATOM 2630 N N . LEU B 1 105 ? 1.436 -10.008 1.412 1 98.94 105 LEU B N 1
ATOM 2631 C CA . LEU B 1 105 ? 1.862 -8.93 2.303 1 98.94 105 LEU B CA 1
ATOM 2632 C C . LEU B 1 105 ? 0.696 -8.008 2.635 1 98.94 105 LEU B C 1
ATOM 2634 O O . LEU B 1 105 ? 0.568 -7.547 3.771 1 98.94 105 LEU B O 1
ATOM 2638 N N . GLN B 1 106 ? -0.174 -7.832 1.685 1 98.94 106 GLN B N 1
ATOM 2639 C CA . GLN B 1 106 ? -1.274 -6.883 1.821 1 98.94 106 GLN B CA 1
ATOM 2640 C C . GLN B 1 106 ? -2.377 -7.445 2.713 1 98.94 106 GLN B C 1
ATOM 2642 O O . GLN B 1 106 ? -3.229 -6.699 3.203 1 98.94 106 GLN B O 1
ATOM 2647 N N . VAL B 1 107 ? -2.42 -8.789 2.924 1 98.94 107 VAL B N 1
ATOM 2648 C CA . VAL B 1 107 ? -3.352 -9.375 3.883 1 98.94 107 VAL B CA 1
ATOM 2649 C C . VAL B 1 107 ? -3.057 -8.844 5.281 1 98.94 107 VAL B C 1
ATOM 2651 O O . VAL B 1 107 ? -3.959 -8.367 5.977 1 98.94 107 VAL B O 1
ATOM 2654 N N . ALA B 1 108 ? -1.784 -8.859 5.676 1 98.38 108 ALA B N 1
ATOM 2655 C CA . ALA B 1 108 ? -1.372 -8.367 6.988 1 98.38 108 ALA B CA 1
ATOM 2656 C C . ALA B 1 108 ? -1.671 -6.879 7.137 1 98.38 108 ALA B C 1
ATOM 2658 O O . ALA B 1 108 ? -2.156 -6.438 8.18 1 98.38 108 ALA B O 1
ATOM 2659 N N . TRP B 1 109 ? -1.363 -6.105 6.082 1 98.69 109 TRP B N 1
ATOM 2660 C CA . TRP B 1 109 ? -1.619 -4.668 6.113 1 98.69 109 TRP B CA 1
ATOM 2661 C C . TRP B 1 109 ? -3.094 -4.383 6.379 1 98.69 109 TRP B C 1
ATOM 2663 O O . TRP B 1 109 ? -3.432 -3.59 7.258 1 98.69 109 TRP B O 1
ATOM 2673 N N . LEU B 1 110 ? -3.932 -5.055 5.629 1 98.69 110 LEU B N 1
ATOM 2674 C CA . LEU B 1 110 ? -5.371 -4.855 5.738 1 98.69 110 LEU B CA 1
ATOM 2675 C C . LEU B 1 110 ? -5.875 -5.281 7.113 1 98.69 110 LEU B C 1
ATOM 2677 O O . LEU B 1 110 ? -6.609 -4.535 7.77 1 98.69 110 LEU B O 1
ATOM 2681 N N . GLN B 1 111 ? -5.457 -6.43 7.586 1 98.31 111 GLN B N 1
ATOM 2682 C CA . GLN B 1 111 ? -5.891 -6.953 8.875 1 98.31 111 GLN B CA 1
ATOM 2683 C C . GLN B 1 111 ? -5.492 -6.016 10.016 1 98.31 111 GLN B C 1
ATOM 2685 O O . GLN B 1 111 ? -6.312 -5.695 10.875 1 98.31 111 GLN B O 1
ATOM 2690 N N . GLN B 1 112 ? -4.305 -5.484 9.945 1 96.56 112 GLN B N 1
ATOM 2691 C CA . GLN B 1 112 ? -3.742 -4.746 11.07 1 96.56 112 GLN B CA 1
ATOM 2692 C C . GLN B 1 112 ? -4.172 -3.281 11.039 1 96.56 112 GLN B C 1
ATOM 2694 O O . GLN B 1 112 ? -4.445 -2.686 12.078 1 96.56 112 GLN B O 1
ATOM 2699 N N . SER B 1 113 ? -4.348 -2.754 9.906 1 97.88 113 SER B N 1
ATOM 2700 C CA . SER B 1 113 ? -4.527 -1.309 9.797 1 97.88 113 SER B CA 1
ATOM 2701 C C . SER B 1 113 ? -6 -0.945 9.648 1 97.88 113 SER B C 1
ATOM 2703 O O . SER B 1 113 ? -6.422 0.135 10.07 1 97.88 113 SER B O 1
ATOM 2705 N N . PHE B 1 114 ? -6.809 -1.846 9.133 1 97.94 114 PHE B N 1
ATOM 2706 C CA . PHE B 1 114 ? -8.148 -1.416 8.75 1 97.94 114 PHE B CA 1
ATOM 2707 C C . PHE B 1 114 ? -9.211 -2.26 9.445 1 97.94 114 PHE B C 1
ATOM 2709 O O . PHE B 1 114 ? -10.375 -1.872 9.516 1 97.94 114 PHE B O 1
ATOM 2716 N N . PHE B 1 115 ? -8.766 -3.395 9.891 1 96 115 PHE B N 1
ATOM 2717 C CA . PHE B 1 115 ? -9.703 -4.262 10.594 1 96 115 PHE B CA 1
ATOM 2718 C C . PHE B 1 115 ? -9.094 -4.77 11.898 1 96 115 PHE B C 1
ATOM 2720 O O . PHE B 1 115 ? -9.047 -5.977 12.141 1 96 115 PHE B O 1
ATOM 2727 N N . PRO B 1 116 ? -8.664 -3.838 12.742 1 88.56 116 PRO B N 1
ATOM 2728 C CA . PRO B 1 116 ? -8.023 -4.281 13.984 1 88.56 116 PRO B CA 1
ATOM 2729 C C . PRO B 1 116 ? -9.016 -4.922 14.953 1 88.56 116 PRO B C 1
ATOM 2731 O O . PRO B 1 116 ? -10.227 -4.711 14.836 1 88.56 116 PRO B O 1
ATOM 2734 N N . GLY B 1 117 ? -8.469 -5.695 15.906 1 89.38 117 GLY B N 1
ATOM 2735 C CA . GLY B 1 117 ? -9.297 -6.27 16.953 1 89.38 117 GLY B CA 1
ATOM 2736 C C . GLY B 1 117 ? -9.492 -7.766 16.812 1 89.38 117 GLY B C 1
ATOM 2737 O O . GLY B 1 117 ? -8.742 -8.43 16.094 1 89.38 117 GLY B O 1
ATOM 2738 N N . LEU B 1 118 ? -10.445 -8.266 17.406 1 89.31 118 LEU B N 1
ATOM 2739 C CA . LEU B 1 118 ? -10.625 -9.703 17.562 1 89.31 118 LEU B CA 1
ATOM 2740 C C . LEU B 1 118 ? -11.07 -10.344 16.25 1 89.31 118 LEU B C 1
ATOM 2742 O O . LEU B 1 118 ? -10.742 -11.5 15.977 1 89.31 118 LEU B O 1
ATOM 2746 N N . ASN B 1 119 ? -11.656 -9.57 15.453 1 92 119 ASN B N 1
ATOM 2747 C CA . ASN B 1 119 ? -12.195 -10.125 14.219 1 92 119 ASN B CA 1
ATOM 2748 C C . ASN B 1 119 ? -11.227 -9.938 13.047 1 92 119 ASN B C 1
ATOM 2750 O O . ASN B 1 119 ? -11.57 -10.242 11.898 1 92 119 ASN B O 1
ATOM 2754 N N . SER B 1 120 ? -10.031 -9.461 13.32 1 95.44 120 SER B N 1
ATOM 2755 C CA . SER B 1 120 ? -9.031 -9.188 12.289 1 95.44 120 SER B CA 1
ATOM 2756 C C . SER B 1 120 ? -8.711 -10.445 11.492 1 95.44 120 SER B C 1
ATOM 2758 O O . SER B 1 120 ? -8.578 -10.391 10.266 1 95.44 120 SER B O 1
ATOM 2760 N N . LYS B 1 121 ? -8.688 -11.594 12.117 1 96.69 121 LYS B N 1
ATOM 2761 C CA . LYS B 1 121 ? -8.281 -12.859 11.508 1 96.69 121 LYS B CA 1
ATOM 2762 C C . LYS B 1 121 ? -9.258 -13.273 10.406 1 96.69 121 LYS B C 1
ATOM 2764 O O . LYS B 1 121 ? -8.867 -13.961 9.461 1 96.69 121 LYS B O 1
ATOM 2769 N N . ASP B 1 122 ? -10.508 -12.789 10.5 1 97.81 122 ASP B N 1
ATOM 2770 C CA . ASP B 1 122 ? -11.555 -13.211 9.578 1 97.81 122 ASP B CA 1
ATOM 2771 C C . ASP B 1 122 ? -11.844 -12.125 8.539 1 97.81 122 ASP B C 1
ATOM 2773 O O . ASP B 1 122 ? -12.719 -12.289 7.691 1 97.81 122 ASP B O 1
ATOM 2777 N N . SER B 1 123 ? -11.102 -11.062 8.609 1 98.25 123 SER B N 1
ATOM 2778 C CA . SER B 1 123 ? -11.516 -9.844 7.934 1 98.25 123 SER B CA 1
ATOM 2779 C C . SER B 1 123 ? -11.062 -9.836 6.477 1 98.25 123 SER B C 1
ATOM 2781 O O . SER B 1 123 ? -11.641 -9.133 5.648 1 98.25 123 SER B O 1
ATOM 2783 N N . VAL B 1 124 ? -10.016 -10.602 6.184 1 98.88 124 VAL B N 1
ATOM 2784 C CA . VAL B 1 124 ? -9.453 -10.641 4.836 1 98.88 124 VAL B CA 1
ATOM 2785 C C . VAL B 1 124 ? -9.438 -12.078 4.328 1 98.88 124 VAL B C 1
ATOM 2787 O O . VAL B 1 124 ? -9.031 -12.992 5.043 1 98.88 124 VAL B O 1
ATOM 2790 N N . GLY B 1 125 ? -9.969 -12.281 3.148 1 98.94 125 GLY B N 1
ATOM 2791 C CA . GLY B 1 125 ? -9.914 -13.586 2.518 1 98.94 125 GLY B CA 1
ATOM 2792 C C . GLY B 1 125 ? -8.891 -13.664 1.397 1 98.94 125 GLY B C 1
ATOM 2793 O O . GLY B 1 125 ? -8.594 -12.664 0.751 1 98.94 125 GLY B O 1
ATOM 2794 N N . VAL B 1 126 ? -8.391 -14.875 1.162 1 99 126 VAL B N 1
ATOM 2795 C CA . VAL B 1 126 ? -7.41 -15.109 0.106 1 99 126 VAL B CA 1
ATOM 2796 C C . VAL B 1 126 ? -7.969 -16.109 -0.905 1 99 126 VAL B C 1
ATOM 2798 O O . VAL B 1 126 ? -8.453 -17.172 -0.529 1 99 126 VAL B O 1
ATOM 2801 N N . VAL B 1 127 ? -7.957 -15.742 -2.184 1 98.94 127 VAL B N 1
ATOM 2802 C CA . VAL B 1 127 ? -8.141 -16.703 -3.262 1 98.94 127 VAL B CA 1
ATOM 2803 C C . VAL B 1 127 ? -6.781 -17.141 -3.801 1 98.94 127 VAL B C 1
ATOM 2805 O O . VAL B 1 127 ? -5.953 -16.312 -4.172 1 98.94 127 VAL B O 1
ATOM 2808 N N . THR B 1 128 ? -6.57 -18.453 -3.797 1 98.88 128 THR B N 1
ATOM 2809 C CA . THR B 1 128 ? -5.262 -18.969 -4.176 1 98.88 128 THR B CA 1
ATOM 2810 C C . THR B 1 128 ? -5.391 -19.969 -5.328 1 98.88 128 THR B C 1
ATOM 2812 O O . THR B 1 128 ? -6.453 -20.562 -5.527 1 98.88 128 THR B O 1
ATOM 2815 N N . PHE B 1 129 ? -4.285 -20.078 -6.059 1 97.75 129 PHE B N 1
ATOM 2816 C CA . PHE B 1 129 ? -4.207 -21 -7.184 1 97.75 129 PHE B CA 1
ATOM 2817 C C . PHE B 1 129 ? -4.395 -22.438 -6.723 1 97.75 129 PHE B C 1
ATOM 2819 O O . PHE B 1 129 ? -5.133 -23.203 -7.344 1 97.75 129 PHE B O 1
ATOM 2826 N N . LYS B 1 130 ? -3.834 -22.719 -5.652 1 96.44 130 LYS B N 1
ATOM 2827 C CA . LYS B 1 130 ? -3.803 -24.094 -5.152 1 96.44 130 LYS B CA 1
ATOM 2828 C C . LYS B 1 130 ? -3.914 -24.125 -3.631 1 96.44 130 LYS B C 1
ATOM 2830 O O . LYS B 1 130 ? -2.916 -23.969 -2.926 1 96.44 130 LYS B O 1
ATOM 2835 N N . LYS B 1 131 ? -5.113 -24.469 -3.186 1 97.06 131 LYS B N 1
ATOM 2836 C CA . LYS B 1 131 ? -5.371 -24.453 -1.749 1 97.06 131 LYS B CA 1
ATOM 2837 C C . LYS B 1 131 ? -4.484 -25.469 -1.02 1 97.06 131 LYS B C 1
ATOM 2839 O O . LYS B 1 131 ? -3.957 -25.172 0.055 1 97.06 131 LYS B O 1
ATOM 2844 N N . SER B 1 132 ? -4.262 -26.578 -1.605 1 96.06 132 SER B N 1
ATOM 2845 C CA . SER B 1 132 ? -3.496 -27.641 -0.959 1 96.06 132 SER B C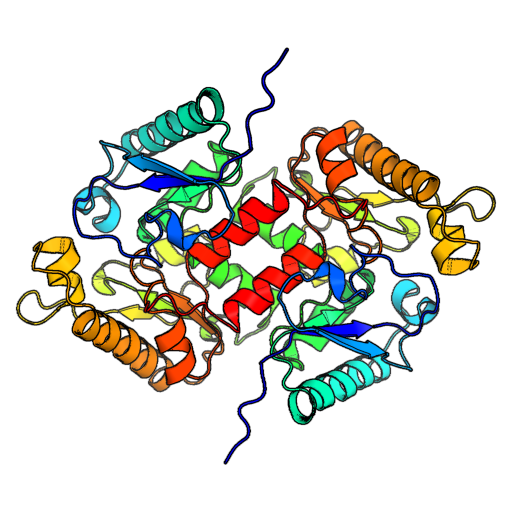A 1
ATOM 2846 C C . SER B 1 132 ? -2.035 -27.234 -0.782 1 96.06 132 SER B C 1
ATOM 2848 O O . SER B 1 132 ? -1.313 -27.844 0.017 1 96.06 132 SER B O 1
ATOM 2850 N N . ALA B 1 133 ? -1.595 -26.219 -1.531 1 96.31 133 ALA B N 1
ATOM 2851 C CA . ALA B 1 133 ? -0.19 -25.828 -1.497 1 96.31 133 ALA B CA 1
ATOM 2852 C C . ALA B 1 133 ? 0.013 -24.594 -0.608 1 96.31 133 ALA B C 1
ATOM 2854 O O . ALA B 1 133 ? 1.141 -24.281 -0.222 1 96.31 133 ALA B O 1
ATOM 2855 N N . LEU B 1 134 ? -1.081 -23.812 -0.32 1 97.94 134 LEU B N 1
ATOM 2856 C CA . LEU B 1 134 ? -0.946 -22.641 0.523 1 97.94 134 LEU B CA 1
ATOM 2857 C C . LEU B 1 134 ? -1.059 -23 1.999 1 97.94 134 LEU B C 1
ATOM 2859 O O . LEU B 1 134 ? -2.164 -23.172 2.518 1 97.94 134 LEU B O 1
ATOM 2863 N N . THR B 1 135 ? 0.045 -23.047 2.67 1 97.31 135 THR B N 1
ATOM 2864 C CA . THR B 1 135 ? 0.097 -23.469 4.062 1 97.31 135 THR B CA 1
ATOM 2865 C C . THR B 1 135 ? 0.069 -22.266 5 1 97.31 135 THR B C 1
ATOM 2867 O O . THR B 1 135 ? 0.188 -21.125 4.559 1 97.31 135 THR B O 1
ATOM 2870 N N . VAL B 1 136 ? -0.058 -22.578 6.266 1 98.25 136 VAL B N 1
ATOM 2871 C CA . VAL B 1 136 ? -0.03 -21.562 7.305 1 98.25 136 VAL B CA 1
ATOM 2872 C C . VAL B 1 136 ? 1.299 -20.812 7.258 1 98.25 136 VAL B C 1
ATOM 2874 O O . VAL B 1 136 ? 1.346 -19.594 7.504 1 98.25 136 VAL B O 1
ATOM 2877 N N . LYS B 1 137 ? 2.361 -21.516 6.855 1 97.81 137 LYS B N 1
ATOM 2878 C CA . LYS B 1 137 ? 3.682 -20.891 6.781 1 97.81 137 LYS B CA 1
ATOM 2879 C C . LYS B 1 137 ? 3.699 -19.766 5.754 1 97.81 137 LYS B C 1
ATOM 2881 O O . LYS B 1 137 ? 4.375 -18.75 5.949 1 97.81 137 LYS B O 1
ATOM 2886 N N . HIS B 1 138 ? 2.998 -19.906 4.625 1 98.56 138 HIS B N 1
ATOM 2887 C CA . HIS B 1 138 ? 2.92 -18.844 3.627 1 98.56 138 HIS B CA 1
ATOM 2888 C C . HIS B 1 138 ? 2.318 -17.578 4.219 1 98.56 138 HIS B C 1
ATOM 2890 O O . HIS B 1 138 ? 2.789 -16.469 3.938 1 98.56 138 HIS B O 1
ATOM 2896 N N . LEU B 1 139 ? 1.288 -17.734 5.039 1 98.69 139 LEU B N 1
ATOM 2897 C CA . LEU B 1 139 ? 0.607 -16.609 5.652 1 98.69 139 LEU B CA 1
ATOM 2898 C C . LEU B 1 139 ? 1.485 -15.953 6.715 1 98.69 139 LEU B C 1
ATOM 2900 O O . LEU B 1 139 ? 1.747 -14.75 6.656 1 98.69 139 LEU B O 1
ATOM 2904 N N . THR B 1 140 ? 2.082 -16.75 7.574 1 98.38 140 THR B N 1
ATOM 2905 C CA . THR B 1 140 ? 2.793 -16.203 8.727 1 98.38 140 THR B CA 1
ATOM 2906 C C . THR B 1 140 ? 4.145 -15.633 8.305 1 98.38 140 THR B C 1
ATOM 2908 O O . THR B 1 140 ? 4.656 -14.711 8.945 1 98.38 140 THR B O 1
ATOM 2911 N N . SER B 1 141 ? 4.711 -16.078 7.203 1 97.75 141 SER B N 1
ATOM 2912 C CA . SER B 1 141 ? 5.988 -15.578 6.711 1 97.75 141 SER B CA 1
ATOM 2913 C C . SER B 1 141 ? 5.883 -14.109 6.312 1 97.75 141 SER B C 1
ATOM 2915 O O . SER B 1 141 ? 6.898 -13.422 6.191 1 97.75 141 SER B O 1
ATOM 2917 N N . VAL B 1 142 ? 4.613 -13.672 6.137 1 98.25 142 VAL B N 1
ATOM 2918 C CA . VAL B 1 142 ? 4.457 -12.289 5.68 1 98.25 142 VAL B CA 1
ATOM 2919 C C . VAL B 1 142 ? 3.578 -11.523 6.664 1 98.25 142 VAL B C 1
ATOM 2921 O O . VAL B 1 142 ? 3.041 -10.461 6.328 1 98.25 142 VAL B O 1
ATOM 2924 N N . GLY B 1 143 ? 3.311 -12.055 7.809 1 97.31 143 GLY B N 1
ATOM 2925 C CA . GLY B 1 143 ? 2.652 -11.359 8.898 1 97.31 143 GLY B CA 1
ATOM 2926 C C . GLY B 1 143 ? 1.142 -11.484 8.867 1 97.31 143 GLY B C 1
ATOM 2927 O O . GLY B 1 143 ? 0.444 -10.898 9.695 1 97.31 143 GLY B O 1
ATOM 2928 N N . ALA B 1 144 ? 0.583 -12.219 7.945 1 98.44 144 ALA B N 1
ATOM 2929 C CA . ALA B 1 144 ? -0.855 -12.469 7.91 1 98.44 144 ALA B CA 1
ATOM 2930 C C . ALA B 1 144 ? -1.271 -13.422 9.023 1 98.44 144 ALA B C 1
ATOM 2932 O O . ALA B 1 144 ? -0.478 -14.266 9.461 1 98.44 144 ALA B O 1
ATOM 2933 N N . HIS B 1 145 ? -2.443 -13.273 9.508 1 98.44 145 HIS B N 1
ATOM 2934 C CA . HIS B 1 145 ? -2.938 -14.148 10.562 1 98.44 145 HIS B CA 1
ATOM 2935 C C . HIS B 1 145 ? -2.994 -15.602 10.086 1 98.44 145 HIS B C 1
ATOM 2937 O O . HIS B 1 145 ? -3.414 -15.875 8.961 1 98.44 145 HIS B O 1
ATOM 2943 N N . PRO B 1 146 ? -2.58 -16.562 10.914 1 98.25 146 PRO B N 1
ATOM 2944 C CA . PRO B 1 146 ? -2.535 -17.969 10.492 1 98.25 146 PRO B CA 1
ATOM 2945 C C . PRO B 1 146 ? -3.92 -18.531 10.195 1 98.25 146 PRO B C 1
ATOM 2947 O O . PRO B 1 146 ? -4.039 -19.547 9.484 1 98.25 146 PRO B O 1
ATOM 2950 N N . GLU B 1 147 ? -4.992 -17.922 10.703 1 98.12 147 GLU B N 1
ATOM 2951 C CA . GLU B 1 147 ? -6.344 -18.422 10.5 1 98.12 147 GLU B CA 1
ATOM 2952 C C . GLU B 1 147 ? -7.059 -17.656 9.391 1 98.12 147 GLU B C 1
ATOM 2954 O O . GLU B 1 147 ? -8.281 -17.719 9.266 1 98.12 147 GLU B O 1
ATOM 2959 N N . THR B 1 148 ? -6.301 -16.875 8.609 1 98.81 148 THR B N 1
ATOM 2960 C CA . THR B 1 148 ? -6.875 -16.156 7.477 1 98.81 148 THR B CA 1
ATOM 2961 C C . THR B 1 148 ? -7.703 -17.094 6.602 1 98.81 148 THR B C 1
ATOM 2963 O O . THR B 1 148 ? -7.242 -18.156 6.223 1 98.81 148 THR B O 1
ATOM 2966 N N . PRO B 1 149 ? -8.961 -16.688 6.258 1 98.88 149 PRO B N 1
ATOM 2967 C CA . PRO B 1 149 ? -9.758 -17.5 5.34 1 98.88 149 PRO B CA 1
ATOM 2968 C C . PRO B 1 149 ? -9.102 -17.672 3.973 1 98.88 149 PRO B C 1
ATOM 2970 O O . PRO B 1 149 ? -8.625 -16.688 3.391 1 98.88 149 PRO B O 1
ATOM 2973 N N . VAL B 1 150 ? -9.023 -18.938 3.514 1 98.88 150 VAL B N 1
ATOM 2974 C CA . VAL B 1 150 ? -8.422 -19.234 2.217 1 98.88 150 VAL B CA 1
ATOM 2975 C C . VAL B 1 150 ? -9.336 -20.156 1.419 1 98.88 150 VAL B C 1
ATOM 2977 O O . VAL B 1 150 ? -9.898 -21.109 1.966 1 98.88 150 VAL B O 1
ATOM 2980 N N . TYR B 1 151 ? -9.547 -19.875 0.171 1 98.81 151 TYR B N 1
ATOM 2981 C CA . TYR B 1 151 ? -10.203 -20.781 -0.772 1 98.81 151 TYR B CA 1
ATOM 2982 C C . TYR B 1 151 ? -9.391 -20.891 -2.061 1 98.81 151 TYR B C 1
ATOM 2984 O O . TYR B 1 151 ? -8.727 -19.938 -2.469 1 98.81 151 TYR B O 1
ATOM 2992 N N . GLY B 1 152 ? -9.367 -22.062 -2.652 1 98.62 152 GLY B N 1
ATOM 2993 C CA . GLY B 1 152 ? -8.539 -22.328 -3.82 1 98.62 152 GLY B CA 1
ATOM 2994 C C . GLY B 1 152 ? -9.344 -22.688 -5.055 1 98.62 152 GLY B C 1
ATOM 2995 O O . GLY B 1 152 ? -10.516 -23.062 -4.953 1 98.62 152 GLY B O 1
ATOM 2996 N N . LEU B 1 153 ? -8.688 -22.547 -6.168 1 98.5 153 LEU B N 1
ATOM 2997 C CA . LEU B 1 153 ? -9.266 -22.984 -7.438 1 98.5 153 LEU B CA 1
ATOM 2998 C C . LEU B 1 153 ? -9.336 -24.516 -7.5 1 98.5 153 LEU B C 1
ATOM 3000 O O . LEU B 1 153 ? -8.703 -25.203 -6.699 1 98.5 153 LEU B O 1
ATOM 3004 N N . PRO B 1 154 ? -10.188 -24.969 -8.477 1 97.5 154 PRO B N 1
ATOM 3005 C CA . PRO B 1 154 ? -10.203 -26.422 -8.672 1 97.5 154 PRO B CA 1
ATOM 3006 C C . PRO B 1 154 ? -8.82 -27 -8.984 1 97.5 154 PRO B C 1
ATOM 3008 O O . PRO B 1 154 ? -8.039 -26.375 -9.703 1 97.5 154 PRO B O 1
ATOM 3011 N N . GLU B 1 155 ? -8.562 -28.172 -8.461 1 93.75 155 GLU B N 1
ATOM 3012 C CA . GLU B 1 155 ? -7.223 -28.734 -8.594 1 93.75 155 GLU B CA 1
ATOM 3013 C C . GLU B 1 155 ? -7.25 -30.016 -9.422 1 93.75 155 GLU B C 1
ATOM 3015 O O . GLU B 1 155 ? -6.199 -30.547 -9.781 1 93.75 155 GLU B O 1
ATOM 3020 N N . ASP B 1 156 ? -8.461 -30.422 -9.734 1 90.38 156 ASP B N 1
ATOM 3021 C CA . ASP B 1 156 ? -8.57 -31.625 -10.555 1 90.38 156 ASP B CA 1
ATOM 3022 C C . ASP B 1 156 ? -8.039 -31.375 -11.969 1 90.38 156 ASP B C 1
ATOM 3024 O O . ASP B 1 156 ? -8.602 -30.578 -12.719 1 90.38 156 ASP B O 1
ATOM 3028 N N . PRO B 1 157 ? -6.98 -32.031 -12.281 1 79.31 157 PRO B N 1
ATOM 3029 C CA . PRO B 1 157 ? -6.336 -31.781 -13.578 1 79.31 157 PRO B CA 1
ATOM 3030 C C . PRO B 1 157 ? -7.273 -32 -14.758 1 79.31 157 PRO B C 1
ATOM 3032 O O . PRO B 1 157 ? -7.035 -31.5 -15.852 1 79.31 157 PRO B O 1
ATOM 3035 N N . LYS B 1 158 ? -8.398 -32.812 -14.578 1 84.75 158 LYS B N 1
ATOM 3036 C CA . LYS B 1 158 ? -9.305 -33.156 -15.672 1 84.75 158 LYS B CA 1
ATOM 3037 C C . LYS B 1 158 ? -10.289 -32 -15.938 1 84.75 158 LYS B C 1
ATOM 3039 O O . LYS B 1 158 ? -10.781 -31.859 -17.062 1 84.75 158 LYS B O 1
ATOM 3044 N N . THR B 1 159 ? -10.438 -31.203 -14.93 1 90.12 159 THR B N 1
ATOM 3045 C CA . THR B 1 159 ? -11.539 -30.25 -15.07 1 90.12 159 THR B CA 1
ATOM 3046 C C . THR B 1 159 ? -11.07 -28.828 -14.773 1 90.12 159 THR B C 1
ATOM 3048 O O . THR B 1 159 ? -11.727 -27.859 -15.172 1 90.12 159 THR B O 1
ATOM 3051 N N . ALA B 1 160 ? -9.984 -28.734 -14.18 1 95.31 160 ALA B N 1
ATOM 3052 C CA . ALA B 1 160 ? -9.5 -27.406 -13.773 1 95.31 160 ALA B CA 1
ATOM 3053 C C . ALA B 1 160 ? -8.914 -26.656 -14.961 1 95.31 160 ALA B C 1
ATOM 3055 O O . ALA B 1 160 ? -7.883 -27.047 -15.508 1 95.31 160 ALA B O 1
ATOM 3056 N N . ILE B 1 161 ? -9.531 -25.562 -15.305 1 96.44 161 ILE B N 1
ATOM 3057 C CA . ILE B 1 161 ? -9.125 -24.781 -16.469 1 96.44 161 ILE B CA 1
ATOM 3058 C C . ILE B 1 161 ? -7.863 -23.984 -16.156 1 96.44 161 ILE B C 1
ATOM 3060 O O . ILE B 1 161 ? -6.898 -24 -16.922 1 96.44 161 ILE B O 1
ATOM 3064 N N . PHE B 1 162 ? -7.836 -23.297 -15.023 1 96.5 162 PHE B N 1
ATOM 3065 C CA . PHE B 1 162 ? -6.699 -22.469 -14.633 1 96.5 162 PHE B CA 1
ATOM 3066 C C . PHE B 1 162 ? -5.438 -23.312 -14.508 1 96.5 162 PHE B C 1
ATOM 3068 O O . PHE B 1 162 ? -4.398 -22.969 -15.078 1 96.5 162 PHE B O 1
ATOM 3075 N N . ARG B 1 163 ? -5.539 -24.422 -13.852 1 94.38 163 ARG B N 1
ATOM 3076 C CA . ARG B 1 163 ? -4.422 -25.344 -13.703 1 94.38 163 ARG B CA 1
ATOM 3077 C C . ARG B 1 163 ? -3.99 -25.906 -15.055 1 94.38 163 ARG B C 1
ATOM 3079 O O . ARG B 1 163 ? -2.795 -26.062 -15.312 1 94.38 163 ARG B O 1
ATOM 3086 N N . GLY B 1 164 ? -4.992 -26.234 -15.867 1 93.81 164 GLY B N 1
ATOM 3087 C CA . GLY B 1 164 ? -4.68 -26.719 -17.203 1 93.81 164 GLY B CA 1
ATOM 3088 C C . GLY B 1 164 ? -3.838 -25.75 -18.016 1 93.81 164 GLY B C 1
ATOM 3089 O O . GLY B 1 164 ? -2.887 -26.156 -18.688 1 93.81 164 GLY B O 1
ATOM 3090 N N . VAL B 1 165 ? -4.184 -24.484 -17.859 1 94.06 165 VAL B N 1
ATOM 3091 C CA . VAL B 1 165 ? -3.463 -23.469 -18.625 1 94.06 165 VAL B CA 1
ATOM 3092 C C . VAL B 1 165 ? -2.045 -23.312 -18.062 1 94.06 165 VAL B C 1
ATOM 3094 O O . VAL B 1 165 ? -1.078 -23.281 -18.828 1 94.06 165 VAL B O 1
ATOM 3097 N N . LEU B 1 166 ? -1.829 -23.297 -16.734 1 92.06 166 LEU B N 1
ATOM 3098 C CA . LEU B 1 166 ? -0.536 -23 -16.125 1 92.06 166 LEU B CA 1
ATOM 3099 C C . LEU B 1 166 ? 0.353 -24.234 -16.094 1 92.06 166 LEU B C 1
ATOM 3101 O O . LEU B 1 166 ? 1.562 -24.141 -16.312 1 92.06 166 LEU B O 1
ATOM 3105 N N . ASP B 1 167 ? -0.254 -25.422 -15.906 1 88 167 ASP B N 1
ATOM 3106 C CA . ASP B 1 167 ? 0.542 -26.625 -15.656 1 88 167 ASP B CA 1
ATOM 3107 C C . ASP B 1 167 ? 0.619 -27.5 -16.906 1 88 167 ASP B C 1
ATOM 3109 O O . ASP B 1 167 ? 1.656 -28.094 -17.188 1 88 167 ASP B O 1
ATOM 3113 N N . GLU B 1 168 ? -0.535 -27.531 -17.625 1 80.62 168 GLU B N 1
ATOM 3114 C CA . GLU B 1 168 ? -0.624 -28.469 -18.734 1 80.62 168 GLU B CA 1
ATOM 3115 C C . GLU B 1 168 ? -0.501 -27.75 -20.078 1 80.62 168 GLU B C 1
ATOM 3117 O O . GLU B 1 168 ? -0.493 -28.391 -21.125 1 80.62 168 GLU B O 1
ATOM 3122 N N . ARG B 1 169 ? -0.449 -26.531 -20.031 1 83.38 169 ARG B N 1
ATOM 3123 C CA . ARG B 1 169 ? -0.205 -25.688 -21.203 1 83.38 169 ARG B CA 1
ATOM 3124 C C . ARG B 1 169 ? -1.293 -25.875 -22.25 1 83.38 169 ARG B C 1
ATOM 3126 O O . ARG B 1 169 ? -1.001 -25.969 -23.453 1 83.38 169 ARG B O 1
ATOM 3133 N N . ILE B 1 170 ? -2.525 -26.016 -21.75 1 88.19 170 ILE B N 1
ATOM 3134 C CA . ILE B 1 170 ? -3.646 -25.922 -22.688 1 88.19 170 ILE B CA 1
ATOM 3135 C C . ILE B 1 170 ? -3.797 -24.469 -23.156 1 88.19 170 ILE B C 1
ATOM 3137 O O . ILE B 1 170 ? -3.176 -23.562 -22.594 1 88.19 170 ILE B O 1
ATOM 3141 N N . PRO B 1 171 ? -4.531 -24.297 -24.234 1 92.69 171 PRO B N 1
ATOM 3142 C CA . PRO B 1 171 ? -4.723 -22.922 -24.703 1 92.69 171 PRO B CA 1
ATOM 3143 C C . PRO B 1 171 ? -5.352 -22.031 -23.641 1 92.69 171 PRO B C 1
ATOM 3145 O O . PRO B 1 171 ? -6.176 -22.484 -22.859 1 92.69 171 PRO B O 1
ATOM 3148 N N . TYR B 1 172 ? -4.93 -20.844 -23.688 1 95.25 172 TYR B N 1
ATOM 3149 C CA . TYR B 1 172 ? -5.461 -19.859 -22.75 1 95.25 172 TYR B CA 1
ATOM 3150 C C . TYR B 1 172 ? -6.973 -19.734 -22.891 1 95.25 172 TYR B C 1
ATOM 3152 O O . TYR B 1 172 ? -7.492 -19.516 -24 1 95.25 172 TYR B O 1
ATOM 3160 N N . ASP B 1 173 ? -7.695 -19.859 -21.844 1 95.56 173 ASP B N 1
ATOM 3161 C CA . ASP B 1 173 ? -9.156 -19.797 -21.797 1 95.56 173 ASP B CA 1
ATOM 3162 C C . ASP B 1 173 ? -9.617 -18.719 -20.812 1 95.56 173 ASP B C 1
ATOM 3164 O O . ASP B 1 173 ? -9.93 -19.031 -19.656 1 95.56 173 ASP B O 1
ATOM 3168 N N . TYR B 1 174 ? -9.703 -17.516 -21.328 1 96.88 174 TYR B N 1
ATOM 3169 C CA . TYR B 1 174 ? -10 -16.375 -20.469 1 96.88 174 TYR B CA 1
ATOM 3170 C C . TYR B 1 174 ? -11.297 -16.594 -19.703 1 96.88 174 TYR B C 1
ATOM 3172 O O . TYR B 1 174 ? -11.336 -16.438 -18.484 1 96.88 174 TYR B O 1
ATOM 3180 N N . GLU B 1 175 ? -12.344 -16.953 -20.406 1 97.44 175 GLU B N 1
ATOM 3181 C CA . GLU B 1 175 ? -13.664 -17.078 -19.797 1 97.44 175 GLU B CA 1
ATOM 3182 C C . GLU B 1 175 ? -13.68 -18.188 -18.75 1 97.44 175 GLU B C 1
ATOM 3184 O O . GLU B 1 175 ? -14.258 -18 -17.672 1 97.44 175 GLU B O 1
ATOM 3189 N N . GLY B 1 176 ? -13.141 -19.297 -19.109 1 97.5 176 GLY B N 1
ATOM 3190 C CA . GLY B 1 176 ? -13.07 -20.391 -18.141 1 97.5 176 GLY B CA 1
ATOM 3191 C C . GLY B 1 176 ? -12.258 -20.047 -16.906 1 97.5 176 GLY B C 1
ATOM 3192 O O . GLY B 1 176 ? -12.656 -20.375 -15.789 1 97.5 176 GLY B O 1
ATOM 3193 N N . MET B 1 177 ? -11.156 -19.406 -17.062 1 97.69 177 MET B N 1
ATOM 3194 C CA . MET B 1 177 ? -10.297 -18.984 -15.953 1 97.69 177 MET B CA 1
ATOM 3195 C C . MET B 1 177 ? -11 -17.953 -15.078 1 97.69 177 MET B C 1
ATOM 3197 O O . MET B 1 177 ? -10.977 -18.062 -13.852 1 97.69 177 MET B O 1
ATOM 3201 N N . GLU B 1 178 ? -11.625 -16.969 -15.719 1 98.44 178 GLU B N 1
ATOM 3202 C CA . GLU B 1 178 ? -12.383 -15.969 -14.977 1 98.44 178 GLU B CA 1
ATOM 3203 C C . GLU B 1 178 ? -13.469 -16.625 -14.117 1 98.44 178 GLU B C 1
ATOM 3205 O O . GLU B 1 178 ? -13.625 -16.281 -12.945 1 98.44 178 GLU B O 1
ATOM 3210 N N . LYS B 1 179 ? -14.18 -17.531 -14.734 1 98.62 179 LYS B N 1
ATOM 3211 C CA . LYS B 1 179 ? -15.258 -18.203 -14.023 1 98.62 179 LYS B CA 1
ATOM 3212 C C . LYS B 1 179 ? -14.727 -18.922 -12.781 1 98.62 179 LYS B C 1
ATOM 3214 O O . LYS B 1 179 ? -15.328 -18.844 -11.703 1 98.62 179 LYS B O 1
ATOM 3219 N N . GLU B 1 180 ? -13.633 -19.594 -12.906 1 98.75 180 GLU B N 1
ATOM 3220 C CA . GLU B 1 180 ? -13.07 -20.328 -11.773 1 98.75 180 GLU B CA 1
ATOM 3221 C C . GLU B 1 180 ? -12.664 -19.375 -10.648 1 98.75 180 GLU B C 1
ATOM 3223 O O . GLU B 1 180 ? -12.93 -19.656 -9.477 1 98.75 180 GLU B O 1
ATOM 3228 N N . VAL B 1 181 ? -12.039 -18.266 -10.984 1 98.88 181 VAL B N 1
ATOM 3229 C CA . VAL B 1 181 ? -11.57 -17.328 -9.977 1 98.88 181 VAL B CA 1
ATOM 3230 C C . VAL B 1 181 ? -12.758 -16.656 -9.289 1 98.88 181 VAL B C 1
ATOM 3232 O O . VAL B 1 181 ? -12.797 -16.547 -8.062 1 98.88 181 VAL B O 1
ATOM 3235 N N . VAL B 1 182 ? -13.734 -16.234 -10.078 1 98.94 182 VAL B N 1
ATOM 3236 C CA . VAL B 1 182 ? -14.93 -15.586 -9.547 1 98.94 182 VAL B CA 1
ATOM 3237 C C . VAL B 1 182 ? -15.695 -16.562 -8.656 1 98.94 182 VAL B C 1
ATOM 3239 O O . VAL B 1 182 ? -16.109 -16.219 -7.551 1 98.94 182 VAL B O 1
ATOM 3242 N N . ASP B 1 183 ? -15.828 -17.828 -9.125 1 98.88 183 ASP B N 1
ATOM 3243 C CA . ASP B 1 183 ? -16.516 -18.844 -8.328 1 98.88 183 ASP B CA 1
ATOM 3244 C C . ASP B 1 183 ? -15.812 -19.078 -6.996 1 98.88 183 ASP B C 1
ATOM 3246 O O . ASP B 1 183 ? -16.453 -19.172 -5.949 1 98.88 183 ASP B O 1
ATOM 3250 N N . ALA B 1 184 ? -14.531 -19.141 -7.062 1 98.94 184 ALA B N 1
ATOM 3251 C CA . ALA B 1 184 ? -13.758 -19.344 -5.84 1 98.94 184 ALA B CA 1
ATOM 3252 C C . ALA B 1 184 ? -13.977 -18.188 -4.855 1 98.94 184 ALA B C 1
ATOM 3254 O O . ALA B 1 184 ? -14.156 -18.422 -3.658 1 98.94 184 ALA B O 1
ATOM 3255 N N . ALA B 1 185 ? -13.977 -17 -5.359 1 98.94 185 ALA B N 1
ATOM 3256 C CA . ALA B 1 185 ? -14.195 -15.836 -4.508 1 98.94 185 ALA B CA 1
ATOM 3257 C C . ALA B 1 185 ? -15.586 -15.852 -3.891 1 98.94 185 ALA B C 1
ATOM 3259 O O . ALA B 1 185 ? -15.758 -15.539 -2.709 1 98.94 185 ALA B O 1
ATOM 3260 N N . LEU B 1 186 ? -16.531 -16.203 -4.676 1 98.94 186 LEU B N 1
ATOM 3261 C CA . LEU B 1 186 ? -17.922 -16.25 -4.195 1 98.94 186 LEU B CA 1
ATOM 3262 C C . LEU B 1 186 ? -18.078 -17.312 -3.117 1 98.94 186 LEU B C 1
ATOM 3264 O O . LEU B 1 186 ? -18.766 -17.094 -2.117 1 98.94 186 LEU B O 1
ATOM 3268 N N . VAL B 1 187 ? -17.438 -18.453 -3.312 1 98.94 187 VAL B N 1
ATOM 3269 C CA . VAL B 1 187 ? -17.5 -19.516 -2.303 1 98.94 187 VAL B CA 1
ATOM 3270 C C . VAL B 1 187 ? -16.797 -19.047 -1.031 1 98.94 187 VAL B C 1
ATOM 3272 O O . VAL B 1 187 ? -17.297 -19.266 0.076 1 98.94 187 VAL B O 1
ATOM 3275 N N . LEU B 1 188 ? -15.672 -18.406 -1.197 1 98.88 188 LEU B N 1
ATOM 3276 C CA . LEU B 1 188 ? -14.922 -17.875 -0.061 1 98.88 188 LEU B CA 1
ATOM 3277 C C . LEU B 1 188 ? -15.805 -16.969 0.795 1 98.88 188 LEU B C 1
ATOM 3279 O O . LEU B 1 188 ? -15.898 -17.156 2.01 1 98.88 188 LEU B O 1
ATOM 3283 N N . VAL B 1 189 ? -16.469 -16.047 0.189 1 98.62 189 VAL B N 1
ATOM 3284 C CA . VAL B 1 189 ? -17.219 -15.039 0.932 1 98.62 189 VAL B CA 1
ATOM 3285 C C . VAL B 1 189 ? -18.5 -15.664 1.496 1 98.62 189 VAL B C 1
ATOM 3287 O O . VAL B 1 189 ? -18.953 -15.281 2.578 1 98.62 189 VAL B O 1
ATOM 3290 N N . LYS B 1 190 ? -19.047 -16.641 0.791 1 98.75 190 LYS B N 1
ATOM 3291 C CA . LYS B 1 190 ? -20.203 -17.359 1.311 1 98.75 190 LYS B CA 1
ATOM 3292 C C . LYS B 1 190 ? -19.844 -18.125 2.584 1 98.75 190 LYS B C 1
ATOM 3294 O O . LYS B 1 190 ? -20.594 -18.094 3.564 1 98.75 190 LYS B O 1
ATOM 3299 N N . ASN B 1 191 ? -18.719 -18.781 2.58 1 98.69 191 ASN B N 1
ATOM 3300 C CA . ASN B 1 191 ? -18.266 -19.594 3.705 1 98.69 191 ASN B CA 1
ATOM 3301 C C . ASN B 1 191 ? -17.766 -18.734 4.859 1 98.69 191 ASN B C 1
ATOM 3303 O O . ASN B 1 191 ? -17.766 -19.156 6.012 1 98.69 191 ASN B O 1
ATOM 3307 N N . HIS B 1 192 ? -17.328 -17.578 4.559 1 98.62 192 HIS B N 1
ATOM 3308 C CA . HIS B 1 192 ? -16.766 -16.672 5.551 1 98.62 192 HIS B CA 1
ATOM 3309 C C . HIS B 1 192 ? -17.406 -15.289 5.457 1 98.62 192 HIS B C 1
ATOM 3311 O O . HIS B 1 192 ? -16.781 -14.344 4.98 1 98.62 192 HIS B O 1
ATOM 3317 N N . PRO B 1 193 ? -18.531 -15.102 6.008 1 97.94 193 PRO B N 1
ATOM 3318 C CA . PRO B 1 193 ? -19.312 -13.883 5.824 1 97.94 193 PRO B CA 1
ATOM 3319 C C . PRO B 1 193 ? -18.672 -12.664 6.484 1 97.94 193 PRO B C 1
ATOM 3321 O O . PRO B 1 193 ? -19.094 -11.531 6.238 1 97.94 193 PRO B O 1
ATOM 3324 N N . LYS B 1 194 ? -17.656 -12.844 7.324 1 97.69 194 LYS B N 1
ATOM 3325 C CA . LYS B 1 194 ? -17 -11.727 8 1 97.69 194 LYS B CA 1
ATOM 3326 C C . LYS B 1 194 ? -15.898 -11.125 7.133 1 97.69 194 LYS B C 1
ATOM 3328 O O . LYS B 1 194 ? -15.32 -10.094 7.48 1 97.69 194 LYS B O 1
ATOM 3333 N N . VAL B 1 195 ? -15.562 -11.758 6.02 1 98.62 195 VAL B N 1
ATOM 3334 C CA . VAL B 1 195 ? -14.539 -11.234 5.117 1 98.62 195 VAL B CA 1
ATOM 3335 C C . VAL B 1 195 ? -14.992 -9.891 4.555 1 98.62 195 VAL B C 1
ATOM 3337 O O . VAL B 1 195 ? -16.125 -9.75 4.082 1 98.62 195 VAL B O 1
ATOM 3340 N N . LYS B 1 196 ? -14.086 -8.914 4.617 1 98 196 LYS B N 1
ATOM 3341 C CA . LYS B 1 196 ? -14.391 -7.559 4.176 1 98 196 LYS B CA 1
ATOM 3342 C C . LYS B 1 196 ? -13.531 -7.156 2.982 1 98 196 LYS B C 1
ATOM 3344 O O . LYS B 1 196 ? -13.82 -6.164 2.309 1 98 196 LYS B O 1
ATOM 3349 N N . ALA B 1 197 ? -12.5 -7.848 2.713 1 98.81 197 ALA B N 1
ATOM 3350 C CA . ALA B 1 197 ? -11.586 -7.621 1.597 1 98.81 197 ALA B CA 1
ATOM 3351 C C . ALA B 1 197 ? -10.992 -8.938 1.101 1 98.81 197 ALA B C 1
ATOM 3353 O O . ALA B 1 197 ? -10.93 -9.922 1.843 1 98.81 197 ALA B O 1
ATOM 3354 N N . ILE B 1 198 ? -10.586 -8.969 -0.155 1 98.94 198 ILE B N 1
ATOM 3355 C CA . ILE B 1 198 ? -10.023 -10.172 -0.764 1 98.94 198 ILE B CA 1
ATOM 3356 C C . ILE B 1 198 ? -8.625 -9.875 -1.309 1 98.94 198 ILE B C 1
ATOM 3358 O O . ILE B 1 198 ? -8.391 -8.797 -1.866 1 98.94 198 ILE B O 1
ATOM 3362 N N . VAL B 1 199 ? -7.691 -10.734 -1.158 1 99 199 VAL B N 1
ATOM 3363 C CA . VAL B 1 199 ? -6.387 -10.68 -1.81 1 99 199 VAL B CA 1
ATOM 3364 C C . VAL B 1 199 ? -6.227 -11.891 -2.732 1 99 199 VAL B C 1
ATOM 3366 O O . VAL B 1 199 ? -6.48 -13.023 -2.33 1 99 199 VAL B O 1
ATOM 3369 N N . LEU B 1 200 ? -5.883 -11.641 -3.984 1 99 200 LEU B N 1
ATOM 3370 C CA . LEU B 1 200 ? -5.57 -12.703 -4.934 1 99 200 LEU B CA 1
ATOM 3371 C C . LEU B 1 200 ? -4.094 -13.086 -4.852 1 99 200 LEU B C 1
ATOM 3373 O O . LEU B 1 200 ? -3.221 -12.258 -5.105 1 99 200 LEU B O 1
ATOM 3377 N N . GLU B 1 201 ? -3.846 -14.305 -4.539 1 98.88 201 GLU B N 1
ATOM 3378 C CA . GLU B 1 201 ? -2.488 -14.781 -4.289 1 98.88 201 GLU B CA 1
ATOM 3379 C C . GLU B 1 201 ? -1.724 -14.977 -5.598 1 98.88 201 GLU B C 1
ATOM 3381 O O . GLU B 1 201 ? -0.563 -14.578 -5.707 1 98.88 201 GLU B O 1
ATOM 3386 N N . CYS B 1 202 ? -2.359 -15.586 -6.555 1 98.5 202 CYS B N 1
ATOM 3387 C CA . CYS B 1 202 ? -1.691 -15.961 -7.797 1 98.5 202 CYS B CA 1
ATOM 3388 C C . CYS B 1 202 ? -1.468 -14.734 -8.68 1 98.5 202 CYS B C 1
ATOM 3390 O O . CYS B 1 202 ? -2.375 -13.922 -8.859 1 98.5 202 CYS B O 1
ATOM 3392 N N . THR B 1 203 ? -0.29 -14.656 -9.25 1 98.56 203 THR B N 1
ATOM 3393 C CA . THR B 1 203 ? 0.116 -13.477 -10.008 1 98.56 203 THR B CA 1
ATOM 3394 C C . THR B 1 203 ? -0.464 -13.516 -11.422 1 98.56 203 THR B C 1
ATOM 3396 O O . THR B 1 203 ? -0.338 -12.547 -12.172 1 98.56 203 THR B O 1
ATOM 3399 N N . ASN B 1 204 ? -1.191 -14.586 -11.75 1 98.06 204 ASN B N 1
ATOM 3400 C CA . ASN B 1 204 ? -1.923 -14.68 -13.008 1 9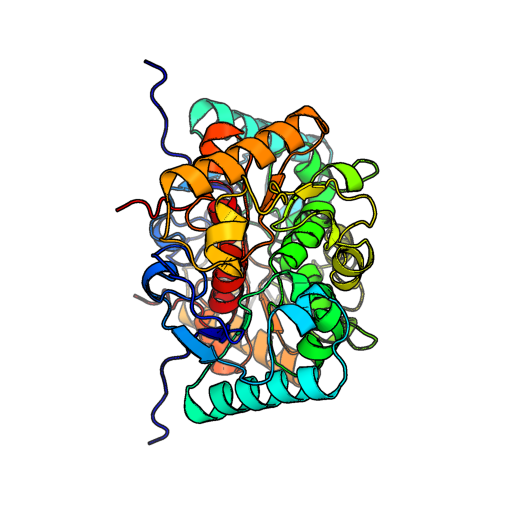8.06 204 ASN B CA 1
ATOM 3401 C C . ASN B 1 204 ? -3.389 -14.297 -12.836 1 98.06 204 ASN B C 1
ATOM 3403 O O . ASN B 1 204 ? -4.137 -14.219 -13.812 1 98.06 204 ASN B O 1
ATOM 3407 N N . MET B 1 205 ? -3.818 -13.969 -11.672 1 98.75 205 MET B N 1
ATOM 3408 C CA . MET B 1 205 ? -5.23 -13.742 -11.391 1 98.75 205 MET B CA 1
ATOM 3409 C C . MET B 1 205 ? -5.609 -12.289 -11.648 1 98.75 205 MET B C 1
ATOM 3411 O O . MET B 1 205 ? -6.777 -11.977 -11.875 1 98.75 205 MET B O 1
ATOM 3415 N N . PRO B 1 206 ? -4.648 -11.336 -11.688 1 98.75 206 PRO B N 1
ATOM 3416 C CA . PRO B 1 206 ? -5.031 -9.93 -11.758 1 98.75 206 PRO B CA 1
ATOM 3417 C C . PRO B 1 206 ? -5.867 -9.602 -12.992 1 98.75 206 PRO B C 1
ATOM 3419 O O . PRO B 1 206 ? -6.715 -8.703 -12.953 1 98.75 206 PRO B O 1
ATOM 3422 N N . PRO B 1 207 ? -5.746 -10.336 -14.141 1 98.69 207 PRO B N 1
ATOM 3423 C CA . PRO B 1 207 ? -6.695 -10.086 -15.234 1 98.69 207 PRO B CA 1
ATOM 3424 C C . PRO B 1 207 ? -8.148 -10.195 -14.781 1 98.69 207 PRO B C 1
ATOM 3426 O O . PRO B 1 207 ? -9.039 -9.617 -15.414 1 98.69 207 PRO B O 1
ATOM 3429 N N . PHE B 1 208 ? -8.406 -10.859 -13.641 1 98.75 208 PHE B N 1
ATOM 3430 C CA . PHE B 1 208 ? -9.773 -11.172 -13.25 1 98.75 208 PHE B CA 1
ATOM 3431 C C . PHE B 1 208 ? -10.164 -10.398 -11.992 1 98.75 208 PHE B C 1
ATOM 3433 O O . PHE B 1 208 ? -11.234 -10.625 -11.43 1 98.75 208 PHE B O 1
ATOM 3440 N N . THR B 1 209 ? -9.273 -9.531 -11.508 1 98.88 209 THR B N 1
ATOM 3441 C CA . THR B 1 209 ? -9.523 -8.82 -10.258 1 98.88 209 THR B CA 1
ATOM 3442 C C . THR B 1 209 ? -10.812 -8 -10.352 1 98.88 209 THR B C 1
ATOM 3444 O O . THR B 1 209 ? -11.625 -8.016 -9.43 1 98.88 209 THR B O 1
ATOM 3447 N N . HIS B 1 210 ? -11.016 -7.344 -11.469 1 98.56 210 HIS B N 1
ATOM 3448 C CA . HIS B 1 210 ? -12.211 -6.539 -11.672 1 98.56 210 HIS B CA 1
ATOM 3449 C C . HIS B 1 210 ? -13.477 -7.395 -11.602 1 98.56 210 HIS B C 1
ATOM 3451 O O . HIS B 1 210 ? -14.461 -7.004 -10.969 1 98.56 210 HIS B O 1
ATOM 3457 N N . ALA B 1 211 ? -13.43 -8.539 -12.195 1 98.75 211 ALA B N 1
ATOM 3458 C CA . ALA B 1 211 ? -14.578 -9.445 -12.188 1 98.75 211 ALA B CA 1
ATOM 3459 C C . ALA B 1 211 ? -14.891 -9.922 -10.773 1 98.75 211 ALA B C 1
ATOM 3461 O O . ALA B 1 211 ? -16.062 -10.086 -10.406 1 98.75 211 ALA B O 1
ATOM 3462 N N . VAL B 1 212 ? -13.875 -10.188 -9.977 1 98.88 212 VAL B N 1
ATOM 3463 C CA . VAL B 1 212 ? -14.055 -10.617 -8.594 1 98.88 212 VAL B CA 1
ATOM 3464 C C . VAL B 1 212 ? -14.727 -9.5 -7.793 1 98.88 212 VAL B C 1
ATOM 3466 O O . VAL B 1 212 ? -15.672 -9.75 -7.043 1 98.88 212 VAL B O 1
ATOM 3469 N N . GLU B 1 213 ? -14.188 -8.289 -7.973 1 98.69 213 GLU B N 1
ATOM 3470 C CA . GLU B 1 213 ? -14.781 -7.141 -7.297 1 98.69 213 GLU B CA 1
ATOM 3471 C C . GLU B 1 213 ? -16.25 -6.984 -7.664 1 98.69 213 GLU B C 1
ATOM 3473 O O . GLU B 1 213 ? -17.109 -6.824 -6.785 1 98.69 213 GLU B O 1
ATOM 3478 N N . LYS B 1 214 ? -16.594 -7.086 -8.914 1 98 214 LYS B N 1
ATOM 3479 C CA . LYS B 1 214 ? -17.969 -6.938 -9.383 1 98 214 LYS B CA 1
ATOM 3480 C C . LYS B 1 214 ? -18.875 -8.023 -8.805 1 98 214 LYS B C 1
ATOM 3482 O O . LYS B 1 214 ? -20 -7.75 -8.391 1 98 214 LYS B O 1
ATOM 3487 N N . ALA B 1 215 ? -18.375 -9.188 -8.758 1 98.81 215 ALA B N 1
ATOM 3488 C CA . ALA B 1 215 ? -19.188 -10.336 -8.344 1 98.81 215 ALA B CA 1
ATOM 3489 C C . ALA B 1 215 ? -19.422 -10.328 -6.84 1 98.81 215 ALA B C 1
ATOM 3491 O O . ALA B 1 215 ? -20.484 -10.719 -6.371 1 98.81 215 ALA B O 1
ATOM 3492 N N . THR B 1 216 ? -18.422 -9.914 -6.043 1 98.75 216 THR B N 1
ATOM 3493 C CA . THR B 1 216 ? -18.5 -10.047 -4.594 1 98.75 216 THR B CA 1
ATOM 3494 C C . THR B 1 216 ? -18.922 -8.734 -3.945 1 98.75 216 THR B C 1
ATOM 3496 O O . THR B 1 216 ? -19.375 -8.719 -2.801 1 98.75 216 THR B O 1
ATOM 3499 N N . GLY B 1 217 ? -18.656 -7.641 -4.633 1 97.62 217 GLY B N 1
ATOM 3500 C CA . GLY B 1 217 ? -18.875 -6.328 -4.047 1 97.62 217 GLY B CA 1
ATOM 3501 C C . GLY B 1 217 ? -17.797 -5.926 -3.055 1 97.62 217 GLY B C 1
ATOM 3502 O O . GLY B 1 217 ? -17.891 -4.875 -2.418 1 97.62 217 GLY B O 1
ATOM 3503 N N . LEU B 1 218 ? -16.797 -6.758 -2.9 1 98.5 218 LEU B N 1
ATOM 3504 C CA . LEU B 1 218 ? -15.719 -6.477 -1.952 1 98.5 218 LEU B CA 1
ATOM 3505 C C . LEU B 1 218 ? -14.516 -5.871 -2.66 1 98.5 218 LEU B C 1
ATOM 3507 O O . LEU B 1 218 ? -14.367 -6.012 -3.877 1 98.5 218 LEU B O 1
ATOM 3511 N N . ARG B 1 219 ? -13.734 -5.141 -1.92 1 98.44 219 ARG B N 1
ATOM 3512 C CA . ARG B 1 219 ? -12.461 -4.645 -2.441 1 98.44 219 ARG B CA 1
ATOM 3513 C C . ARG B 1 219 ? -11.461 -5.777 -2.615 1 98.44 219 ARG B C 1
ATOM 3515 O O . ARG B 1 219 ? -11.453 -6.734 -1.836 1 98.44 219 ARG B O 1
ATOM 3522 N N . VAL B 1 220 ? -10.602 -5.652 -3.65 1 98.94 220 VAL B N 1
ATOM 3523 C CA . VAL B 1 220 ? -9.703 -6.746 -4.016 1 98.94 220 VAL B CA 1
ATOM 3524 C C . VAL B 1 220 ? -8.305 -6.195 -4.297 1 98.94 220 VAL B C 1
ATOM 3526 O O . VAL B 1 220 ? -8.148 -5.25 -5.07 1 98.94 220 VAL B O 1
ATOM 3529 N N . TRP B 1 221 ? -7.277 -6.75 -3.654 1 98.94 221 TRP B N 1
ATOM 3530 C CA . TRP B 1 221 ? -5.875 -6.445 -3.91 1 98.94 221 TRP B CA 1
ATOM 3531 C C . TRP B 1 221 ? -5.172 -7.629 -4.566 1 98.94 221 TRP B C 1
ATOM 3533 O O . TRP B 1 221 ? -5.578 -8.781 -4.383 1 98.94 221 TRP B O 1
ATOM 3543 N N . ASP B 1 222 ? -4.207 -7.355 -5.328 1 98.94 222 ASP B N 1
ATOM 3544 C CA . ASP B 1 222 ? -3.375 -8.344 -6.008 1 98.94 222 ASP B CA 1
ATOM 3545 C C . ASP B 1 222 ? -1.937 -7.848 -6.148 1 98.94 222 ASP B C 1
ATOM 3547 O O . ASP B 1 222 ? -1.554 -6.855 -5.523 1 98.94 222 ASP B O 1
ATOM 3551 N N . VAL B 1 223 ? -1.135 -8.539 -6.895 1 98.94 223 VAL B N 1
ATOM 3552 C CA . VAL B 1 223 ? 0.291 -8.242 -6.977 1 98.94 223 VAL B CA 1
ATOM 3553 C C . VAL B 1 223 ? 0.497 -6.891 -7.66 1 98.94 223 VAL B C 1
ATOM 3555 O O . VAL B 1 223 ? 1.476 -6.191 -7.383 1 98.94 223 VAL B O 1
ATOM 3558 N N . LEU B 1 224 ? -0.398 -6.453 -8.523 1 98.94 224 LEU B N 1
ATOM 3559 C CA . LEU B 1 224 ? -0.241 -5.168 -9.203 1 98.94 224 LEU B CA 1
ATOM 3560 C C . LEU B 1 224 ? -0.432 -4.016 -8.227 1 98.94 224 LEU B C 1
ATOM 3562 O O . LEU B 1 224 ? 0.285 -3.014 -8.297 1 98.94 224 LEU B O 1
ATOM 3566 N N . THR B 1 225 ? -1.41 -4.121 -7.277 1 98.88 225 THR B N 1
ATOM 3567 C CA . THR B 1 225 ? -1.588 -3.082 -6.266 1 98.88 225 THR B CA 1
ATOM 3568 C C . THR B 1 225 ? -0.336 -2.945 -5.406 1 98.88 225 THR B C 1
ATOM 3570 O O . THR B 1 225 ? 0.065 -1.833 -5.055 1 98.88 225 THR B O 1
ATOM 3573 N N . LEU B 1 226 ? 0.301 -4.078 -5.121 1 98.94 226 LEU B N 1
ATOM 3574 C CA . LEU B 1 226 ? 1.535 -4.074 -4.344 1 98.94 226 LEU B CA 1
ATOM 3575 C C . LEU B 1 226 ? 2.658 -3.387 -5.109 1 98.94 226 LEU B C 1
ATOM 3577 O O . LEU B 1 226 ? 3.322 -2.492 -4.582 1 98.94 226 LEU B O 1
ATOM 3581 N N . GLY B 1 227 ? 2.885 -3.801 -6.32 1 98.88 227 GLY B N 1
ATOM 3582 C CA . GLY B 1 227 ? 3.965 -3.248 -7.121 1 98.88 227 GLY B CA 1
ATOM 3583 C C . GLY B 1 227 ? 3.818 -1.759 -7.375 1 98.88 227 GLY B C 1
ATOM 3584 O O . GLY B 1 227 ? 4.801 -1.017 -7.332 1 98.88 227 GLY B O 1
ATOM 3585 N N . LYS B 1 228 ? 2.609 -1.317 -7.641 1 98.75 228 LYS B N 1
ATOM 3586 C CA . LYS B 1 228 ? 2.363 0.099 -7.895 1 98.75 228 LYS B CA 1
ATOM 3587 C C . LYS B 1 228 ? 2.623 0.935 -6.645 1 98.75 228 LYS B C 1
ATOM 3589 O O . LYS B 1 228 ? 3.148 2.045 -6.73 1 98.75 228 LYS B O 1
ATOM 3594 N N . TRP B 1 229 ? 2.236 0.401 -5.52 1 98.88 229 TRP B N 1
ATOM 3595 C CA . TRP B 1 229 ? 2.516 1.081 -4.258 1 98.88 229 TRP B CA 1
ATOM 3596 C C . TRP B 1 229 ? 4.02 1.19 -4.02 1 98.88 229 TRP B C 1
ATOM 3598 O O . TRP B 1 229 ? 4.516 2.248 -3.629 1 98.88 229 TRP B O 1
ATOM 3608 N N . LEU B 1 230 ? 4.738 0.112 -4.254 1 98.88 230 LEU B N 1
ATOM 3609 C CA . LEU B 1 230 ? 6.188 0.107 -4.094 1 98.88 230 LEU B CA 1
ATOM 3610 C C . LEU B 1 230 ? 6.844 1.129 -5.016 1 98.88 230 LEU B C 1
ATOM 3612 O O . LEU B 1 230 ? 7.699 1.905 -4.582 1 98.88 230 LEU B O 1
ATOM 3616 N N . TYR B 1 231 ? 6.391 1.153 -6.234 1 98.62 231 TYR B N 1
ATOM 3617 C CA . TYR B 1 231 ? 6.98 2.061 -7.211 1 98.62 231 TYR B CA 1
ATOM 3618 C C . TYR B 1 231 ? 6.676 3.512 -6.859 1 98.62 231 TYR B C 1
ATOM 3620 O O . TYR B 1 231 ? 7.516 4.395 -7.066 1 98.62 231 TYR B O 1
ATOM 3628 N N . ALA B 1 232 ? 5.508 3.738 -6.34 1 98.19 232 ALA B N 1
ATOM 3629 C CA . ALA B 1 232 ? 5.105 5.094 -5.98 1 98.19 232 ALA B CA 1
ATOM 3630 C C . ALA B 1 232 ? 6.039 5.684 -4.926 1 98.19 232 ALA B C 1
ATOM 3632 O O . ALA B 1 232 ? 6.371 6.867 -4.973 1 98.19 232 ALA B O 1
ATOM 3633 N N . GLY B 1 233 ? 6.445 4.898 -3.955 1 98.19 233 GLY B N 1
ATOM 3634 C CA . GLY B 1 233 ? 7.387 5.359 -2.949 1 98.19 233 GLY B CA 1
ATOM 3635 C C . GLY B 1 233 ? 8.773 5.621 -3.506 1 98.19 233 GLY B C 1
ATOM 3636 O O . GLY B 1 233 ? 9.492 6.492 -3.012 1 98.19 233 GLY B O 1
ATOM 3637 N N . ALA B 1 234 ? 9.102 4.898 -4.566 1 97.81 234 ALA B N 1
ATOM 3638 C CA . ALA B 1 234 ? 10.438 4.977 -5.156 1 97.81 234 ALA B CA 1
ATOM 3639 C C . ALA B 1 234 ? 10.547 6.156 -6.117 1 97.81 234 ALA B C 1
ATOM 3641 O O . ALA B 1 234 ? 11.625 6.719 -6.301 1 97.81 234 ALA B O 1
ATOM 3642 N N . VAL B 1 235 ? 9.422 6.52 -6.73 1 97.25 235 VAL B N 1
ATOM 3643 C CA . VAL B 1 235 ? 9.43 7.551 -7.762 1 97.25 235 VAL B CA 1
ATOM 3644 C C . VAL B 1 235 ? 8.289 8.531 -7.516 1 97.25 235 VAL B C 1
ATOM 3646 O O . VAL B 1 235 ? 7.332 8.594 -8.289 1 97.25 235 VAL B O 1
ATOM 3649 N N . PRO B 1 236 ? 8.453 9.359 -6.488 1 97.31 236 PRO B N 1
ATOM 3650 C CA . PRO B 1 236 ? 7.387 10.336 -6.23 1 97.31 236 PRO B CA 1
ATOM 3651 C C . PRO B 1 236 ? 7.18 11.297 -7.395 1 97.31 236 PRO B C 1
ATOM 3653 O O . PRO B 1 236 ? 8.141 11.68 -8.062 1 97.31 236 PRO B O 1
ATOM 3656 N N . LYS B 1 237 ? 5.957 11.648 -7.594 1 95.81 237 LYS B N 1
ATOM 3657 C CA . LYS B 1 237 ? 5.605 12.602 -8.648 1 95.81 237 LYS B CA 1
ATOM 3658 C C . LYS B 1 237 ? 6.082 14.008 -8.289 1 95.81 237 LYS B C 1
ATOM 3660 O O . LYS B 1 237 ? 5.969 14.438 -7.141 1 95.81 237 LYS B O 1
ATOM 3665 N N . ASP B 1 238 ? 6.617 14.68 -9.242 1 96.56 238 ASP B N 1
ATOM 3666 C CA . ASP B 1 238 ? 6.953 16.094 -9.117 1 96.56 238 ASP B CA 1
ATOM 3667 C C . ASP B 1 238 ? 5.766 16.969 -9.484 1 96.56 238 ASP B C 1
ATOM 3669 O O . ASP B 1 238 ? 5.34 17 -10.641 1 96.56 238 ASP B O 1
ATOM 3673 N N . TYR B 1 239 ? 5.18 17.641 -8.555 1 95.25 239 TYR B N 1
ATOM 3674 C CA . TYR B 1 239 ? 4.004 18.469 -8.789 1 95.25 239 TYR B CA 1
ATOM 3675 C C . TYR B 1 239 ? 4.402 19.891 -9.117 1 95.25 239 TYR B C 1
ATOM 3677 O O . TYR B 1 239 ? 3.541 20.75 -9.344 1 95.25 239 TYR B O 1
ATOM 3685 N N . ARG B 1 240 ? 5.652 20.172 -9.117 1 84.88 240 ARG B N 1
ATOM 3686 C CA . ARG B 1 240 ? 6.117 21.531 -9.391 1 84.88 240 ARG B CA 1
ATOM 3687 C C . ARG B 1 240 ? 5.766 21.953 -10.812 1 84.88 240 ARG B C 1
ATOM 3689 O O . ARG B 1 240 ? 6.066 21.25 -11.773 1 84.88 240 ARG B O 1
ATOM 3696 N N . VAL B 1 241 ? 4.48 22.047 -11.422 1 54.84 241 VAL B N 1
ATOM 3697 C CA . VAL B 1 241 ? 4.312 22.594 -12.766 1 54.84 241 VAL B CA 1
ATOM 3698 C C . VAL B 1 241 ? 4.855 24.016 -12.828 1 54.84 241 VAL B C 1
ATOM 3700 O O . VAL B 1 241 ? 4.809 24.75 -11.836 1 54.84 241 VAL B O 1
#

pLDDT: mean 95.59, std 8.32, range [27.34, 99.0]

Sequence (482 aa):
MTTTRTPKLGVLQLKTTFPRPPGDVGHPASWGDIPVVIRVVEEAVSTLVVGGTWGKDLVDAFVREGTKMIEEDGCVAFVTSCGFLATMHPCLANRLPFMGTTSLLQVAWLQQSFFPGLNSKDSVGVVTFKKSALTVKHLTSVGAHPETPVYGLPEDPKTAIFRGVLDERIPYDYEGMEKEVVDAALVLVKNHPKVKAIVLECTNMPPFTHAVEKATGLRVWDVLTLGKWLYAGAVPKDYRVMTTTRTPKLGVLQLKTTFPRPPGDVGHPASWGDIPVVIRVVEEAVSTLVVGGTWGKDLVDAFVREGTKMIEEDGCVAFVTSCGFLATMHPCLANRLPFMGTTSLLQVAWLQQSFFPGLNSKDSVGVVTFKKSALTVKHLTSVGAHPETPVYGLPEDPKTAIFRGVLDERIPYDYEGMEKEVVDAALVLVKNHPKVKAIVLECTNMPPFTHAVEKATGLRVWDVLTLGKWLYAGAVPKDYRV

Organism: Cryptococcus deneoformans (strain JEC21 / ATCC MYA-565) (NCBI:txid214684)

Radius of gyration: 21.97 Å; Cα contacts (8 Å, |Δi|>4): 1050; chains: 2; bounding box: 59×67×48 Å

Solvent-accessible surface area (backbone atoms only — not comparable to full-atom values): 24806 Å² total; per-residue (Å²): 127,81,75,80,63,67,68,18,40,29,32,50,25,52,56,73,82,55,89,57,55,53,30,11,71,84,18,69,71,47,49,67,88,51,51,66,44,79,42,70,33,79,82,40,36,64,67,41,51,57,66,65,71,65,53,70,67,52,54,49,45,51,46,51,54,51,50,47,35,37,76,76,57,30,35,65,22,32,30,44,52,43,30,62,42,19,62,45,30,66,64,45,19,75,71,33,72,58,41,43,35,26,27,54,44,52,47,22,49,45,25,62,64,39,33,60,69,90,60,18,42,44,26,36,28,34,41,32,66,45,47,94,60,63,48,53,59,40,33,47,46,41,62,17,52,68,71,40,43,72,31,35,36,64,77,50,76,91,72,18,52,56,50,26,24,69,75,66,60,44,76,86,49,67,67,58,34,40,49,45,54,36,49,28,48,49,50,40,44,67,77,35,74,64,41,61,32,36,35,36,31,37,32,72,46,39,43,38,42,27,58,36,26,68,75,65,72,36,34,40,40,28,45,65,54,50,44,52,44,49,41,40,24,59,56,45,66,73,43,77,123,127,81,74,79,64,69,68,20,40,29,31,50,26,52,54,74,82,55,90,56,55,52,31,13,69,85,17,69,72,47,48,67,90,50,50,68,45,79,43,70,33,79,82,40,36,62,68,40,51,59,65,64,70,64,53,70,66,52,54,50,46,52,46,50,54,51,51,48,34,37,76,75,57,31,33,64,23,31,30,43,51,42,30,64,40,19,60,46,29,67,63,45,19,75,72,33,72,57,43,44,35,28,27,53,44,52,48,21,47,45,24,62,64,37,34,62,67,88,60,18,41,45,25,38,30,34,40,31,65,46,47,93,59,62,48,54,59,40,34,46,46,41,61,18,52,68,70,38,44,71,30,35,37,65,76,50,75,92,72,17,53,55,48,26,24,69,74,66,61,44,76,85,48,68,68,58,33,42,49,45,54,36,50,29,47,49,50,40,44,67,78,36,74,65,41,63,33,38,33,36,32,35,30,71,46,40,43,37,43,28,57,36,25,69,74,65,71,36,34,38,38,27,46,64,52,50,44,53,43,50,41,41,25,59,56,45,66,73,44,77,125

Nearest PDB structures (foldseek):
  3out-assembly1_A  TM=5.557E-01  e=1.411E-06  Francisella tularensis subsp. tularensis
  2oho-assembly1_B  TM=5.436E-01  e=6.086E-06  Streptococcus pyogenes M1 GAS
  3qvk-assembly1_A  TM=6.395E-01  e=2.656E-04  Klebsiella pneumoniae subsp. pneumoniae MGH 78578
  5lfd-assembly1_A  TM=5.414E-01  e=2.212E-04  Pseudomonas fluorescens
  3qvj-assembly1_A  TM=6.157E-01  e=1.294E-03  Klebsiella pneumoniae subsp. pneumoniae MGH 78578